Protein AF-0000000087154598 (afdb_homodimer)

Sequence (658 aa):
MRAVWYERTGAAPTVLTVGEMPTPEAGPGEVRIRLEASGVNPADIGRRSGNYRAMEFPRVIPNSDGAGIIDQLGDGVTRFAVGDRVWLFNGQRNGRAFGTAAEYIALADDLVTPLPDEVSFAAGATLGIPCMTAWCALFADGPVAGQTVLVTGGAGAVGHYAVQLAKWGGARAIATVSSQVKDVEARLAGADMVVNYRTEDVVAKVMDFTGNRGVDRVVDVDFGGNIATTLKLMAMNSTIAVYATNGNRAPVVPMRELMEKCITLRSLVLFALPPPLLAAAQADISKWLAAGTRVHNIAGQFALAETAEAHLAVEKGDKMGTVIVDCARMRAVWYERTGAAPTVLTVGEMPTPEAGPGEVRIRLEASGVNPADIGRRSGNYRAMEFPRVIPNSDGAGIIDQLGDGVTRFAVGDRVWLFNGQRNGRAFGTAAEYIALADDLVTPLPDEVSFAAGATLGIPCMTAWCALFADGPVAGQTVLVTGGAGAVGHYAVQLAKWGGARAIATVSSQVKDVEARLAGADMVVNYRTEDVVAKVMDFTGNRGVDRVVDVDFGGNIATTLKLMAMNSTIAVYATNGNRAPVVPMRELMEKCITLRSLVLFALPPPLLAAAQADISKWLAAGTRVHNIAGQFALAETAEAHLAVEKGDKMGTVIVDCAR

InterPro domains:
  IPR011032 GroES-like superfamily [SSF50129] (1-153)
  IPR013149 Alcohol dehydrogenase-like, C-terminal [PF00107] (157-270)
  IPR013154 Alcohol dehydrogenase-like, N-terminal [PF08240] (27-117)
  IPR020843 Enoylreductase domain [SM00829] (11-325)
  IPR036291 NAD(P)-binding domain superfamily [SSF51735] (119-292)
  IPR051603 Zinc-Containing ADH Family: Quinone Oxidoreductase/CCCR [PTHR44154] (1-325)

Secondary structure (DSSP, 8-state):
-EEEEBSS-S-HHHH-EEEE-PPP---TTEEEEEEEEEEE-HHHHHHHHTSSS--SSSSBB---EEEEEEEEE-TT--S--TT-EEEE--TT-TT--B-SSBSEEEEEGGGEEE--TTS-HHHHTTIIIIIHHHHHHHHTTS--TT-EEEETTTTSHHHHHHHHHHHHTT-EEEEEESSHHHHHHHHHTT-SEEEETTTS-HHHHHHHHTTT--EEEEEESBHHHHHHHHHHHEEEEEEEEES-BTT-SS-B--HHHHHHTT-EEEE--GGGS-HHHHHHHHHHHHHHHHTS-----EEEEEEGGGHHHHHHHHHH---SSEEEEETT-/-EEEEBSS-S-HHHH-EEEE-PPP---TTEEEEEEEEEEE-HHHHHHHHTSSS--SSSSBB---EEEEEEEEE-TT--S--TT-EEEE--TT-SS--B-SSBSEEEEEGGGEEE--TTS-HHHHTTIIIIIHHHHHHHHTTS--TT-EEEETTTTSHHHHHHHHHHHHTT-EEEEEESSHHHHHHHHHTT-SEEEETTTS-HHHHHHHHTTT--EEEEEESBHHHHHHHHHHHEEEEEEEEES-BTT-SS-B--HHHHHHTT-EEEE--GGGS-HHHHHHHHHHHHHHHHTS-----EEEEEEGGGHHHHHHHHHH---SSEEEEETT-

pLDDT: mean 96.71, std 3.59, range [75.69, 98.94]

Foldseek 3Di:
DWFWKFQAAAALVPGIDTDDDDADDAAAQKWKFQFFKFWDAPVQLCVRNCVPHDDPDRMAGTGFKTWGFTQGDHPPDDPDDGGFTKIFGRQCDDPHRYHDLARMGMDHCLRIAGDDPVADRHLSRLCYQQLLLLCCQADVPHAQAAFEEEEEQLQASNNLNNLLVCVVSHYAYEYEHQDPVSQVSSVVSPHPYYHNVNPDDPLVVLCVVVVNQAGQEYAYAACQVCVVVNLSRHHALHEYEYAHHPVDPDHDHPVVSCVVRVYYYHYDGSSPDDSVSSSVSSVVVVVSVVVDDGDADEQEEEESNCVSVQSVVVVVVPTRHIHMYGNVD/DWFWKFQAAAALVPGIDTDDDDADDAAAQKWKFQFFKFWDAVVQLCVRNCVPHDDPDRMAGTGFKTWGFTQGDHPPDDPDDGGFTKIFGRQCDDPHRYHDLARMGMDHCLRIAGDDPVADRHLSRLCYQQLLLLLCQADVPHAQAAFEEEEEQLQASNNLNNLLVCVVSHYAYEYEHQDPVSQVSSVVSPHPYYHNVNPDLPLVVLCVVVVNQAGQEYAYAACQVCVVVNLSRHHANHEYEYAHHPVDPDHDHPVVSCVVRVYYYHYDGSSPDDSVSSSVSSVVVVVSVVVDDGDADEQEEEESNCVSVQSVVVVVVPTRHIHMYGNVD

Structure (mmCIF, N/CA/C/O backbone):
data_AF-0000000087154598-model_v1
#
loop_
_entity.id
_entity.type
_entity.pdbx_description
1 polymer 'Alcohol dehydrogenase'
#
loop_
_atom_site.group_PDB
_atom_site.id
_atom_site.type_symbol
_atom_site.label_atom_id
_atom_site.label_alt_id
_atom_site.label_comp_id
_atom_site.label_asym_id
_atom_site.label_entity_id
_atom_site.label_seq_id
_atom_site.pdbx_PDB_ins_code
_atom_site.Cartn_x
_atom_site.Cartn_y
_atom_site.Cartn_z
_atom_site.occupancy
_atom_site.B_iso_or_equiv
_atom_site.auth_seq_id
_atom_site.auth_comp_id
_atom_site.auth_asym_id
_atom_site.auth_atom_id
_atom_site.pdbx_PDB_model_num
ATOM 1 N N . MET A 1 1 ? 16 -38.75 -17.609 1 97.25 1 MET A N 1
ATOM 2 C CA . MET A 1 1 ? 14.562 -38.531 -17.422 1 97.25 1 MET A CA 1
ATOM 3 C C . MET A 1 1 ? 13.945 -37.906 -18.672 1 97.25 1 MET A C 1
ATOM 5 O O . MET A 1 1 ? 14.633 -37.25 -19.438 1 97.25 1 MET A O 1
ATOM 9 N N . ARG A 1 2 ? 12.68 -38.219 -18.891 1 98.25 2 ARG A N 1
ATOM 10 C CA . ARG A 1 2 ? 11.938 -37.469 -19.906 1 98.25 2 ARG A CA 1
ATOM 11 C C . ARG A 1 2 ? 11.68 -36.031 -19.484 1 98.25 2 ARG A C 1
ATOM 13 O O . ARG A 1 2 ? 11.391 -35.781 -18.312 1 98.25 2 ARG A O 1
ATOM 20 N N . ALA A 1 3 ? 11.828 -35.125 -20.406 1 98.69 3 ALA A N 1
ATOM 21 C CA . ALA A 1 3 ? 11.586 -33.719 -20.125 1 98.69 3 ALA A CA 1
ATOM 22 C C . ALA A 1 3 ? 11.273 -32.938 -21.406 1 98.69 3 ALA A C 1
ATOM 24 O O . ALA A 1 3 ? 11.438 -33.469 -22.516 1 98.69 3 ALA A O 1
ATOM 25 N N . VAL A 1 4 ? 10.742 -31.844 -21.266 1 98.88 4 VAL A N 1
ATOM 26 C CA . VAL A 1 4 ? 10.523 -30.875 -22.328 1 98.88 4 VAL A CA 1
ATOM 27 C C . VAL A 1 4 ? 11.336 -29.609 -22.047 1 98.88 4 VAL A C 1
ATOM 29 O O . VAL A 1 4 ? 11.336 -29.094 -20.922 1 98.88 4 VAL A O 1
ATOM 32 N N . TRP A 1 5 ? 12.102 -29.109 -23.016 1 98.69 5 TRP A N 1
ATOM 33 C CA . TRP A 1 5 ? 12.922 -27.922 -22.781 1 98.69 5 TRP A CA 1
ATOM 34 C C . TRP A 1 5 ? 12.953 -27.047 -24.031 1 98.69 5 TRP A C 1
ATOM 36 O O . TRP A 1 5 ? 12.43 -27.422 -25.078 1 98.69 5 TRP A O 1
ATOM 46 N N . TYR A 1 6 ? 13.359 -25.859 -23.922 1 98.31 6 TYR A N 1
ATOM 47 C CA . TYR A 1 6 ? 13.672 -24.969 -25.047 1 98.31 6 TYR A CA 1
ATOM 48 C C . TYR A 1 6 ? 15.047 -24.344 -24.875 1 98.31 6 TYR A C 1
ATOM 50 O O . TYR A 1 6 ? 15.531 -24.172 -23.75 1 98.31 6 TYR A O 1
ATOM 58 N N . GLU A 1 7 ? 15.711 -23.984 -25.938 1 98.12 7 GLU A N 1
ATOM 59 C CA . GLU A 1 7 ? 17.047 -23.391 -25.969 1 98.12 7 GLU A CA 1
ATOM 60 C C . GLU A 1 7 ? 17.016 -22.031 -26.656 1 98.12 7 GLU A C 1
ATOM 62 O O . GLU A 1 7 ? 18.047 -21.359 -26.75 1 98.12 7 GLU A O 1
ATOM 67 N N . ARG A 1 8 ? 15.922 -21.656 -27.156 1 97.31 8 ARG A N 1
ATOM 68 C CA . ARG A 1 8 ? 15.609 -20.328 -27.672 1 97.31 8 ARG A CA 1
ATOM 69 C C . ARG A 1 8 ? 14.141 -19.969 -27.438 1 97.31 8 ARG A C 1
ATOM 71 O O . ARG A 1 8 ? 13.305 -20.859 -27.25 1 97.31 8 ARG A O 1
ATOM 78 N N . THR A 1 9 ? 13.883 -18.734 -27.391 1 97.5 9 THR A N 1
ATOM 79 C CA . THR A 1 9 ? 12.5 -18.312 -27.172 1 97.5 9 THR A CA 1
ATOM 80 C C . THR A 1 9 ? 11.711 -18.344 -28.484 1 97.5 9 THR A C 1
ATOM 82 O O . THR A 1 9 ? 12.305 -18.328 -29.562 1 97.5 9 THR A O 1
ATOM 85 N N . GLY A 1 10 ? 10.422 -18.422 -28.391 1 96.75 10 GLY A N 1
ATOM 86 C CA . GLY A 1 10 ? 9.562 -18.453 -29.562 1 96.75 10 GLY A CA 1
ATOM 87 C C . GLY A 1 10 ? 8.25 -19.188 -29.312 1 96.75 10 GLY A C 1
ATOM 88 O O . GLY A 1 10 ? 7.844 -19.375 -28.172 1 96.75 10 GLY A O 1
ATOM 89 N N . ALA A 1 11 ? 7.586 -19.516 -30.438 1 96.88 11 ALA A N 1
ATOM 90 C CA . ALA A 1 11 ? 6.312 -20.219 -30.359 1 96.88 11 ALA A CA 1
ATOM 91 C C . ALA A 1 11 ? 6.496 -21.625 -29.797 1 96.88 11 ALA A C 1
ATOM 93 O O . ALA A 1 11 ? 7.48 -22.312 -30.094 1 96.88 11 ALA A O 1
ATOM 94 N N . ALA A 1 12 ? 5.551 -22.109 -29.016 1 97.88 12 ALA A N 1
ATOM 95 C CA . ALA A 1 12 ? 5.66 -23.344 -28.234 1 97.88 12 ALA A CA 1
ATOM 96 C C . ALA A 1 12 ? 5.988 -24.531 -29.141 1 97.88 12 ALA A C 1
ATOM 98 O O . ALA A 1 12 ? 6.957 -25.25 -28.891 1 97.88 12 ALA A O 1
ATOM 99 N N . PRO A 1 13 ? 5.266 -24.703 -30.25 1 97.12 13 PRO A N 1
ATOM 100 C CA . PRO A 1 13 ? 5.535 -25.891 -31.078 1 97.12 13 PRO A CA 1
ATOM 101 C C . PRO A 1 13 ? 6.918 -25.844 -31.734 1 97.12 13 PRO A C 1
ATOM 103 O O . PRO A 1 13 ? 7.441 -26.875 -32.125 1 97.12 13 PRO A O 1
ATOM 106 N N . THR A 1 14 ? 7.457 -24.688 -31.828 1 97.56 14 THR A N 1
ATOM 107 C CA . THR A 1 14 ? 8.719 -24.516 -32.562 1 97.56 14 THR A CA 1
ATOM 108 C C . THR A 1 14 ? 9.906 -24.672 -31.594 1 97.56 14 THR A C 1
ATOM 110 O O . THR A 1 14 ? 10.953 -25.188 -31.984 1 97.56 14 THR A O 1
ATOM 113 N N . VAL A 1 15 ? 9.719 -24.312 -30.359 1 98.19 15 VAL A N 1
ATOM 114 C CA . VAL A 1 15 ? 10.922 -24.172 -29.547 1 98.19 15 VAL A CA 1
ATOM 115 C C . VAL A 1 15 ? 10.953 -25.25 -28.484 1 98.19 15 VAL A C 1
ATOM 117 O O . VAL A 1 15 ? 12 -25.531 -27.891 1 98.19 15 VAL A O 1
ATOM 120 N N . LEU A 1 16 ? 9.805 -25.844 -28.125 1 98.69 16 LEU A N 1
ATOM 121 C CA . LEU A 1 16 ? 9.781 -26.875 -27.094 1 98.69 16 LEU A CA 1
ATOM 122 C C . LEU A 1 16 ? 10.18 -28.219 -27.672 1 98.69 16 LEU A C 1
ATOM 124 O O . LEU A 1 16 ? 9.555 -28.703 -28.625 1 98.69 16 LEU A O 1
ATOM 128 N N . THR A 1 17 ? 11.141 -28.797 -27.078 1 98.44 17 THR A N 1
ATOM 129 C CA . THR A 1 17 ? 11.672 -30.094 -27.5 1 98.44 17 THR A CA 1
ATOM 130 C C . THR A 1 17 ? 11.391 -31.156 -26.453 1 98.44 17 THR A C 1
ATOM 132 O O . THR A 1 17 ? 11.594 -30.922 -25.266 1 98.44 17 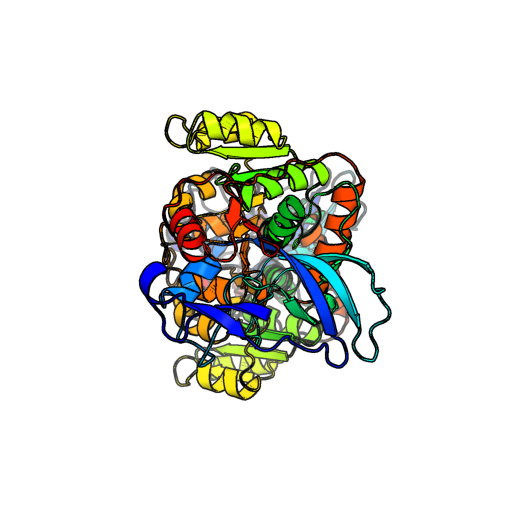THR A O 1
ATOM 135 N N . VAL A 1 18 ? 10.938 -32.312 -26.891 1 98.19 18 VAL A N 1
ATOM 136 C CA . VAL A 1 18 ? 10.727 -33.469 -26.016 1 98.19 18 VAL A CA 1
ATOM 137 C C . VAL A 1 18 ? 11.906 -34.438 -26.125 1 98.19 18 VAL A C 1
ATOM 139 O O . VAL A 1 18 ? 12.367 -34.719 -27.234 1 98.19 18 VAL A O 1
ATOM 142 N N . GLY A 1 19 ? 12.344 -34.844 -25 1 98.06 19 GLY A N 1
ATOM 143 C CA . GLY A 1 19 ? 13.43 -35.812 -25.047 1 98.06 19 GLY A CA 1
ATOM 144 C C . GLY A 1 19 ? 13.906 -36.25 -23.672 1 98.06 19 GLY A C 1
ATOM 145 O O . GLY A 1 19 ? 13.125 -36.281 -22.719 1 98.06 19 GLY A O 1
ATOM 146 N N . GLU A 1 20 ? 15.18 -36.719 -23.719 1 98.12 20 GLU A N 1
ATOM 147 C CA . GLU A 1 20 ? 15.773 -37.25 -22.484 1 98.12 20 GLU A CA 1
ATOM 148 C C . GLU A 1 20 ? 16.844 -36.281 -21.953 1 98.12 20 GLU A C 1
ATOM 150 O O . GLU A 1 20 ? 17.625 -35.719 -22.734 1 98.12 20 GLU A O 1
ATOM 155 N N . MET A 1 21 ? 16.781 -36.062 -20.656 1 97.19 21 MET A N 1
ATOM 156 C CA . MET A 1 21 ? 17.781 -35.281 -19.938 1 97.19 21 MET A CA 1
ATOM 157 C C . MET A 1 21 ? 18.281 -36.031 -18.703 1 97.19 21 MET A C 1
ATOM 159 O O . MET A 1 21 ? 17.609 -36.938 -18.219 1 97.19 21 MET A O 1
ATOM 163 N N . PRO A 1 22 ? 19.469 -35.625 -18.297 1 97.62 22 PRO A N 1
ATOM 164 C CA . PRO A 1 22 ? 19.906 -36.219 -17.047 1 97.62 22 PRO A CA 1
ATOM 165 C C . PRO A 1 22 ? 18.938 -35.969 -15.891 1 97.62 22 PRO A C 1
ATOM 167 O O . PRO A 1 22 ? 18.375 -34.875 -15.781 1 97.62 22 PRO A O 1
ATOM 170 N N . THR A 1 23 ? 18.781 -37 -15.086 1 98.31 23 THR A N 1
ATOM 171 C CA . THR A 1 23 ? 17.969 -36.844 -13.883 1 98.31 23 THR A CA 1
ATOM 172 C C . THR A 1 23 ? 18.703 -35.969 -12.852 1 98.31 23 THR A C 1
ATOM 174 O O . THR A 1 23 ? 19.859 -36.25 -12.539 1 98.31 23 THR A O 1
ATOM 177 N N . PRO A 1 24 ? 18.062 -34.969 -12.336 1 98.12 24 PRO A N 1
ATOM 178 C CA . PRO A 1 24 ? 18.75 -34.125 -11.352 1 98.12 24 PRO A CA 1
ATOM 179 C C . PRO A 1 24 ? 18.953 -34.844 -10.016 1 98.12 24 PRO A C 1
ATOM 181 O O . PRO A 1 24 ? 18.219 -35.781 -9.703 1 98.12 24 PRO A O 1
ATOM 184 N N . GLU A 1 25 ? 19.984 -34.406 -9.328 1 98.12 25 GLU A N 1
ATOM 185 C CA . GLU A 1 25 ? 20.25 -34.844 -7.969 1 98.12 25 GLU A CA 1
ATOM 186 C C . GLU A 1 25 ? 19.984 -33.75 -6.957 1 98.12 25 GLU A C 1
ATOM 188 O O . GLU A 1 25 ? 20.297 -32.594 -7.211 1 98.12 25 GLU A O 1
ATOM 193 N N . ALA A 1 26 ? 19.422 -34.156 -5.816 1 98.31 26 ALA A N 1
ATOM 194 C CA . ALA A 1 26 ? 19.188 -33.156 -4.766 1 98.31 26 ALA A CA 1
ATOM 195 C C . ALA A 1 26 ? 20.484 -32.781 -4.055 1 98.31 26 ALA A C 1
ATOM 197 O O . ALA A 1 26 ? 21.156 -33.656 -3.475 1 98.31 26 ALA A O 1
ATOM 198 N N . GLY A 1 27 ? 20.844 -31.531 -4.188 1 97.69 27 GLY A N 1
ATOM 199 C CA . GLY A 1 27 ? 21.984 -31.047 -3.416 1 97.69 27 GLY A CA 1
ATOM 200 C C . GLY A 1 27 ? 21.625 -30.703 -1.981 1 97.69 27 GLY A C 1
ATOM 201 O O . GLY A 1 27 ? 20.5 -30.969 -1.536 1 97.69 27 GLY A O 1
ATOM 202 N N . PRO A 1 28 ? 22.656 -30.188 -1.241 1 98.12 28 PRO A N 1
ATOM 203 C CA . PRO A 1 28 ? 22.375 -2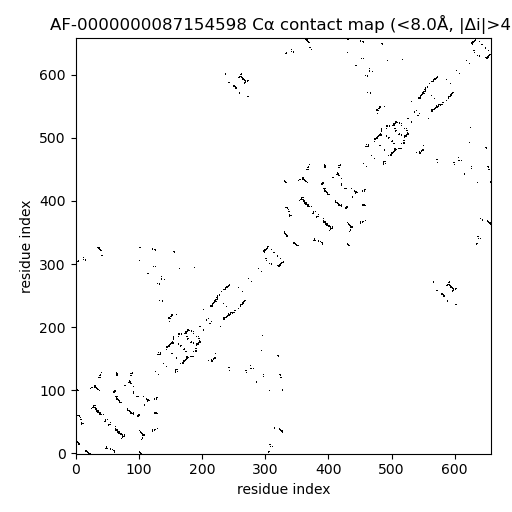9.781 0.136 1 98.12 28 PRO A CA 1
ATOM 204 C C . PRO A 1 28 ? 21.203 -28.797 0.232 1 98.12 28 PRO A C 1
ATOM 206 O O . PRO A 1 28 ? 21.141 -27.812 -0.507 1 98.12 28 PRO A O 1
ATOM 209 N N . GLY A 1 29 ? 20.219 -29.109 1.14 1 98.12 29 GLY A N 1
ATOM 210 C CA . GLY A 1 29 ? 19.062 -28.25 1.353 1 98.12 29 GLY A CA 1
ATOM 211 C C . GLY A 1 29 ? 17.969 -28.453 0.308 1 98.12 29 GLY A C 1
ATOM 212 O O . GLY A 1 29 ? 16.938 -27.781 0.344 1 98.12 29 GLY A O 1
ATOM 213 N N . GLU A 1 30 ? 18.203 -29.422 -0.587 1 98.38 30 GLU A N 1
ATOM 214 C CA . GLU A 1 30 ? 17.25 -29.641 -1.674 1 98.38 30 GLU A CA 1
ATOM 215 C C . GLU A 1 30 ? 16.547 -30.984 -1.534 1 98.38 30 GLU A C 1
ATOM 217 O O . GLU A 1 30 ? 17 -31.844 -0.775 1 98.38 30 GLU A O 1
ATOM 222 N N . VAL A 1 31 ? 15.453 -31.125 -2.217 1 98.81 31 VAL A N 1
ATOM 223 C CA . VAL A 1 31 ? 14.781 -32.406 -2.41 1 98.81 31 VAL A CA 1
ATOM 224 C C . VAL A 1 31 ? 14.602 -32.688 -3.902 1 98.81 31 VAL A C 1
ATOM 226 O O . VAL A 1 31 ? 14.547 -31.75 -4.707 1 98.81 31 VAL A O 1
ATOM 229 N N . ARG A 1 32 ? 14.531 -33.875 -4.207 1 98.81 32 ARG A N 1
ATOM 230 C CA . ARG A 1 32 ? 14.094 -34.25 -5.543 1 98.81 32 ARG A CA 1
ATOM 231 C C . ARG A 1 32 ? 12.68 -34.844 -5.512 1 98.81 32 ARG A C 1
ATOM 233 O O . ARG A 1 32 ? 12.344 -35.625 -4.621 1 98.81 32 ARG A O 1
ATOM 240 N N . ILE A 1 33 ? 11.945 -34.406 -6.348 1 98.94 33 ILE A N 1
ATOM 241 C CA . ILE A 1 33 ? 10.547 -34.844 -6.434 1 98.94 33 ILE A CA 1
ATOM 242 C C . ILE A 1 33 ? 10.312 -35.594 -7.746 1 98.94 33 ILE A C 1
ATOM 244 O O . ILE A 1 33 ? 10.68 -35.094 -8.82 1 98.94 33 ILE A O 1
ATOM 248 N N . ARG A 1 34 ? 9.867 -36.812 -7.672 1 98.88 34 ARG A N 1
ATOM 249 C CA . ARG A 1 34 ? 9.273 -37.438 -8.836 1 98.88 34 ARG A CA 1
ATOM 250 C C . ARG A 1 34 ? 7.914 -36.844 -9.172 1 98.88 34 ARG A C 1
ATOM 252 O O . ARG A 1 34 ? 6.934 -37.094 -8.469 1 98.88 34 ARG A O 1
ATOM 259 N N . LEU A 1 35 ? 7.883 -36.094 -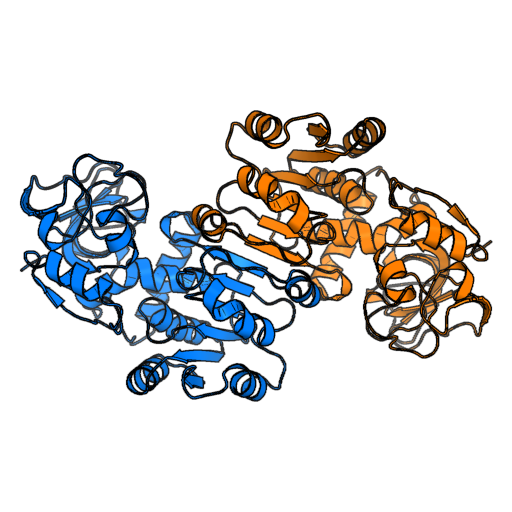10.219 1 98.88 35 LEU A N 1
ATOM 260 C CA . LEU A 1 35 ? 6.711 -35.281 -10.547 1 98.88 35 LEU A CA 1
ATOM 261 C C . LEU A 1 35 ? 5.594 -36.156 -11.117 1 98.88 35 LEU A C 1
ATOM 263 O O . LEU A 1 35 ? 5.848 -37.031 -11.93 1 98.88 35 LEU A O 1
ATOM 267 N N . GLU A 1 36 ? 4.426 -35.938 -10.609 1 98.81 36 GLU A N 1
ATOM 268 C CA . GLU A 1 36 ? 3.217 -36.531 -11.172 1 98.81 36 GLU A CA 1
ATOM 269 C C . GLU A 1 36 ? 2.471 -35.531 -12.062 1 98.81 36 GLU A C 1
ATOM 271 O O . GLU A 1 36 ? 1.907 -35.906 -13.086 1 98.81 36 GLU A O 1
ATOM 276 N N . ALA A 1 37 ? 2.463 -34.312 -11.672 1 98.88 37 ALA A N 1
ATOM 277 C CA . ALA A 1 37 ? 1.724 -33.25 -12.383 1 98.88 37 ALA A CA 1
ATOM 278 C C . ALA A 1 37 ? 2.49 -31.938 -12.375 1 98.88 37 ALA A C 1
ATOM 280 O O . ALA A 1 37 ? 3.152 -31.609 -11.391 1 98.88 37 ALA A O 1
ATOM 281 N N . SER A 1 38 ? 2.418 -31.234 -13.445 1 98.88 38 SER A N 1
ATOM 282 C CA . SER A 1 38 ? 2.959 -29.891 -13.633 1 98.88 38 SER A CA 1
ATOM 283 C C . SER A 1 38 ? 1.87 -28.906 -14.039 1 98.88 38 SER A C 1
ATOM 285 O O . SER A 1 38 ? 1.039 -29.203 -14.898 1 98.88 38 SER A O 1
ATOM 287 N N . GLY A 1 39 ? 1.821 -27.766 -13.328 1 98.56 39 GLY A N 1
ATOM 288 C CA . GLY A 1 39 ? 0.897 -26.719 -13.719 1 98.56 39 GLY A CA 1
ATOM 289 C C . GLY A 1 39 ? 1.519 -25.703 -14.656 1 98.56 39 GLY A C 1
ATOM 290 O O . GLY A 1 39 ? 2.674 -25.312 -14.477 1 98.56 39 GLY A O 1
ATOM 291 N N . VAL A 1 40 ? 0.758 -25.297 -15.703 1 98.25 40 VAL A N 1
ATOM 292 C CA . VAL A 1 40 ? 1.231 -24.312 -16.672 1 98.25 40 VAL A CA 1
ATOM 293 C C . VAL A 1 40 ? 0.56 -22.953 -16.406 1 98.25 40 VAL A C 1
ATOM 295 O O . VAL A 1 40 ? -0.669 -22.875 -16.359 1 98.25 40 VAL A O 1
ATOM 298 N N . ASN A 1 41 ? 1.367 -21.953 -16.234 1 95.94 41 ASN A N 1
ATOM 299 C CA . ASN A 1 41 ? 0.873 -20.609 -15.93 1 95.94 41 ASN A CA 1
ATOM 300 C C . ASN A 1 41 ? 1.207 -19.625 -17.047 1 95.94 41 ASN A C 1
ATOM 302 O O . ASN A 1 41 ? 2.133 -19.844 -17.828 1 95.94 41 ASN A O 1
ATOM 306 N N . PRO A 1 42 ? 0.471 -18.484 -17.078 1 93.19 42 PRO A N 1
ATOM 307 C CA . PRO A 1 42 ? 0.784 -17.453 -18.062 1 93.19 42 PRO A CA 1
ATOM 308 C C . PRO A 1 42 ? 2.234 -16.969 -17.984 1 93.19 42 PRO A C 1
ATOM 310 O O . PRO A 1 42 ? 2.842 -16.656 -19 1 93.19 42 PRO A O 1
ATOM 313 N N . ALA A 1 43 ? 2.781 -16.953 -16.828 1 92.12 43 ALA A N 1
ATOM 314 C CA . ALA A 1 43 ? 4.168 -16.531 -16.641 1 92.12 43 ALA A CA 1
ATOM 315 C C . ALA A 1 43 ? 5.121 -17.484 -17.375 1 92.12 43 ALA A C 1
ATOM 317 O O . ALA A 1 43 ? 6.164 -17.062 -17.875 1 92.12 43 ALA A O 1
ATOM 318 N N . ASP A 1 44 ? 4.82 -18.734 -17.453 1 95.44 44 ASP A N 1
ATOM 319 C CA . ASP A 1 44 ? 5.625 -19.719 -18.188 1 95.44 44 ASP A CA 1
ATOM 320 C C . ASP A 1 44 ? 5.629 -19.406 -19.688 1 95.44 44 ASP A C 1
ATOM 322 O O . ASP A 1 44 ? 6.672 -19.5 -20.344 1 95.44 44 ASP A O 1
ATOM 326 N N . ILE A 1 45 ? 4.461 -19.031 -20.141 1 94.44 45 ILE A N 1
ATOM 327 C CA . ILE A 1 45 ? 4.297 -18.672 -21.547 1 94.44 45 ILE A CA 1
ATOM 328 C C . ILE A 1 45 ? 5.133 -17.438 -21.859 1 94.44 45 ILE A C 1
ATOM 330 O O . ILE A 1 45 ? 5.848 -17.406 -22.875 1 94.44 45 ILE A O 1
ATOM 334 N N . GLY A 1 46 ? 4.977 -16.469 -20.984 1 92.56 46 GLY A N 1
ATOM 335 C CA . GLY A 1 46 ? 5.719 -15.234 -21.203 1 92.56 46 GLY A CA 1
ATOM 336 C C . GLY A 1 46 ? 7.219 -15.453 -21.266 1 92.56 46 GLY A C 1
ATOM 337 O O . GLY A 1 46 ? 7.895 -14.883 -22.125 1 92.56 46 GLY A O 1
ATOM 338 N N . ARG A 1 47 ? 7.766 -16.219 -20.438 1 93.62 47 ARG A N 1
ATOM 339 C CA . ARG A 1 47 ? 9.203 -16.5 -20.406 1 93.62 47 ARG A CA 1
ATOM 340 C C . ARG A 1 47 ? 9.633 -17.25 -21.656 1 93.62 47 ARG A C 1
ATOM 342 O O . ARG A 1 47 ? 10.609 -16.891 -22.312 1 93.62 47 ARG A O 1
ATOM 349 N N . ARG A 1 48 ? 8.922 -18.219 -21.969 1 96.06 48 ARG A N 1
ATOM 350 C CA . ARG A 1 48 ? 9.258 -19.047 -23.109 1 96.06 48 ARG A CA 1
ATOM 351 C C . ARG A 1 48 ? 9.156 -18.266 -24.406 1 96.06 48 ARG A C 1
ATOM 353 O O . ARG A 1 48 ? 9.984 -18.438 -25.312 1 96.06 48 ARG A O 1
ATOM 360 N N . SER A 1 49 ? 8.203 -17.406 -24.531 1 94.94 49 SER A N 1
ATOM 361 C CA . SER A 1 49 ? 7.953 -16.672 -25.766 1 94.94 49 SER A CA 1
ATOM 362 C C . SER A 1 49 ? 8.992 -15.578 -25.984 1 94.94 49 SER A C 1
ATOM 364 O O . SER A 1 49 ? 9.148 -15.07 -27.094 1 94.94 49 SER A O 1
ATOM 366 N N . GLY A 1 50 ? 9.648 -15.148 -24.938 1 90.25 50 GLY A N 1
ATOM 367 C CA . GLY A 1 50 ? 10.625 -14.078 -25 1 90.25 50 GLY A CA 1
ATOM 368 C C . GLY A 1 50 ? 10.031 -12.711 -24.734 1 90.25 50 GLY A C 1
ATOM 369 O O . GLY A 1 50 ? 10.711 -11.688 -24.859 1 90.25 50 GLY A O 1
ATOM 370 N N . ASN A 1 51 ? 8.82 -12.602 -24.375 1 79.25 51 ASN A N 1
ATOM 371 C CA . ASN A 1 51 ? 8.125 -11.344 -24.125 1 79.25 51 ASN A CA 1
ATOM 372 C C . ASN A 1 51 ? 8.383 -10.844 -22.703 1 79.25 51 ASN A C 1
ATOM 374 O O . ASN A 1 51 ? 7.949 -9.75 -22.328 1 79.25 51 ASN A O 1
ATOM 378 N N . TYR A 1 52 ? 9.094 -11.562 -21.953 1 76.56 52 TYR A N 1
ATOM 379 C CA . TYR A 1 52 ? 9.367 -11.188 -20.578 1 76.56 52 TYR A CA 1
ATOM 380 C C . TYR A 1 52 ? 10.766 -10.602 -20.438 1 76.56 52 TYR A C 1
ATOM 382 O O . TYR A 1 52 ? 10.922 -9.406 -20.156 1 76.56 52 TYR A O 1
ATOM 390 N N . ARG A 1 53 ? 11.742 -11.359 -20.547 1 78.69 53 ARG A N 1
ATOM 391 C CA . ARG A 1 53 ? 13.164 -11.008 -20.5 1 78.69 53 ARG A CA 1
ATOM 392 C C . ARG A 1 53 ? 14 -12 -21.297 1 78.69 53 ARG A C 1
ATOM 394 O O . ARG A 1 53 ? 13.492 -13.031 -21.75 1 78.69 53 ARG A O 1
ATOM 401 N N . ALA A 1 54 ? 15.211 -11.586 -21.469 1 84.69 54 ALA A N 1
ATOM 402 C CA . ALA A 1 54 ? 16.156 -12.484 -22.141 1 84.69 54 ALA A CA 1
ATOM 403 C C . ALA A 1 54 ? 16.359 -13.758 -21.328 1 84.69 54 ALA A C 1
ATOM 405 O O . ALA A 1 54 ? 16.203 -13.758 -20.109 1 84.69 54 ALA A O 1
ATOM 406 N N . MET A 1 55 ? 16.562 -14.836 -22.094 1 91.69 55 MET A N 1
ATOM 407 C CA . MET A 1 55 ? 16.844 -16.109 -21.438 1 91.69 55 MET A CA 1
ATOM 408 C C . MET A 1 55 ? 18.047 -15.984 -20.5 1 91.69 55 MET A C 1
ATOM 410 O O . MET A 1 55 ? 19.094 -15.469 -20.906 1 91.69 55 MET A O 1
ATOM 414 N N . GLU A 1 56 ? 17.875 -16.484 -19.375 1 89.69 56 GLU A N 1
ATOM 415 C CA . GLU A 1 56 ? 18.953 -16.469 -18.375 1 89.69 56 GLU A CA 1
ATOM 416 C C . GLU A 1 56 ? 19.859 -17.672 -18.531 1 89.69 56 GLU A C 1
ATOM 418 O O . GLU A 1 56 ? 21 -17.656 -18.062 1 89.69 56 GLU A O 1
ATOM 423 N N . PHE A 1 57 ? 19.359 -18.734 -19.078 1 96.12 57 PHE A N 1
ATOM 424 C CA . PHE A 1 57 ? 20.062 -20.016 -19.234 1 96.12 57 PHE A CA 1
ATOM 425 C C . PHE A 1 57 ? 20 -20.5 -20.672 1 96.12 57 PHE A C 1
ATOM 427 O O . PHE A 1 57 ? 19.016 -20.234 -21.375 1 96.12 57 PHE A O 1
ATOM 434 N N . PRO A 1 58 ? 21.031 -21.188 -21.094 1 96.5 58 PRO A N 1
ATOM 435 C CA . PRO A 1 58 ? 21.047 -21.656 -22.469 1 96.5 58 PRO A CA 1
ATOM 436 C C . PRO A 1 58 ? 19.969 -22.719 -22.75 1 96.5 58 PRO A C 1
ATOM 438 O O . PRO A 1 58 ? 19.625 -22.953 -23.906 1 96.5 58 PRO A O 1
ATOM 441 N N . ARG A 1 59 ? 19.531 -23.406 -21.734 1 97.81 59 ARG A N 1
ATOM 442 C CA . ARG A 1 59 ? 18.484 -24.422 -21.797 1 97.81 59 ARG A CA 1
ATOM 443 C C . ARG A 1 59 ? 17.562 -24.328 -20.594 1 97.81 59 ARG A C 1
ATOM 445 O O . ARG A 1 59 ? 18.016 -24.203 -19.453 1 97.81 59 ARG A O 1
ATOM 452 N N . VAL A 1 60 ? 16.266 -24.328 -20.906 1 98.06 60 VAL A N 1
ATOM 453 C CA . VAL A 1 60 ? 15.289 -24.156 -19.828 1 98.06 60 VAL A CA 1
ATOM 454 C C . VAL A 1 60 ? 14.211 -25.234 -19.922 1 98.06 60 VAL A C 1
ATOM 456 O O . VAL A 1 60 ? 13.664 -25.5 -20.984 1 98.06 60 VAL A O 1
ATOM 459 N N . ILE A 1 61 ? 14.031 -26 -18.844 1 98.69 61 ILE A N 1
ATOM 460 C CA . ILE A 1 61 ? 12.789 -26.75 -18.672 1 98.69 61 ILE A CA 1
ATOM 461 C C . ILE A 1 61 ? 11.711 -25.828 -18.109 1 98.69 61 ILE A C 1
ATOM 463 O O . ILE A 1 61 ? 11.844 -25.328 -16.984 1 98.69 61 ILE A O 1
ATOM 467 N N . PRO A 1 62 ? 10.617 -25.594 -18.859 1 98.12 62 PRO A N 1
ATOM 468 C CA . PRO A 1 62 ? 9.633 -24.594 -18.422 1 98.12 62 PRO A CA 1
ATOM 469 C C . PRO A 1 62 ? 8.734 -25.109 -17.297 1 98.12 62 PRO A C 1
ATOM 471 O O . PRO A 1 62 ? 8.891 -26.25 -16.844 1 98.12 62 PRO A O 1
ATOM 474 N N . ASN A 1 63 ? 7.766 -24.266 -16.891 1 98.62 63 ASN A N 1
ATOM 475 C CA . ASN A 1 63 ? 6.75 -24.453 -15.859 1 98.62 63 ASN A CA 1
ATOM 476 C C . ASN A 1 63 ? 7.355 -24.375 -14.461 1 98.62 63 ASN A C 1
ATOM 478 O O . ASN A 1 63 ? 8.547 -24.625 -14.281 1 98.62 63 ASN A O 1
ATOM 482 N N . SER A 1 64 ? 6.512 -23.969 -13.516 1 98.25 64 SER A N 1
ATOM 483 C CA . SER A 1 64 ? 7.055 -23.625 -12.211 1 98.25 64 SER A CA 1
ATOM 484 C C . SER A 1 64 ? 6.25 -24.281 -11.086 1 98.25 64 SER A C 1
ATOM 486 O O . SER A 1 64 ? 6.688 -24.312 -9.938 1 98.25 64 SER A O 1
ATOM 488 N N . ASP A 1 65 ? 5.098 -24.781 -11.406 1 98.69 65 ASP A N 1
ATOM 489 C CA . ASP A 1 65 ? 4.242 -25.453 -10.43 1 98.69 65 ASP A CA 1
ATOM 490 C C . ASP A 1 65 ? 4.281 -26.969 -10.625 1 98.69 65 ASP A C 1
ATOM 492 O O . ASP A 1 65 ? 4.422 -27.453 -11.742 1 98.69 65 ASP A O 1
ATOM 496 N N . GLY A 1 66 ? 4.102 -27.641 -9.508 1 98.75 66 GLY A N 1
ATOM 497 C CA . GLY A 1 66 ? 4.047 -29.094 -9.648 1 98.75 66 GLY A CA 1
ATOM 498 C C . GLY A 1 66 ? 3.635 -29.797 -8.375 1 98.75 66 GLY A C 1
ATOM 499 O O . GLY A 1 66 ? 3.48 -29.172 -7.328 1 98.75 66 GLY A O 1
ATOM 500 N N . ALA A 1 67 ? 3.402 -31.078 -8.5 1 98.94 67 ALA A N 1
ATOM 501 C CA . ALA A 1 67 ? 3.115 -32 -7.395 1 98.94 67 ALA A CA 1
ATOM 502 C C . ALA A 1 67 ? 3.629 -33.406 -7.691 1 98.94 67 ALA A C 1
ATOM 504 O O . ALA A 1 67 ? 3.67 -33.812 -8.852 1 98.94 67 ALA A O 1
ATOM 505 N N . GLY A 1 68 ? 4.012 -34.031 -6.672 1 98.88 68 GLY A N 1
ATOM 506 C CA . GLY A 1 68 ? 4.555 -35.375 -6.82 1 98.88 68 GLY A CA 1
ATOM 507 C C . GLY A 1 68 ? 5 -35.969 -5.508 1 98.88 68 GLY A C 1
ATOM 508 O O . GLY A 1 68 ? 4.383 -35.75 -4.465 1 98.88 68 GLY A O 1
ATOM 509 N N . ILE A 1 69 ? 6.031 -36.812 -5.672 1 98.88 69 ILE A N 1
ATOM 510 C CA . ILE A 1 69 ? 6.504 -37.594 -4.527 1 98.88 69 ILE A CA 1
ATOM 511 C C . ILE A 1 69 ? 7.996 -37.375 -4.324 1 98.88 69 ILE A C 1
ATOM 513 O O . ILE A 1 69 ? 8.781 -37.438 -5.273 1 98.88 69 ILE A O 1
ATOM 517 N N . ILE A 1 70 ? 8.367 -37.094 -3.084 1 98.94 70 ILE A N 1
ATOM 518 C CA . ILE A 1 70 ? 9.781 -36.938 -2.783 1 98.94 70 ILE A CA 1
ATOM 519 C C . ILE A 1 70 ? 10.477 -38.312 -2.91 1 98.94 70 ILE A C 1
ATOM 521 O O . ILE A 1 70 ? 10.016 -39.281 -2.332 1 98.94 70 ILE A O 1
ATOM 525 N N . ASP A 1 71 ? 11.578 -38.344 -3.678 1 98.56 71 ASP A N 1
ATOM 526 C CA . ASP A 1 71 ? 12.258 -39.625 -3.803 1 98.56 71 ASP A CA 1
ATOM 527 C C . ASP A 1 71 ? 13.734 -39.5 -3.434 1 98.56 71 ASP A C 1
ATOM 529 O O . ASP A 1 71 ? 14.445 -40.5 -3.385 1 98.56 71 ASP A O 1
ATOM 533 N N . GLN A 1 72 ? 14.188 -38.281 -3.219 1 98.75 72 GLN A N 1
ATOM 534 C CA . GLN A 1 72 ? 15.547 -38.062 -2.744 1 98.75 72 GLN A CA 1
ATOM 535 C C . GLN A 1 72 ? 15.625 -36.844 -1.844 1 98.75 72 GLN A C 1
ATOM 537 O O . GLN A 1 72 ? 14.992 -35.812 -2.125 1 98.75 72 GLN A O 1
ATOM 542 N N . LEU A 1 73 ? 16.438 -36.969 -0.748 1 98.62 73 LEU A N 1
ATOM 543 C CA . LEU A 1 73 ? 16.703 -35.844 0.161 1 98.62 73 LEU A CA 1
ATOM 544 C C . LEU A 1 73 ? 18.172 -35.438 0.119 1 98.62 73 LEU A C 1
ATOM 546 O O . LEU A 1 73 ? 19.047 -36.312 0.187 1 98.62 73 LEU A O 1
ATOM 550 N N . GLY A 1 74 ? 18.375 -34.188 -0.094 1 98.38 74 GLY A N 1
ATOM 551 C CA . GLY A 1 74 ? 19.734 -33.688 0.055 1 98.38 74 GLY A CA 1
ATOM 552 C C . GLY A 1 74 ? 20.172 -33.562 1.504 1 98.38 74 GLY A C 1
ATOM 553 O O . GLY A 1 74 ? 19.344 -33.625 2.412 1 98.38 74 GLY A O 1
ATOM 554 N N . ASP A 1 75 ? 21.484 -33.312 1.63 1 97.75 75 ASP A N 1
ATOM 555 C CA . ASP A 1 75 ? 22.047 -33.156 2.967 1 97.75 75 ASP A CA 1
ATOM 556 C C . ASP A 1 75 ? 21.359 -32 3.719 1 97.75 75 ASP A C 1
ATOM 558 O O . ASP A 1 75 ? 21.125 -30.938 3.15 1 97.75 75 ASP A O 1
ATOM 562 N N . GLY A 1 76 ? 20.953 -32.312 4.961 1 97.56 76 GLY A N 1
ATOM 563 C CA . GLY A 1 76 ? 20.453 -31.266 5.84 1 97.56 76 GLY A CA 1
ATOM 564 C C . GLY A 1 76 ? 18.953 -31.109 5.793 1 97.56 76 GLY A C 1
ATOM 565 O O . GLY A 1 76 ? 18.375 -30.359 6.59 1 97.56 76 GLY A O 1
ATOM 566 N N . VAL A 1 77 ? 18.328 -31.766 4.848 1 98 77 VAL A N 1
ATOM 567 C CA . VAL A 1 77 ? 16.875 -31.688 4.785 1 98 77 VAL A CA 1
ATOM 568 C C . VAL A 1 77 ? 16.25 -32.562 5.887 1 98 77 VAL A C 1
ATOM 570 O O . VAL A 1 77 ? 16.531 -33.75 5.965 1 98 77 VAL A O 1
ATOM 573 N N . THR A 1 78 ? 15.422 -31.922 6.777 1 97.31 78 THR A N 1
ATOM 574 C CA . THR A 1 78 ? 14.836 -32.656 7.895 1 97.31 78 THR A CA 1
ATOM 575 C C . THR A 1 78 ? 13.312 -32.562 7.871 1 97.31 78 THR A C 1
ATOM 577 O O . THR A 1 78 ? 12.633 -33.344 8.555 1 97.31 78 THR A O 1
ATOM 580 N N . ARG A 1 79 ? 12.75 -31.75 7.055 1 96.38 79 ARG A N 1
ATOM 581 C CA . ARG A 1 79 ? 11.32 -31.453 7.055 1 96.38 79 ARG A CA 1
ATOM 582 C C . ARG A 1 79 ? 10.531 -32.531 6.344 1 96.38 79 ARG A C 1
ATOM 584 O O . ARG A 1 79 ? 9.305 -32.625 6.48 1 96.38 79 ARG A O 1
ATOM 591 N N . PHE A 1 80 ? 11.234 -33.375 5.547 1 98.38 80 PHE A N 1
ATOM 592 C CA . PHE A 1 80 ? 10.547 -34.312 4.664 1 98.38 80 PHE A CA 1
ATOM 593 C C . PHE A 1 80 ? 11.156 -35.688 4.777 1 98.38 80 PHE A C 1
ATOM 595 O O . PHE A 1 80 ? 12.258 -35.844 5.309 1 98.38 80 PHE A O 1
ATOM 602 N N . ALA A 1 81 ? 10.391 -36.688 4.266 1 98.5 81 ALA A N 1
ATOM 603 C CA . ALA A 1 81 ? 10.852 -38.062 4.074 1 98.5 81 ALA A CA 1
ATOM 604 C C . ALA A 1 81 ? 10.602 -38.531 2.641 1 98.5 81 ALA A C 1
ATOM 606 O O . ALA A 1 81 ? 9.719 -38 1.956 1 98.5 81 ALA A O 1
ATOM 607 N N . VAL A 1 82 ? 11.414 -39.438 2.258 1 98.56 82 VAL A N 1
ATOM 608 C CA . VAL A 1 82 ? 11.164 -40.094 0.973 1 98.56 82 VAL A CA 1
ATOM 609 C C . VAL A 1 82 ? 9.781 -40.719 0.982 1 98.56 82 VAL A C 1
ATOM 611 O O . VAL A 1 82 ? 9.398 -41.406 1.953 1 98.56 82 VAL A O 1
ATOM 614 N N . GLY A 1 83 ? 9.016 -40.469 -0.051 1 98.69 83 GLY A N 1
ATOM 615 C CA . GLY A 1 83 ? 7.664 -41 -0.124 1 98.69 83 GLY A CA 1
ATOM 616 C C . GLY A 1 83 ? 6.598 -39.938 0.156 1 98.69 83 GLY A C 1
ATOM 617 O O . GLY A 1 83 ? 5.418 -40.156 -0.138 1 98.69 83 GLY A O 1
ATOM 618 N N . ASP A 1 84 ? 6.992 -38.844 0.706 1 98.75 84 ASP A N 1
ATOM 619 C CA . ASP A 1 84 ? 6.035 -37.781 1.019 1 98.75 84 ASP A CA 1
ATOM 620 C C . ASP A 1 84 ? 5.398 -37.219 -0.252 1 98.75 84 ASP A C 1
ATOM 622 O O . ASP A 1 84 ? 6.086 -37 -1.251 1 98.75 84 ASP A O 1
ATOM 626 N N . ARG A 1 85 ? 4.027 -37 -0.27 1 98.81 85 ARG A N 1
ATOM 627 C CA . ARG A 1 85 ? 3.312 -36.25 -1.3 1 98.81 85 ARG A CA 1
ATOM 628 C C . ARG A 1 85 ? 3.471 -34.75 -1.101 1 98.81 85 ARG A C 1
ATOM 630 O O . ARG A 1 85 ? 3.258 -34.25 0.001 1 98.81 85 ARG A O 1
ATOM 637 N N . VAL A 1 86 ? 3.822 -34.062 -2.182 1 98.94 86 VAL A N 1
ATOM 638 C CA . VAL A 1 86 ? 4.113 -32.625 -1.998 1 98.94 86 VAL A CA 1
ATOM 639 C C . VAL A 1 86 ? 3.645 -31.844 -3.219 1 98.94 86 VAL A C 1
ATOM 641 O O . VAL A 1 86 ? 3.385 -32.438 -4.277 1 98.94 86 VAL A O 1
ATOM 644 N N . TRP A 1 87 ? 3.396 -30.578 -3.078 1 98.94 87 TRP A N 1
ATOM 645 C CA . TRP A 1 87 ? 3.293 -29.609 -4.164 1 98.94 87 TRP A CA 1
ATOM 646 C C . TRP A 1 87 ? 4.363 -28.531 -4.035 1 98.94 87 TRP A C 1
ATOM 648 O O . TRP A 1 87 ? 4.969 -28.375 -2.973 1 98.94 87 TRP A O 1
ATOM 658 N N . LEU A 1 88 ? 4.707 -27.906 -5.141 1 98.81 88 LEU A N 1
ATOM 659 C CA . LEU A 1 88 ? 5.801 -26.938 -5.172 1 98.81 88 LEU A CA 1
ATOM 660 C C . LEU A 1 88 ? 5.441 -25.75 -6.051 1 98.81 88 LEU A C 1
ATOM 662 O O . LEU A 1 88 ? 4.504 -25.812 -6.848 1 98.81 88 LEU A O 1
ATOM 666 N N . PHE A 1 89 ? 6.062 -24.656 -5.84 1 98.62 89 PHE A N 1
ATOM 667 C CA . PHE A 1 89 ? 5.965 -23.453 -6.672 1 98.62 89 PHE A CA 1
ATOM 668 C C . PHE A 1 89 ? 7.348 -22.906 -6.984 1 98.62 89 PHE A C 1
ATOM 670 O O . PHE A 1 89 ? 8.344 -23.312 -6.379 1 98.62 89 PHE A O 1
ATOM 677 N N . ASN A 1 90 ? 7.395 -22.047 -8 1 97.75 90 ASN A N 1
ATOM 678 C CA . ASN A 1 90 ? 8.625 -21.375 -8.406 1 97.75 90 ASN A CA 1
ATOM 679 C C . ASN A 1 90 ? 9.719 -22.375 -8.758 1 97.75 90 ASN A C 1
ATOM 681 O O . ASN A 1 90 ? 10.883 -22.172 -8.391 1 97.75 90 ASN A O 1
ATOM 685 N N . GLY A 1 91 ? 9.359 -23.406 -9.492 1 97.69 91 GLY A N 1
ATOM 686 C CA . GLY A 1 91 ? 10.32 -24.406 -9.922 1 97.69 91 GLY A CA 1
ATOM 687 C C . GLY A 1 91 ? 11.367 -23.859 -10.875 1 97.69 91 GLY A C 1
ATOM 688 O O . GLY A 1 91 ? 12.555 -24.172 -10.75 1 97.69 91 GLY A O 1
ATOM 689 N N . GLN A 1 92 ? 10.969 -23.156 -11.898 1 94.75 92 GLN A N 1
ATOM 690 C CA . GLN A 1 92 ? 11.867 -22.516 -12.852 1 94.75 92 GLN A CA 1
ATOM 691 C C . GLN A 1 92 ? 11.977 -21.016 -12.594 1 94.75 92 GLN A C 1
ATOM 693 O O . GLN A 1 92 ? 11.453 -20.203 -13.359 1 94.75 92 GLN A O 1
ATOM 698 N N . ARG A 1 93 ? 12.555 -20.641 -11.438 1 87.38 93 ARG A N 1
ATOM 699 C CA . ARG A 1 93 ? 12.711 -19.25 -11.016 1 87.38 93 ARG A CA 1
ATOM 700 C C . ARG A 1 93 ? 13.953 -19.078 -10.156 1 87.38 93 ARG A C 1
ATOM 702 O O . ARG A 1 93 ? 14.484 -20.047 -9.617 1 87.38 93 ARG A O 1
ATOM 709 N N . ASN A 1 94 ? 14.359 -17.734 -10.094 1 86.25 94 ASN A N 1
ATOM 710 C CA . ASN A 1 94 ? 15.391 -17.328 -9.148 1 86.25 94 ASN A CA 1
ATOM 711 C C . ASN A 1 94 ? 16.625 -18.203 -9.25 1 86.25 94 ASN A C 1
ATOM 713 O O . ASN A 1 94 ? 17.094 -18.75 -8.25 1 86.25 94 ASN A O 1
ATOM 717 N N . GLY A 1 95 ? 17.172 -18.344 -10.438 1 87.88 95 GLY A N 1
ATOM 718 C CA . GLY A 1 95 ? 18.453 -19.016 -10.648 1 87.88 95 GLY A CA 1
ATOM 719 C C . GLY A 1 95 ? 18.297 -20.484 -11 1 87.88 95 GLY A C 1
ATOM 720 O O . GLY A 1 95 ? 19.281 -21.219 -11.086 1 87.88 95 GLY A O 1
ATOM 721 N N . ARG A 1 96 ? 17.078 -20.922 -11.156 1 92.94 96 ARG A N 1
ATOM 722 C CA . ARG A 1 96 ? 16.812 -22.312 -11.516 1 92.94 96 ARG A CA 1
ATOM 723 C C . ARG A 1 96 ? 16.391 -22.422 -12.977 1 92.94 96 ARG A C 1
ATOM 725 O O . ARG A 1 96 ? 15.344 -21.891 -13.367 1 92.94 96 ARG A O 1
ATOM 732 N N . ALA A 1 97 ? 17.078 -23.234 -13.742 1 95.94 97 ALA A N 1
ATOM 733 C CA . ALA A 1 97 ? 16.859 -23.344 -15.18 1 95.94 97 ALA A CA 1
ATOM 734 C C . ALA A 1 97 ? 15.82 -24.438 -15.484 1 95.94 97 ALA A C 1
ATOM 736 O O . ALA A 1 97 ? 15.125 -24.375 -16.5 1 95.94 97 ALA A O 1
ATOM 737 N N . PHE A 1 98 ? 15.742 -25.406 -14.617 1 97.75 98 PHE A N 1
ATOM 738 C CA . PHE A 1 98 ? 14.938 -26.578 -14.938 1 97.75 98 PHE A CA 1
ATOM 739 C C . PHE A 1 98 ? 13.688 -26.641 -14.07 1 97.75 98 PHE A C 1
ATOM 741 O O . PHE A 1 98 ? 13.781 -26.812 -12.852 1 97.75 98 PHE A O 1
ATOM 748 N N . GLY A 1 99 ? 12.555 -26.531 -14.797 1 98.5 99 GLY A N 1
ATOM 749 C CA . GLY A 1 99 ? 11.266 -26.484 -14.125 1 98.5 99 GLY A CA 1
ATOM 750 C C . GLY A 1 99 ? 10.57 -27.844 -14.086 1 98.5 99 GLY A C 1
ATOM 751 O O . GLY A 1 99 ? 11.219 -28.875 -13.906 1 98.5 99 GLY A O 1
ATOM 752 N N . THR A 1 100 ? 9.234 -27.797 -14.211 1 98.81 100 THR A N 1
ATOM 753 C CA . THR A 1 100 ? 8.469 -28.984 -13.828 1 98.81 100 THR A CA 1
ATOM 754 C C . THR A 1 100 ? 7.941 -29.703 -15.062 1 98.81 100 THR A C 1
ATOM 756 O O . THR A 1 100 ? 7.238 -30.719 -14.938 1 98.81 100 THR A O 1
ATOM 759 N N . ALA A 1 101 ? 8.195 -29.234 -16.219 1 98.81 101 ALA A N 1
ATOM 760 C CA . ALA A 1 101 ? 7.859 -30.016 -17.422 1 98.81 101 ALA A CA 1
ATOM 761 C C . ALA A 1 101 ? 8.836 -31.172 -17.609 1 98.81 101 ALA A C 1
ATOM 763 O O . ALA A 1 101 ? 9.5 -31.266 -18.641 1 98.81 101 ALA A O 1
ATOM 764 N N . ALA A 1 102 ? 8.836 -32.031 -16.656 1 98.81 102 ALA A N 1
ATOM 765 C CA . ALA A 1 102 ? 9.789 -33.125 -16.594 1 98.81 102 ALA A CA 1
ATOM 766 C C . ALA A 1 102 ? 9.305 -34.219 -15.625 1 98.81 102 ALA A C 1
ATOM 768 O O . ALA A 1 102 ? 8.305 -34.031 -14.922 1 98.81 102 ALA A O 1
ATOM 769 N N . GLU A 1 103 ? 10.023 -35.312 -15.656 1 98.81 103 GLU A N 1
ATOM 770 C CA . GLU A 1 103 ? 9.68 -36.406 -14.742 1 98.81 103 GLU A CA 1
ATOM 771 C C . GLU A 1 103 ? 10.18 -36.125 -13.336 1 98.81 103 GLU A C 1
ATOM 773 O O . GLU A 1 103 ? 9.609 -36.625 -12.359 1 98.81 103 GLU A O 1
ATOM 778 N N . TYR A 1 104 ? 11.297 -35.312 -13.25 1 98.75 104 TYR A N 1
ATOM 779 C CA . TYR A 1 104 ? 11.891 -35.031 -11.945 1 98.75 104 TYR A CA 1
ATOM 780 C C . TYR A 1 104 ? 12.297 -33.562 -11.859 1 98.75 104 TYR A C 1
ATOM 782 O O . TYR A 1 104 ? 12.617 -32.938 -12.867 1 98.75 104 TYR A O 1
ATOM 790 N N . ILE A 1 105 ? 12.352 -33.062 -10.617 1 98.81 105 ILE A N 1
ATOM 791 C CA . ILE A 1 105 ? 12.906 -31.766 -10.328 1 98.81 105 ILE A CA 1
ATOM 792 C C . ILE A 1 105 ? 13.633 -31.781 -8.984 1 98.81 105 ILE A C 1
ATOM 794 O O . ILE A 1 105 ? 13.219 -32.5 -8.062 1 98.81 105 ILE A O 1
ATOM 798 N N . ALA A 1 106 ? 14.719 -31.125 -8.938 1 98.56 106 ALA A N 1
ATOM 799 C CA . ALA A 1 106 ? 15.398 -30.859 -7.676 1 98.56 106 ALA A CA 1
ATOM 800 C C . ALA A 1 106 ? 15.352 -29.375 -7.336 1 98.56 106 ALA A C 1
ATOM 802 O O . ALA A 1 106 ? 15.617 -28.516 -8.188 1 98.56 106 ALA A O 1
ATOM 803 N N . LEU A 1 107 ? 14.922 -29.047 -6.109 1 98 107 LEU A N 1
ATOM 804 C CA . LEU A 1 107 ? 14.867 -27.656 -5.691 1 98 107 LEU A CA 1
ATOM 805 C C . LEU A 1 107 ? 14.898 -27.531 -4.172 1 98 107 LEU A C 1
ATOM 807 O O . LEU A 1 107 ? 14.805 -28.547 -3.467 1 98 107 LEU A O 1
ATOM 811 N N . ALA A 1 108 ? 15.031 -26.312 -3.695 1 97.94 108 ALA A N 1
ATOM 812 C CA . ALA A 1 108 ? 15.117 -26.031 -2.262 1 97.94 108 ALA A CA 1
ATOM 813 C C . ALA A 1 108 ? 13.867 -26.516 -1.535 1 97.94 108 ALA A C 1
ATOM 815 O O . ALA A 1 108 ? 12.75 -26.344 -2.031 1 97.94 108 ALA A O 1
ATOM 816 N N . ASP A 1 109 ? 14.016 -27.062 -0.348 1 98 109 ASP A N 1
ATOM 817 C CA . ASP A 1 109 ? 12.898 -27.688 0.366 1 98 109 ASP A CA 1
ATOM 818 C C . ASP A 1 109 ? 11.914 -26.625 0.857 1 98 109 ASP A C 1
ATOM 820 O O . ASP A 1 109 ? 10.758 -26.953 1.166 1 98 109 ASP A O 1
ATOM 824 N N . ASP A 1 110 ? 12.289 -25.297 0.938 1 97.94 110 ASP A N 1
ATOM 825 C CA . ASP A 1 110 ? 11.391 -24.25 1.396 1 97.94 110 ASP A CA 1
ATOM 826 C C . ASP A 1 110 ? 10.367 -23.891 0.319 1 97.94 110 ASP A C 1
ATOM 828 O O . ASP A 1 110 ? 9.383 -23.188 0.591 1 97.94 110 ASP A O 1
ATOM 832 N N . LEU A 1 111 ? 10.555 -24.422 -0.881 1 98.44 111 LEU A N 1
ATOM 833 C CA . LEU A 1 111 ? 9.609 -24.188 -1.969 1 98.44 111 LEU A CA 1
ATOM 834 C C . LEU A 1 111 ? 8.609 -25.328 -2.078 1 98.44 111 LEU A C 1
ATOM 836 O O . LEU A 1 111 ? 7.793 -25.359 -3.002 1 98.44 111 LEU A O 1
ATOM 840 N N . VAL A 1 112 ? 8.688 -26.234 -1.186 1 98.75 112 VAL A N 1
ATOM 841 C CA . VAL A 1 112 ? 7.922 -27.484 -1.229 1 98.75 112 VAL A CA 1
ATOM 842 C C . VAL A 1 112 ? 7 -27.562 -0.014 1 98.75 112 VAL A C 1
ATOM 844 O O . VAL A 1 112 ? 7.391 -27.188 1.096 1 98.75 112 VAL A O 1
ATOM 847 N N . THR A 1 113 ? 5.777 -28 -0.198 1 98.88 113 THR A N 1
ATOM 848 C CA . THR A 1 113 ? 4.777 -28.125 0.855 1 98.88 113 THR A CA 1
ATOM 849 C C . THR A 1 113 ? 4.109 -29.5 0.808 1 98.88 113 THR A C 1
ATOM 851 O O . THR A 1 113 ? 3.814 -30.016 -0.272 1 98.88 113 THR A O 1
ATOM 854 N N . PRO A 1 114 ? 3.83 -30.062 1.964 1 98.75 114 PRO A N 1
ATOM 855 C CA . PRO A 1 114 ? 3.107 -31.344 1.97 1 98.75 114 PRO A CA 1
ATOM 856 C C . PRO A 1 114 ? 1.745 -31.25 1.284 1 98.75 114 PRO A C 1
ATOM 858 O O . PRO A 1 114 ? 1.05 -30.234 1.418 1 98.75 114 PRO A O 1
ATOM 861 N N . LEU A 1 115 ? 1.394 -32.219 0.573 1 98.5 115 LEU A N 1
ATOM 862 C CA . LEU A 1 115 ? 0.098 -32.375 -0.082 1 98.5 115 LEU A CA 1
ATOM 863 C C . LEU A 1 115 ? -0.76 -33.406 0.63 1 98.5 115 LEU A C 1
ATOM 865 O O . LEU A 1 115 ? -0.396 -34.594 0.689 1 98.5 115 LEU A O 1
ATOM 869 N N . PRO A 1 116 ? -1.915 -33 1.167 1 97.44 116 PRO A N 1
ATOM 870 C CA . PRO A 1 116 ? -2.781 -33.969 1.828 1 97.44 116 PRO A CA 1
ATOM 871 C C . PRO A 1 116 ? -3.164 -35.125 0.913 1 97.44 116 PRO A C 1
ATOM 873 O O . PRO A 1 116 ? -3.309 -34.969 -0.298 1 97.44 116 PRO A O 1
ATOM 876 N N . ASP A 1 117 ? -3.473 -36.25 1.508 1 96.19 117 ASP A N 1
ATOM 877 C CA . ASP A 1 117 ? -3.738 -37.469 0.773 1 96.19 117 ASP A CA 1
ATOM 878 C C . ASP A 1 117 ? -4.996 -37.344 -0.086 1 96.19 117 ASP A C 1
ATOM 880 O O . ASP A 1 117 ? -5.09 -37.938 -1.156 1 96.19 117 ASP A O 1
ATOM 884 N N . GLU A 1 118 ? -5.867 -36.531 0.376 1 95.25 118 GLU A N 1
ATOM 885 C CA . GLU A 1 118 ? -7.168 -36.438 -0.286 1 95.25 118 GLU A CA 1
ATOM 886 C C . GLU A 1 118 ? -7.105 -35.5 -1.5 1 95.25 118 GLU A C 1
ATOM 888 O O . GLU A 1 118 ? -8.047 -35.469 -2.291 1 95.25 118 GLU A O 1
ATOM 893 N N . VAL A 1 119 ? -6.008 -34.812 -1.649 1 97.38 119 VAL A N 1
ATOM 894 C CA . VAL A 1 119 ? -5.852 -33.875 -2.771 1 97.38 119 VAL A CA 1
ATOM 895 C C . VAL A 1 119 ? -5.059 -34.562 -3.889 1 97.38 119 VAL A C 1
ATOM 897 O O . VAL A 1 119 ? -3.955 -35.062 -3.662 1 97.38 119 VAL A O 1
ATOM 900 N N . SER A 1 120 ? -5.621 -34.625 -5.102 1 97.81 120 SER A N 1
ATOM 901 C CA . SER A 1 120 ? -4.938 -35.25 -6.23 1 97.81 120 SER A CA 1
ATOM 902 C C . SER A 1 120 ? -3.678 -34.469 -6.609 1 97.81 120 SER A C 1
ATOM 904 O O . SER A 1 120 ? -3.533 -33.281 -6.254 1 97.81 120 SER A O 1
ATOM 906 N N . PHE A 1 121 ? -2.762 -35.094 -7.293 1 98.56 121 PHE A N 1
ATOM 907 C CA . PHE A 1 121 ? -1.55 -34.438 -7.75 1 98.56 121 PHE A CA 1
ATOM 908 C C . PHE A 1 121 ? -1.885 -33.344 -8.75 1 98.56 121 PHE A C 1
ATOM 910 O O . PHE A 1 121 ? -1.254 -32.281 -8.75 1 98.56 121 PHE A O 1
ATOM 917 N N . ALA A 1 122 ? -2.896 -33.625 -9.633 1 98.31 122 ALA A N 1
ATOM 918 C CA . ALA A 1 122 ? -3.332 -32.594 -10.57 1 98.31 122 ALA A CA 1
ATOM 919 C C . ALA A 1 122 ? -3.814 -31.344 -9.82 1 98.31 122 ALA A C 1
ATOM 921 O O . ALA A 1 122 ? -3.43 -30.219 -10.156 1 98.31 122 ALA A O 1
ATOM 922 N N . ALA A 1 123 ? -4.625 -31.531 -8.805 1 97.94 123 ALA A N 1
ATOM 923 C CA . ALA A 1 123 ? -5.078 -30.422 -7.961 1 97.94 123 ALA A CA 1
ATOM 924 C C . ALA A 1 123 ? -3.904 -29.75 -7.262 1 97.94 123 ALA A C 1
ATOM 926 O O . ALA A 1 123 ? -3.838 -28.516 -7.191 1 97.94 123 ALA A O 1
ATOM 927 N N . GLY A 1 124 ? -2.967 -30.531 -6.777 1 98.56 124 GLY A N 1
ATOM 928 C CA . GLY A 1 124 ? -1.772 -30 -6.141 1 98.56 124 GLY A CA 1
ATOM 929 C C . GLY A 1 124 ? -0.977 -29.078 -7.047 1 98.56 124 GLY A C 1
ATOM 930 O O . GLY A 1 124 ? -0.438 -28.062 -6.594 1 98.56 124 GLY A O 1
ATOM 931 N N . ALA A 1 125 ? -0.938 -29.406 -8.297 1 98.69 125 ALA A N 1
ATOM 932 C CA . ALA A 1 125 ? -0.15 -28.656 -9.266 1 98.69 125 ALA A CA 1
ATOM 933 C C . ALA A 1 125 ? -0.824 -27.328 -9.602 1 98.69 125 ALA A C 1
ATOM 935 O O . ALA A 1 125 ? -0.232 -26.469 -10.273 1 98.69 125 ALA A O 1
ATOM 936 N N . THR A 1 126 ? -2.068 -27.141 -9.156 1 98.25 126 THR A N 1
ATOM 937 C CA . THR A 1 126 ? -2.752 -25.875 -9.367 1 98.25 126 THR A CA 1
ATOM 938 C C . THR A 1 126 ? -2.469 -24.906 -8.219 1 98.25 126 THR A C 1
ATOM 940 O O . THR A 1 126 ? -2.744 -23.703 -8.328 1 98.25 126 THR A O 1
ATOM 943 N N . LEU A 1 127 ? -1.86 -25.328 -7.121 1 98.69 127 LEU A N 1
ATOM 944 C CA . LEU A 1 127 ? -1.779 -24.562 -5.879 1 98.69 127 LEU A CA 1
ATOM 945 C C . LEU A 1 127 ? -0.628 -23.562 -5.93 1 98.69 127 LEU A C 1
ATOM 947 O O . LEU A 1 127 ? -0.71 -22.5 -5.336 1 98.69 127 LEU A O 1
ATOM 951 N N . GLY A 1 128 ? 0.467 -23.906 -6.609 1 98.31 128 GLY A N 1
ATOM 952 C CA . GLY A 1 128 ? 1.682 -23.109 -6.559 1 98.31 128 GLY A CA 1
ATOM 953 C C . GLY A 1 128 ? 1.442 -21.641 -6.84 1 98.31 128 GLY A C 1
ATOM 954 O O . GLY A 1 128 ? 1.127 -20.875 -5.93 1 98.31 128 GLY A O 1
ATOM 955 N N . ILE A 1 129 ? 1.544 -21.25 -8.031 1 98.06 129 ILE A N 1
ATOM 956 C CA . ILE A 1 129 ? 1.5 -19.844 -8.383 1 98.06 129 ILE A CA 1
ATOM 957 C C . ILE A 1 129 ? 0.09 -19.297 -8.164 1 98.06 129 ILE A C 1
ATOM 959 O O . ILE A 1 129 ? -0.094 -18.297 -7.469 1 98.06 129 ILE A O 1
ATOM 963 N N . PRO A 1 130 ? -0.981 -19.969 -8.555 1 98.19 130 PRO A N 1
ATOM 964 C CA . PRO A 1 130 ? -2.318 -19.375 -8.422 1 98.19 130 PRO A CA 1
ATOM 965 C C . PRO A 1 130 ? -2.742 -19.203 -6.969 1 98.19 130 PRO A C 1
ATOM 967 O O . PRO A 1 130 ? -3.096 -18.094 -6.551 1 98.19 130 PRO A O 1
ATOM 970 N N . CYS A 1 131 ? -2.643 -20.234 -6.184 1 98.75 131 CYS A N 1
ATOM 971 C CA . CYS A 1 131 ? -3.143 -20.188 -4.816 1 98.75 131 CYS A CA 1
ATOM 972 C C . CYS A 1 131 ? -2.244 -19.328 -3.93 1 98.75 131 CYS A C 1
ATOM 974 O O . CYS A 1 131 ? -2.732 -18.562 -3.105 1 98.75 131 CYS A O 1
ATOM 976 N N . MET A 1 132 ? -0.955 -19.484 -4.121 1 98.81 132 MET A N 1
ATOM 977 C CA . MET A 1 132 ? -0.007 -18.656 -3.375 1 98.81 132 MET A CA 1
ATOM 978 C C . MET A 1 132 ? -0.219 -17.172 -3.67 1 98.81 132 MET A C 1
ATOM 980 O O . MET A 1 132 ? -0.206 -16.344 -2.756 1 98.81 132 MET A O 1
ATOM 984 N N . THR A 1 133 ? -0.412 -16.844 -4.918 1 98.69 133 THR A N 1
ATOM 985 C CA . THR A 1 133 ? -0.658 -15.461 -5.312 1 98.69 133 THR A CA 1
ATOM 986 C C . THR A 1 133 ? -1.948 -14.938 -4.688 1 98.69 133 THR A C 1
ATOM 988 O O . THR A 1 133 ? -1.98 -13.828 -4.152 1 98.69 133 THR A O 1
ATOM 991 N N . ALA A 1 134 ? -2.984 -15.727 -4.738 1 98.81 134 ALA A N 1
ATOM 992 C CA . ALA A 1 134 ? -4.262 -15.359 -4.141 1 98.81 134 ALA A CA 1
ATOM 993 C C . ALA A 1 134 ? -4.105 -15.07 -2.648 1 98.81 134 ALA A C 1
ATOM 995 O O . ALA A 1 134 ? -4.582 -14.039 -2.156 1 98.81 134 ALA A O 1
ATOM 996 N N . TRP A 1 135 ? -3.396 -15.977 -1.988 1 98.94 135 TRP A N 1
ATOM 997 C CA . TRP A 1 135 ? -3.205 -15.82 -0.55 1 98.94 135 TRP A CA 1
ATOM 998 C C . TRP A 1 135 ? -2.457 -14.523 -0.24 1 98.94 135 TRP A C 1
ATOM 1000 O O . TRP A 1 135 ? -2.875 -13.75 0.627 1 98.94 135 TRP A O 1
ATOM 1010 N N . CYS A 1 136 ? -1.405 -14.297 -0.953 1 98.81 136 CYS A N 1
ATOM 1011 C CA . CYS A 1 136 ? -0.593 -13.117 -0.694 1 98.81 136 CYS A CA 1
ATOM 1012 C C . CYS A 1 136 ? -1.375 -11.836 -0.99 1 98.81 136 CYS A C 1
ATOM 1014 O O . CYS A 1 136 ? -1.257 -10.852 -0.265 1 98.81 136 CYS A O 1
ATOM 1016 N N . ALA A 1 137 ? -2.176 -11.836 -2.025 1 98.81 137 ALA A N 1
ATOM 1017 C CA . ALA A 1 137 ? -2.994 -10.68 -2.379 1 98.81 137 ALA A CA 1
ATOM 1018 C C . ALA A 1 137 ? -4.016 -10.375 -1.287 1 98.81 137 ALA A C 1
ATOM 1020 O O . ALA A 1 137 ? -4.352 -9.219 -1.046 1 98.81 137 ALA A O 1
ATOM 1021 N N . LEU A 1 138 ? -4.488 -11.391 -0.61 1 98.81 138 LEU A N 1
ATOM 1022 C CA . LEU A 1 138 ? -5.547 -11.242 0.385 1 98.81 138 LEU A CA 1
ATOM 1023 C C . LEU A 1 138 ? -4.961 -10.883 1.746 1 98.81 138 LEU A C 1
ATOM 1025 O O . LEU A 1 138 ? -5.5 -10.023 2.449 1 98.81 138 LEU A O 1
ATOM 1029 N N . PHE A 1 139 ? -3.807 -11.508 2.117 1 98.44 139 PHE A N 1
ATOM 1030 C CA . PHE A 1 139 ? -3.473 -11.555 3.535 1 98.44 139 PHE A CA 1
ATOM 1031 C C . PHE A 1 139 ? -2.152 -10.844 3.805 1 98.44 139 PHE A C 1
ATOM 1033 O O . PHE A 1 139 ? -1.764 -10.656 4.961 1 98.44 139 PHE A O 1
ATOM 1040 N N . ALA A 1 140 ? -1.422 -10.406 2.775 1 96.56 140 ALA A N 1
ATOM 1041 C CA . ALA A 1 140 ? -0.133 -9.75 2.98 1 96.56 140 ALA A CA 1
ATOM 1042 C C . ALA A 1 140 ? -0.276 -8.531 3.883 1 96.56 140 ALA A C 1
ATOM 1044 O O . ALA A 1 140 ? 0.656 -8.172 4.605 1 96.56 140 ALA A O 1
ATOM 1045 N N . ASP A 1 141 ? -1.484 -7.855 3.85 1 94.62 141 ASP A N 1
ATOM 1046 C CA . ASP A 1 141 ? -1.685 -6.629 4.613 1 94.62 141 ASP A CA 1
ATOM 1047 C C . ASP A 1 141 ? -2.553 -6.883 5.844 1 94.62 141 ASP A C 1
ATOM 1049 O O . ASP A 1 141 ? -3.191 -5.965 6.359 1 94.62 141 ASP A O 1
ATOM 1053 N N . GLY A 1 142 ? -2.643 -8.195 6.227 1 95.06 142 GLY A N 1
ATOM 1054 C CA . GLY A 1 142 ? -3.402 -8.508 7.426 1 95.06 142 GLY A CA 1
ATOM 1055 C C . GLY A 1 142 ? -4.656 -9.32 7.145 1 95.06 142 GLY A C 1
ATOM 1056 O O . GLY A 1 142 ? -4.941 -9.648 5.992 1 95.06 142 GLY A O 1
ATOM 1057 N N . PRO A 1 143 ? -5.43 -9.594 8.219 1 97.5 143 PRO A N 1
ATOM 1058 C CA . PRO A 1 143 ? -6.625 -10.43 8.086 1 97.5 143 PRO A CA 1
ATOM 1059 C C . PRO A 1 143 ? -7.746 -9.734 7.312 1 97.5 143 PRO A C 1
ATOM 1061 O O . PRO A 1 143 ? -7.785 -8.5 7.25 1 97.5 143 PRO A O 1
ATOM 1064 N N . VAL A 1 144 ? -8.695 -10.492 6.773 1 98.44 144 VAL A N 1
ATOM 1065 C CA . VAL A 1 144 ? -9.758 -9.938 5.945 1 98.44 144 VAL A CA 1
ATOM 1066 C C . VAL A 1 144 ? -11.117 -10.195 6.598 1 98.44 144 VAL A C 1
ATOM 1068 O O . VAL A 1 144 ? -12.156 -9.938 5.996 1 98.44 144 VAL A O 1
ATOM 1071 N N . ALA A 1 145 ? -11.039 -10.742 7.836 1 98.56 145 ALA A N 1
ATOM 1072 C CA . ALA A 1 145 ? -12.281 -11.062 8.531 1 98.56 145 ALA A CA 1
ATOM 1073 C C . ALA A 1 145 ? -13.188 -9.828 8.625 1 98.56 145 ALA A C 1
ATOM 1075 O O . ALA A 1 145 ? -12.742 -8.758 9.039 1 98.56 145 ALA A O 1
ATOM 1076 N N . GLY A 1 146 ? -14.438 -9.992 8.18 1 98.31 146 GLY A N 1
ATOM 1077 C CA . GLY A 1 146 ? -15.414 -8.922 8.266 1 98.31 146 GLY A CA 1
ATOM 1078 C C . GLY A 1 146 ? -15.312 -7.926 7.129 1 98.31 146 GLY A C 1
ATOM 1079 O O . GLY A 1 146 ? -16.156 -7.027 7.008 1 98.31 146 GLY A O 1
ATOM 1080 N N . GLN A 1 147 ? -14.383 -8.07 6.238 1 98.62 147 GLN A N 1
ATOM 1081 C CA . GLN A 1 147 ? -14.195 -7.168 5.113 1 98.62 147 GLN A CA 1
ATOM 1082 C C . GLN A 1 147 ? -14.984 -7.633 3.895 1 98.62 147 GLN A C 1
ATOM 1084 O O . GLN A 1 147 ? -15.453 -8.773 3.848 1 98.62 147 GLN A O 1
ATOM 1089 N N . THR A 1 148 ? -15.234 -6.738 3 1 98.88 148 THR A N 1
ATOM 1090 C CA . THR A 1 148 ? -15.742 -7.074 1.672 1 98.88 148 THR A CA 1
ATOM 1091 C C . THR A 1 148 ? -14.609 -7.055 0.646 1 98.88 148 THR A C 1
ATOM 1093 O O . THR A 1 148 ? -13.922 -6.039 0.49 1 98.88 148 THR A O 1
ATOM 1096 N N . VAL A 1 149 ? -14.43 -8.211 0.019 1 98.88 149 VAL A N 1
ATOM 1097 C CA . VAL A 1 149 ? -13.352 -8.406 -0.945 1 98.88 149 VAL A CA 1
ATOM 1098 C C . VAL A 1 149 ? -13.938 -8.539 -2.35 1 98.88 149 VAL A C 1
ATOM 1100 O O . VAL A 1 149 ? -14.883 -9.297 -2.562 1 98.88 149 VAL A O 1
ATOM 1103 N N . LEU A 1 150 ? -13.438 -7.746 -3.291 1 98.88 150 LEU A N 1
ATOM 1104 C CA . LEU A 1 150 ? -13.75 -7.922 -4.707 1 98.88 150 LEU A CA 1
ATOM 1105 C C . LEU A 1 150 ? -12.617 -8.656 -5.422 1 98.88 150 LEU A C 1
ATOM 1107 O O . LEU A 1 150 ? -11.461 -8.227 -5.363 1 98.88 150 LEU A O 1
ATOM 1111 N N . VAL A 1 151 ? -12.945 -9.719 -5.996 1 98.81 151 VAL A N 1
ATOM 1112 C CA . VAL A 1 151 ? -12.023 -10.477 -6.824 1 98.81 151 VAL A CA 1
ATOM 1113 C C . VAL A 1 151 ? -12.375 -10.297 -8.297 1 98.81 151 VAL A C 1
ATOM 1115 O O . VAL A 1 151 ? -13.398 -10.805 -8.766 1 98.81 151 VAL A O 1
ATOM 1118 N N . THR A 1 152 ? -11.523 -9.555 -9.016 1 98.12 152 THR A N 1
ATOM 1119 C CA . THR A 1 152 ? -11.766 -9.445 -10.445 1 98.12 152 THR A CA 1
ATOM 1120 C C . THR A 1 152 ? -11.297 -10.703 -11.172 1 98.12 152 THR A C 1
ATOM 1122 O O . THR A 1 152 ? -10.25 -11.266 -10.836 1 98.12 152 THR A O 1
ATOM 1125 N N . GLY A 1 153 ? -12.125 -11.141 -12.125 1 95.38 153 GLY A N 1
ATOM 1126 C CA . GLY A 1 153 ? -11.812 -12.406 -12.766 1 95.38 153 GLY A CA 1
ATOM 1127 C C . GLY A 1 153 ? -11.898 -13.586 -11.82 1 95.38 153 GLY A C 1
ATOM 1128 O O . GLY A 1 153 ? -10.969 -14.391 -11.734 1 95.38 153 GLY A O 1
ATOM 1129 N N . GLY A 1 154 ? -12.992 -13.727 -11.195 1 95.5 154 GLY A N 1
ATOM 1130 C CA . GLY A 1 154 ? -13.141 -14.648 -10.078 1 95.5 154 GLY A CA 1
ATOM 1131 C C . GLY A 1 154 ? -13.102 -16.109 -10.492 1 95.5 154 GLY A C 1
ATOM 1132 O O . GLY A 1 154 ? -12.945 -17 -9.656 1 95.5 154 GLY A O 1
ATOM 1133 N N . ALA A 1 155 ? -13.203 -16.375 -11.773 1 92.81 155 ALA A N 1
ATOM 1134 C CA . ALA A 1 155 ? -13.203 -17.766 -12.25 1 92.81 155 ALA A CA 1
ATOM 1135 C C . ALA A 1 155 ? -11.852 -18.125 -12.852 1 92.81 155 ALA A C 1
ATOM 1137 O O . ALA A 1 155 ? -11.672 -19.25 -13.336 1 92.81 155 ALA A O 1
ATOM 1138 N N . GLY A 1 156 ? -10.938 -17.219 -12.812 1 93.19 156 GLY A N 1
ATOM 1139 C CA . GLY A 1 156 ? -9.602 -17.5 -13.305 1 93.19 156 GLY A CA 1
ATOM 1140 C C . GLY A 1 156 ? -8.781 -18.344 -12.359 1 93.19 156 GLY A C 1
ATOM 1141 O O . GLY A 1 156 ? -9.281 -18.797 -11.32 1 93.19 156 GLY A O 1
ATOM 1142 N N . ALA A 1 157 ? -7.523 -18.609 -12.758 1 94.94 157 ALA A N 1
ATOM 1143 C CA . ALA A 1 157 ? -6.656 -19.484 -11.969 1 94.94 157 ALA A CA 1
ATOM 1144 C C . ALA A 1 157 ? -6.414 -18.906 -10.578 1 94.94 157 ALA A C 1
ATOM 1146 O O . ALA A 1 157 ? -6.594 -19.594 -9.578 1 94.94 157 ALA A O 1
ATOM 1147 N N . VAL A 1 158 ? -6.074 -17.656 -10.531 1 97.19 158 VAL A N 1
ATOM 1148 C CA . VAL A 1 158 ? -5.816 -17.016 -9.25 1 97.19 158 VAL A CA 1
ATOM 1149 C C . VAL A 1 158 ? -7.137 -16.609 -8.602 1 97.19 158 VAL A C 1
ATOM 1151 O O . VAL A 1 158 ? -7.332 -16.812 -7.398 1 97.19 158 VAL A O 1
ATOM 1154 N N . GLY A 1 159 ? -8.078 -16.094 -9.406 1 97.25 159 GLY A N 1
ATOM 1155 C CA . GLY A 1 159 ? -9.336 -15.578 -8.898 1 97.25 159 GLY A CA 1
ATOM 1156 C C . GLY A 1 159 ? -10.164 -16.625 -8.172 1 97.25 159 GLY A C 1
ATOM 1157 O O . GLY A 1 159 ? -10.766 -16.344 -7.137 1 97.25 159 GLY A O 1
ATOM 1158 N N . HIS A 1 160 ? -10.172 -17.797 -8.703 1 96.5 160 HIS A N 1
ATOM 1159 C CA . HIS A 1 160 ? -10.961 -18.859 -8.094 1 96.5 160 HIS A CA 1
ATOM 1160 C C . HIS A 1 160 ? -10.477 -19.172 -6.68 1 96.5 160 HIS A C 1
ATOM 1162 O O . HIS A 1 160 ? -11.281 -19.375 -5.773 1 96.5 160 HIS A O 1
ATOM 1168 N N . TYR A 1 161 ? -9.172 -19.188 -6.477 1 98.44 161 TYR A N 1
ATOM 1169 C CA . TYR A 1 161 ? -8.617 -19.422 -5.148 1 98.44 161 TYR A CA 1
ATOM 1170 C C . TYR A 1 161 ? -8.812 -18.203 -4.254 1 98.44 161 TYR A C 1
ATOM 1172 O O . TYR A 1 161 ? -9.039 -18.344 -3.047 1 98.44 161 TYR A O 1
ATOM 1180 N N . ALA A 1 162 ? -8.742 -17.016 -4.809 1 98.75 162 ALA A N 1
ATOM 1181 C CA . ALA A 1 162 ? -8.945 -15.805 -4.023 1 98.75 162 ALA A CA 1
ATOM 1182 C C . ALA A 1 162 ? -10.344 -15.773 -3.404 1 98.75 162 ALA A C 1
ATOM 1184 O O . ALA A 1 162 ? -10.508 -15.391 -2.244 1 98.75 162 ALA A O 1
ATOM 1185 N N . VAL A 1 163 ? -11.352 -16.203 -4.188 1 98.69 163 VAL A N 1
ATOM 1186 C CA . VAL A 1 163 ? -12.711 -16.266 -3.672 1 98.69 163 VAL A CA 1
ATOM 1187 C C . VAL A 1 163 ? -12.789 -17.234 -2.5 1 98.69 163 VAL A C 1
ATOM 1189 O O . VAL A 1 163 ? -13.281 -16.891 -1.425 1 98.69 163 VAL A O 1
ATOM 1192 N N . GLN A 1 164 ? -12.273 -18.391 -2.664 1 98.75 164 GLN A N 1
ATOM 1193 C CA . GLN A 1 164 ? -12.344 -19.422 -1.634 1 98.75 164 GLN A CA 1
ATOM 1194 C C . GLN A 1 164 ? -11.586 -19 -0.38 1 98.75 164 GLN A C 1
ATOM 1196 O O . GLN A 1 164 ? -12.07 -19.188 0.738 1 98.75 164 GLN A O 1
ATOM 1201 N N . LEU A 1 165 ? -10.391 -18.469 -0.562 1 98.81 165 LEU A N 1
ATOM 1202 C CA . LEU A 1 165 ? -9.555 -18.062 0.561 1 98.81 165 LEU A CA 1
ATOM 1203 C C . LEU A 1 165 ? -10.164 -16.875 1.283 1 98.81 165 LEU A C 1
ATOM 1205 O O . LEU A 1 165 ? -10.047 -16.75 2.506 1 98.81 165 LEU A O 1
ATOM 1209 N N . ALA A 1 166 ? -10.758 -15.922 0.521 1 98.81 166 ALA A N 1
ATOM 1210 C CA . ALA A 1 166 ? -11.469 -14.812 1.156 1 98.81 166 ALA A CA 1
ATOM 1211 C C . ALA A 1 166 ? -12.57 -15.328 2.084 1 98.81 166 ALA A C 1
ATOM 1213 O O . ALA A 1 166 ? -12.695 -14.867 3.221 1 98.81 166 ALA A O 1
ATOM 1214 N N . LYS A 1 167 ? -13.328 -16.312 1.592 1 98.44 167 LYS A N 1
ATOM 1215 C CA . LYS A 1 167 ? -14.383 -16.922 2.398 1 98.44 167 LYS A CA 1
ATOM 1216 C C . LYS A 1 167 ? -13.812 -17.609 3.629 1 98.44 167 LYS A C 1
ATOM 1218 O O . LYS A 1 167 ? -14.328 -17.453 4.738 1 98.44 167 LYS A O 1
ATOM 1223 N N . TRP A 1 168 ? -12.766 -18.312 3.439 1 98.12 168 TRP A N 1
ATOM 1224 C CA . TRP A 1 168 ? -12.086 -18.969 4.547 1 98.12 168 TRP A CA 1
ATOM 1225 C C . TRP A 1 168 ? -11.625 -17.953 5.59 1 98.12 168 TRP A C 1
ATOM 1227 O O . TRP A 1 168 ? -11.695 -18.219 6.793 1 98.12 168 TRP A O 1
ATOM 1237 N N . GLY A 1 169 ? -11.18 -16.812 5.156 1 98 169 GLY A N 1
ATOM 1238 C CA . GLY A 1 169 ? -10.68 -15.766 6.031 1 98 169 GLY A CA 1
ATOM 1239 C C . GLY A 1 169 ? -11.781 -14.977 6.711 1 98 169 GLY A C 1
ATOM 1240 O O . GLY A 1 169 ? -11.508 -14.086 7.52 1 98 169 GLY A O 1
ATOM 1241 N N . GLY A 1 170 ? -13.039 -15.266 6.324 1 98.44 170 GLY A N 1
ATOM 1242 C CA . GLY A 1 170 ? -14.156 -14.625 7 1 98.44 170 GLY A CA 1
ATOM 1243 C C . GLY A 1 170 ? -14.641 -13.367 6.301 1 98.44 170 GLY A C 1
ATOM 1244 O O . GLY A 1 170 ? -15.32 -12.539 6.902 1 98.44 170 GLY A O 1
ATOM 1245 N N . ALA A 1 171 ? -14.273 -13.164 5.07 1 98.75 171 ALA A N 1
ATOM 1246 C CA . ALA A 1 171 ? -14.695 -11.992 4.309 1 98.75 171 ALA A CA 1
ATOM 1247 C C . ALA A 1 171 ? -15.977 -12.273 3.535 1 98.75 171 ALA A C 1
ATOM 1249 O O . ALA A 1 171 ? -16.359 -13.43 3.34 1 98.75 171 ALA A O 1
ATOM 1250 N N . ARG A 1 172 ? -16.734 -11.211 3.158 1 98.62 172 ARG A N 1
ATOM 1251 C CA . ARG A 1 172 ? -17.688 -11.266 2.053 1 98.62 172 ARG A CA 1
ATOM 1252 C C . ARG A 1 172 ? -16.969 -11.141 0.709 1 98.62 172 ARG A C 1
ATOM 1254 O O . ARG A 1 172 ? -16.188 -10.227 0.503 1 98.62 172 ARG A O 1
ATOM 1261 N N . ALA A 1 173 ? -17.25 -12.102 -0.174 1 98.81 173 ALA A N 1
ATOM 1262 C CA . ALA A 1 173 ? -16.5 -12.156 -1.429 1 98.81 173 ALA A CA 1
ATOM 1263 C C . ALA A 1 173 ? -17.391 -11.82 -2.615 1 98.81 173 ALA A C 1
ATOM 1265 O O . ALA A 1 173 ? -18.453 -12.438 -2.793 1 98.81 173 ALA A O 1
ATOM 1266 N N . ILE A 1 174 ? -17.016 -10.828 -3.406 1 98.88 174 ILE A N 1
ATOM 1267 C CA . ILE A 1 174 ? -17.625 -10.477 -4.684 1 98.88 174 ILE A CA 1
ATOM 1268 C C . ILE A 1 174 ? -16.703 -10.859 -5.828 1 98.88 174 ILE A C 1
ATOM 1270 O O . ILE A 1 174 ? -15.484 -10.633 -5.75 1 98.88 174 ILE A O 1
ATOM 1274 N N . ALA A 1 175 ? -17.219 -11.492 -6.871 1 98.62 175 ALA A N 1
ATOM 1275 C CA . ALA A 1 175 ? -16.422 -11.859 -8.031 1 98.62 175 ALA A CA 1
ATOM 1276 C C . ALA A 1 175 ? -16.984 -11.25 -9.312 1 98.62 175 ALA A C 1
ATOM 1278 O O . ALA A 1 175 ? -18.203 -11.227 -9.5 1 98.62 175 ALA A O 1
ATOM 1279 N N . THR A 1 176 ? -16.125 -10.719 -10.125 1 98.19 176 THR A N 1
ATOM 1280 C CA . THR A 1 176 ? -16.547 -10.398 -11.477 1 98.19 176 THR A CA 1
ATOM 1281 C C . THR A 1 176 ? -16.172 -11.516 -12.445 1 98.19 176 THR A C 1
ATOM 1283 O O . THR A 1 176 ? -15.156 -12.188 -12.258 1 98.19 176 THR A O 1
ATOM 1286 N N . VAL A 1 177 ? -16.984 -11.719 -13.398 1 96.62 177 VAL A N 1
ATOM 1287 C CA . VAL A 1 177 ? -16.766 -12.742 -14.422 1 96.62 177 VAL A CA 1
ATOM 1288 C C . VAL A 1 177 ? -17.188 -12.203 -15.789 1 96.62 177 VAL A C 1
ATOM 1290 O O . VAL A 1 177 ? -17.75 -11.109 -15.883 1 96.62 177 VAL A O 1
ATOM 1293 N N . SER A 1 178 ? -16.906 -12.992 -16.797 1 95.06 178 SER A N 1
ATOM 1294 C CA . SER A 1 178 ? -17.172 -12.5 -18.141 1 95.06 178 SER A CA 1
ATOM 1295 C C . SER A 1 178 ? -18.203 -13.375 -18.859 1 95.06 178 SER A C 1
ATOM 1297 O O . SER A 1 178 ? -18.484 -13.172 -20.031 1 95.06 178 SER A O 1
ATOM 1299 N N . SER A 1 179 ? -18.734 -14.469 -18.203 1 94.56 179 SER A N 1
ATOM 1300 C CA . SER A 1 179 ? -19.688 -15.367 -18.828 1 94.56 179 SER A CA 1
ATOM 1301 C C . SER A 1 179 ? -20.547 -16.078 -17.781 1 94.56 179 SER A C 1
ATOM 1303 O O . SER A 1 179 ? -20.234 -16.062 -16.594 1 94.56 179 SER A O 1
ATOM 1305 N N . GLN A 1 180 ? -21.578 -16.688 -18.328 1 94 180 GLN A N 1
ATOM 1306 C CA . GLN A 1 180 ? -22.484 -17.406 -17.438 1 94 180 GLN A CA 1
ATOM 1307 C C . GLN A 1 180 ? -21.812 -18.641 -16.844 1 94 180 GLN A C 1
ATOM 1309 O O . GLN A 1 180 ? -22.016 -18.969 -15.672 1 94 180 GLN A O 1
ATOM 1314 N N . VAL A 1 181 ? -21.094 -19.281 -17.656 1 93.44 181 VAL A N 1
ATOM 1315 C CA . VAL A 1 181 ? -20.391 -20.469 -17.172 1 93.44 181 VAL A CA 1
ATOM 1316 C C . VAL A 1 181 ? -19.438 -20.094 -16.047 1 93.44 181 VAL A C 1
ATOM 1318 O O . VAL A 1 181 ? -19.344 -20.797 -15.039 1 93.44 181 VAL A O 1
ATOM 1321 N N . LYS A 1 182 ? -18.812 -19 -16.172 1 93.88 182 LYS A N 1
ATOM 1322 C CA . LYS A 1 182 ? -17.875 -18.516 -15.164 1 93.88 182 LYS A CA 1
ATOM 1323 C C . LYS A 1 182 ? -18.594 -18.031 -13.914 1 93.88 182 LYS A C 1
ATOM 1325 O O . LYS A 1 182 ? -18.047 -18.094 -12.805 1 93.88 182 LYS A O 1
ATOM 1330 N N . ASP A 1 183 ? -19.781 -17.547 -14.133 1 96.25 183 ASP A N 1
ATOM 1331 C CA . ASP A 1 183 ? -20.609 -17.172 -12.992 1 96.25 183 ASP A CA 1
ATOM 1332 C C . ASP A 1 183 ? -20.844 -18.359 -12.062 1 96.25 183 ASP A C 1
ATOM 1334 O O . ASP A 1 183 ? -20.641 -18.266 -10.859 1 96.25 183 ASP A O 1
ATOM 1338 N N . VAL A 1 184 ? -21.188 -19.484 -12.672 1 95.56 184 VAL A N 1
ATOM 1339 C CA . VAL A 1 184 ? -21.453 -20.703 -11.922 1 95.56 184 VAL A CA 1
ATOM 1340 C C . VAL A 1 184 ? -20.203 -21.125 -11.164 1 95.56 184 VAL A C 1
ATOM 1342 O O . VAL A 1 184 ? -20.266 -21.484 -9.984 1 95.56 184 VAL A O 1
ATOM 1345 N N . GLU A 1 185 ? -19.078 -21.016 -11.797 1 93.75 185 GLU A N 1
ATOM 1346 C CA . GLU A 1 185 ? -17.812 -21.422 -11.188 1 93.75 185 GLU A CA 1
ATOM 1347 C C . GLU A 1 185 ? -17.469 -20.531 -9.992 1 93.75 185 GLU A C 1
ATOM 1349 O O . GLU A 1 185 ? -17 -21.031 -8.969 1 93.75 185 GLU A O 1
ATOM 1354 N N . ALA A 1 186 ? -17.672 -19.266 -10.141 1 96 186 ALA A N 1
ATOM 1355 C CA . ALA A 1 186 ? -17.359 -18.328 -9.062 1 96 186 ALA A CA 1
ATOM 1356 C C . ALA A 1 186 ? -18.281 -18.562 -7.859 1 96 186 ALA A C 1
ATOM 1358 O O . ALA A 1 186 ? -17.844 -18.453 -6.711 1 96 186 ALA A O 1
ATOM 1359 N N . ARG A 1 187 ? -19.5 -18.891 -8.117 1 97.06 187 ARG A N 1
ATOM 1360 C CA . ARG A 1 187 ? -20.438 -19.188 -7.039 1 97.06 187 ARG A CA 1
ATOM 1361 C C . ARG A 1 187 ? -20.062 -20.484 -6.328 1 97.06 187 ARG A C 1
ATOM 1363 O O . ARG A 1 187 ? -20.141 -20.578 -5.102 1 97.06 187 ARG A O 1
ATOM 1370 N N . LEU A 1 188 ? -19.641 -21.438 -7.117 1 94.75 188 LEU A N 1
ATOM 1371 C CA . LEU A 1 188 ? -19.172 -22.703 -6.543 1 94.75 188 LEU A CA 1
ATOM 1372 C C . LEU A 1 188 ? -17.969 -22.469 -5.629 1 94.75 188 LEU A C 1
ATOM 1374 O O . LEU A 1 188 ? -17.812 -23.172 -4.629 1 94.75 188 LEU A O 1
ATOM 1378 N N . ALA A 1 189 ? -17.203 -21.5 -5.98 1 95.62 189 ALA A N 1
ATOM 1379 C CA . ALA A 1 189 ? -16.047 -21.172 -5.164 1 95.62 189 ALA A CA 1
ATOM 1380 C C . ALA A 1 189 ? -16.453 -20.469 -3.873 1 95.62 189 ALA A C 1
ATOM 1382 O O . ALA A 1 189 ? -15.648 -20.328 -2.953 1 95.62 189 ALA A O 1
ATOM 1383 N N . GLY A 1 190 ? -17.688 -19.953 -3.787 1 97.06 190 GLY A N 1
ATOM 1384 C CA . GLY A 1 190 ? -18.203 -19.422 -2.539 1 97.06 190 GLY A CA 1
ATOM 1385 C C . GLY A 1 190 ? -18.5 -17.922 -2.605 1 97.06 190 GLY A C 1
ATOM 1386 O O . GLY A 1 190 ? -18.781 -17.297 -1.584 1 97.06 190 GLY A O 1
ATOM 1387 N N . ALA A 1 191 ? -18.453 -17.359 -3.754 1 98.44 191 ALA A N 1
ATOM 1388 C CA . ALA A 1 191 ? -18.719 -15.922 -3.869 1 98.44 191 ALA A CA 1
ATOM 1389 C C . ALA A 1 191 ? -20.109 -15.57 -3.355 1 98.44 191 ALA A C 1
ATOM 1391 O O . ALA A 1 191 ? -21.094 -16.266 -3.656 1 98.44 191 ALA A O 1
ATOM 1392 N N . ASP A 1 192 ? -20.203 -14.547 -2.58 1 98.62 192 ASP A N 1
ATOM 1393 C CA . ASP A 1 192 ? -21.484 -14.07 -2.074 1 98.62 192 ASP A CA 1
ATOM 1394 C C . ASP A 1 192 ? -22.266 -13.328 -3.156 1 98.62 192 ASP A C 1
ATOM 1396 O O . ASP A 1 192 ? -23.5 -13.289 -3.131 1 98.62 192 ASP A O 1
ATOM 1400 N N . MET A 1 193 ? -21.516 -12.773 -4.059 1 98.38 193 MET A N 1
ATOM 1401 C CA . MET A 1 193 ? -22.062 -12.07 -5.215 1 98.38 193 MET A CA 1
ATOM 1402 C C . MET A 1 193 ? -21.172 -12.234 -6.434 1 98.38 193 MET A C 1
ATOM 1404 O O . MET A 1 193 ? -19.938 -12.219 -6.312 1 98.38 193 MET A O 1
ATOM 1408 N N . VAL A 1 194 ? -21.797 -12.469 -7.531 1 98.62 194 VAL A N 1
ATOM 1409 C CA . VAL A 1 194 ? -21.078 -12.539 -8.797 1 98.62 194 VAL A CA 1
ATOM 1410 C C . VAL A 1 194 ? -21.688 -11.547 -9.789 1 98.62 194 VAL A C 1
ATOM 1412 O O . VAL A 1 194 ? -22.906 -11.414 -9.891 1 98.62 194 VAL A O 1
ATOM 1415 N N . VAL A 1 195 ? -20.828 -10.766 -10.438 1 98.56 195 VAL A N 1
ATOM 1416 C CA . VAL A 1 195 ? -21.266 -9.781 -11.406 1 98.56 195 VAL A CA 1
ATOM 1417 C C . VAL A 1 195 ? -20.609 -10.047 -12.758 1 98.56 195 VAL A C 1
ATOM 1419 O O . VAL A 1 195 ? -19.375 -10.133 -12.852 1 98.56 195 VAL A O 1
ATOM 1422 N N . ASN A 1 196 ? -21.391 -10.258 -13.789 1 98 196 ASN A N 1
ATOM 1423 C CA . ASN A 1 196 ? -20.875 -10.32 -15.156 1 98 196 ASN A CA 1
ATOM 1424 C C . ASN A 1 196 ? -20.578 -8.93 -15.703 1 98 196 ASN A C 1
ATOM 1426 O O . ASN A 1 196 ? -21.5 -8.195 -16.078 1 98 196 ASN A O 1
ATOM 1430 N N . TYR A 1 197 ? -19.297 -8.578 -15.844 1 96.12 197 TYR A N 1
ATOM 1431 C CA . TYR A 1 197 ? -18.906 -7.207 -16.141 1 96.12 197 TYR A CA 1
ATOM 1432 C C . TYR A 1 197 ? -19.172 -6.871 -17.609 1 96.12 197 TYR A C 1
ATOM 1434 O O . TYR A 1 197 ? -19.062 -5.715 -18.016 1 96.12 197 TYR A O 1
ATOM 1442 N N . ARG A 1 198 ? -19.578 -7.844 -18.438 1 95.69 198 ARG A N 1
ATOM 1443 C CA . ARG A 1 198 ? -19.891 -7.617 -19.828 1 95.69 198 ARG A CA 1
ATOM 1444 C C . ARG A 1 198 ? -21.359 -7.207 -20 1 95.69 198 ARG A C 1
ATOM 1446 O O . ARG A 1 198 ? -21.719 -6.555 -20.984 1 95.69 198 ARG A O 1
ATOM 1453 N N . THR A 1 199 ? -22.203 -7.574 -19.062 1 96.88 199 THR A N 1
ATOM 1454 C CA . THR A 1 199 ? -23.625 -7.395 -19.266 1 96.88 199 THR A CA 1
ATOM 1455 C C . THR A 1 199 ? -24.25 -6.582 -18.141 1 96.88 199 THR A C 1
ATOM 1457 O O . THR A 1 199 ? -25.391 -6.137 -18.25 1 96.88 199 THR A O 1
ATOM 1460 N N . GLU A 1 200 ? -23.484 -6.449 -17.078 1 97.19 200 GLU A N 1
ATOM 1461 C CA . GLU A 1 200 ? -24.031 -5.777 -15.898 1 97.19 200 GLU A CA 1
ATOM 1462 C C . GLU A 1 200 ? -23.172 -4.578 -15.508 1 97.19 200 GLU A C 1
ATOM 1464 O O . GLU A 1 200 ? -22.016 -4.484 -15.898 1 97.19 200 GLU A O 1
ATOM 1469 N N . ASP A 1 201 ? -23.797 -3.635 -14.766 1 97.62 201 ASP A N 1
ATOM 1470 C CA . ASP A 1 201 ? -23.078 -2.496 -14.195 1 97.62 201 ASP A CA 1
ATOM 1471 C C . ASP A 1 201 ? -22.406 -2.877 -12.883 1 97.62 201 ASP A C 1
ATOM 1473 O O . ASP A 1 201 ? -23.031 -2.852 -11.82 1 97.62 201 ASP A O 1
ATOM 1477 N N . VAL A 1 202 ? -21.141 -3.141 -12.93 1 98.19 202 VAL A N 1
ATOM 1478 C CA . VAL A 1 202 ? -20.375 -3.643 -11.797 1 98.19 202 VAL A CA 1
ATOM 1479 C C . VAL A 1 202 ? -20.469 -2.65 -10.641 1 98.19 202 VAL A C 1
ATOM 1481 O O . VAL A 1 202 ? -20.703 -3.041 -9.492 1 98.19 202 VAL A O 1
ATOM 1484 N N . VAL A 1 203 ? -20.281 -1.349 -10.898 1 98.31 203 VAL A N 1
ATOM 1485 C CA . VAL A 1 203 ? -20.25 -0.315 -9.867 1 98.31 203 VAL A CA 1
ATOM 1486 C C . VAL A 1 203 ? -21.594 -0.272 -9.148 1 98.31 203 VAL A C 1
ATOM 1488 O O . VAL A 1 203 ? -21.656 -0.343 -7.922 1 98.31 203 VAL A O 1
ATOM 1491 N N . ALA A 1 204 ? -22.672 -0.207 -9.914 1 98.31 204 ALA A N 1
ATOM 1492 C CA . ALA A 1 204 ? -24 -0.121 -9.328 1 98.31 204 ALA A CA 1
ATOM 1493 C C . ALA A 1 204 ? -24.297 -1.336 -8.453 1 98.31 204 ALA A C 1
ATOM 1495 O O . ALA A 1 204 ? -24.781 -1.195 -7.328 1 98.31 204 ALA A O 1
ATOM 1496 N N . LYS A 1 205 ? -23.969 -2.523 -8.922 1 98.25 205 LYS A N 1
ATOM 1497 C CA . LYS A 1 205 ? -24.281 -3.762 -8.211 1 98.25 205 LYS A CA 1
ATOM 1498 C C . LYS A 1 205 ? -23.453 -3.883 -6.934 1 98.25 205 LYS A C 1
ATOM 1500 O O . LYS A 1 205 ? -24 -4.227 -5.875 1 98.25 205 LYS A O 1
ATOM 1505 N N . VAL A 1 206 ? -22.219 -3.592 -7.023 1 98.44 206 VAL A N 1
ATOM 1506 C CA . VAL A 1 206 ? -21.328 -3.734 -5.871 1 98.44 206 VAL A CA 1
ATOM 1507 C C . VAL A 1 206 ? -21.688 -2.68 -4.824 1 98.44 206 VAL A C 1
ATOM 1509 O O . VAL A 1 206 ? -21.703 -2.973 -3.625 1 98.44 206 VAL A O 1
ATOM 1512 N N . MET A 1 207 ? -21.922 -1.411 -5.242 1 98.5 207 MET A N 1
ATOM 1513 C CA . MET A 1 207 ? -22.281 -0.35 -4.301 1 98.5 207 MET A CA 1
ATOM 1514 C C . MET A 1 207 ? -23.594 -0.666 -3.592 1 98.5 207 MET A C 1
ATOM 1516 O O . MET A 1 207 ? -23.719 -0.429 -2.389 1 98.5 207 MET A O 1
ATOM 1520 N N . ASP A 1 208 ? -24.531 -1.238 -4.336 1 98.25 208 ASP A N 1
ATOM 1521 C CA . ASP A 1 208 ? -25.781 -1.671 -3.721 1 98.25 208 ASP A CA 1
ATOM 1522 C C . ASP A 1 208 ? -25.531 -2.773 -2.693 1 98.25 208 ASP A C 1
ATOM 1524 O O . ASP A 1 208 ? -26.031 -2.695 -1.563 1 98.25 208 ASP A O 1
ATOM 1528 N N . PHE A 1 209 ? -24.766 -3.736 -2.996 1 98.12 209 PHE A N 1
ATOM 1529 C CA . PHE A 1 209 ? -24.469 -4.883 -2.146 1 98.12 209 PHE A CA 1
ATOM 1530 C C . PHE A 1 209 ? -23.766 -4.445 -0.871 1 98.12 209 PHE A C 1
ATOM 1532 O O . PHE A 1 209 ? -23.938 -5.055 0.186 1 98.12 209 PHE A O 1
ATOM 1539 N N . THR A 1 210 ? -22.953 -3.314 -0.953 1 98.31 210 THR A N 1
ATOM 1540 C CA . THR A 1 210 ? -22.125 -2.891 0.174 1 98.31 210 THR A CA 1
ATOM 1541 C C . THR A 1 210 ? -22.781 -1.718 0.906 1 98.31 210 THR A C 1
ATOM 1543 O O . THR A 1 210 ? -22.125 -1.055 1.72 1 98.31 210 THR A O 1
ATOM 1546 N N . GLY A 1 211 ? -24.016 -1.323 0.577 1 97.81 211 GLY A N 1
ATOM 1547 C CA . GLY A 1 211 ? -24.672 -0.177 1.188 1 97.81 211 GLY A CA 1
ATOM 1548 C C . GLY A 1 211 ? -23.969 1.138 0.885 1 97.81 211 GLY A C 1
ATOM 1549 O O . GLY A 1 211 ? -23.844 1.992 1.764 1 97.81 211 GLY A O 1
ATOM 1550 N N . ASN A 1 212 ? -23.344 1.163 -0.286 1 97.62 212 ASN A N 1
ATOM 1551 C CA . ASN A 1 212 ? -22.672 2.348 -0.819 1 97.62 212 ASN A CA 1
ATOM 1552 C C . ASN A 1 212 ? -21.375 2.646 -0.071 1 97.62 212 ASN A C 1
ATOM 1554 O O . ASN A 1 212 ? -20.844 3.752 -0.17 1 97.62 212 ASN A O 1
ATOM 1558 N N . ARG A 1 213 ? -20.891 1.706 0.682 1 97.56 213 ARG A N 1
ATOM 1559 C CA . ARG A 1 213 ? -19.641 1.888 1.408 1 97.56 213 ARG A CA 1
ATOM 1560 C C . ARG A 1 213 ? -18.438 1.629 0.503 1 97.56 213 ARG A C 1
ATOM 1562 O O . ARG A 1 213 ? -17.391 2.244 0.67 1 97.56 213 ARG A O 1
ATOM 1569 N N . GLY A 1 214 ? -18.578 0.6 -0.4 1 98.5 214 GLY A N 1
ATOM 1570 C CA . GLY A 1 214 ? -17.469 0.132 -1.218 1 98.5 214 GLY A CA 1
ATOM 1571 C C . GLY A 1 214 ? -16.781 -1.085 -0.64 1 98.5 214 GLY A C 1
ATOM 1572 O O . GLY A 1 214 ? -17.219 -1.645 0.363 1 98.5 214 GLY A O 1
ATOM 1573 N N . VAL A 1 215 ? -15.727 -1.507 -1.332 1 98.88 215 VAL A N 1
ATOM 1574 C CA . VAL A 1 215 ? -15.039 -2.73 -0.935 1 98.88 215 VAL A CA 1
ATOM 1575 C C . VAL A 1 215 ? -13.734 -2.381 -0.217 1 98.88 215 VAL A C 1
ATOM 1577 O O . VAL A 1 215 ? -13.133 -1.338 -0.485 1 98.88 215 VAL A O 1
ATOM 1580 N N . ASP A 1 216 ? -13.258 -3.262 0.701 1 98.69 216 ASP A N 1
ATOM 1581 C CA . ASP A 1 216 ? -12.078 -3.033 1.527 1 98.69 216 ASP A CA 1
ATOM 1582 C C . ASP A 1 216 ? -10.812 -3.494 0.812 1 98.69 216 ASP A C 1
ATOM 1584 O O . ASP A 1 216 ? -9.719 -2.986 1.083 1 98.69 216 ASP A O 1
ATOM 1588 N N . ARG A 1 217 ? -10.992 -4.473 -0.035 1 98.62 217 ARG A N 1
ATOM 1589 C CA . ARG A 1 217 ? -9.867 -5.09 -0.727 1 98.62 217 ARG A CA 1
ATOM 1590 C C . ARG A 1 217 ? -10.266 -5.555 -2.123 1 98.62 217 ARG A C 1
ATOM 1592 O O . ARG A 1 217 ? -11.367 -6.086 -2.314 1 98.62 217 ARG A O 1
ATOM 1599 N N . VAL A 1 218 ? -9.398 -5.309 -3.041 1 98.75 218 VAL A N 1
ATOM 1600 C CA . VAL A 1 218 ? -9.555 -5.84 -4.391 1 98.75 218 VAL A CA 1
ATOM 1601 C C . VAL A 1 218 ? -8.367 -6.727 -4.742 1 98.75 218 VAL A C 1
ATOM 1603 O O . VAL A 1 218 ? -7.215 -6.355 -4.508 1 98.75 218 VAL A O 1
ATOM 1606 N N . VAL A 1 219 ? -8.602 -7.945 -5.109 1 98.81 219 VAL A N 1
ATOM 1607 C CA . VAL A 1 219 ? -7.637 -8.797 -5.793 1 98.81 219 VAL A CA 1
ATOM 1608 C C . VAL A 1 219 ? -7.805 -8.664 -7.305 1 98.81 219 VAL A C 1
ATOM 1610 O O . VAL A 1 219 ? -8.766 -9.18 -7.879 1 98.81 219 VAL A O 1
ATOM 1613 N N . ASP A 1 220 ? -6.82 -8.008 -7.895 1 98.5 220 ASP A N 1
ATOM 1614 C CA . ASP A 1 220 ? -7.09 -7.492 -9.234 1 98.5 220 ASP A CA 1
ATOM 1615 C C . ASP A 1 220 ? -6.195 -8.164 -10.273 1 98.5 220 ASP A C 1
ATOM 1617 O O . ASP A 1 220 ? -4.969 -8.094 -10.18 1 98.5 220 ASP A O 1
ATOM 1621 N N . VAL A 1 221 ? -6.793 -8.719 -11.344 1 96.94 221 VAL A N 1
ATOM 1622 C CA . VAL A 1 221 ? -6.082 -9.461 -12.383 1 96.94 221 VAL A CA 1
ATOM 1623 C C . VAL A 1 221 ? -5.699 -8.516 -13.523 1 96.94 221 VAL A C 1
ATOM 1625 O O . VAL A 1 221 ? -4.867 -8.859 -14.367 1 96.94 221 VAL A O 1
ATOM 1628 N N . ASP A 1 222 ? -6.246 -7.297 -13.562 1 96.75 222 ASP A N 1
ATOM 1629 C CA . ASP A 1 222 ? -5.984 -6.332 -14.625 1 96.75 222 ASP A CA 1
ATOM 1630 C C . ASP A 1 222 ? -6.207 -4.902 -14.141 1 96.75 222 ASP A C 1
ATOM 1632 O O . ASP A 1 222 ? -7.164 -4.246 -14.547 1 96.75 222 ASP A O 1
ATOM 1636 N N . PHE A 1 223 ? -5.293 -4.391 -13.383 1 97.75 223 PHE A N 1
ATOM 1637 C CA . PHE A 1 223 ? -5.434 -3.086 -12.75 1 97.75 223 PHE A CA 1
ATOM 1638 C C . PHE A 1 223 ? -5.684 -2.002 -13.789 1 97.75 223 PHE A C 1
ATOM 1640 O O . PHE A 1 223 ? -6.656 -1.247 -13.688 1 97.75 223 PHE A O 1
ATOM 1647 N N . GLY A 1 224 ? -4.77 -1.887 -14.797 1 97.5 224 GLY A N 1
ATOM 1648 C CA . GLY A 1 224 ? -4.91 -0.842 -15.797 1 97.5 224 GLY A CA 1
ATOM 1649 C C . GLY A 1 224 ? -6.219 -0.925 -16.562 1 97.5 224 GLY A C 1
ATOM 1650 O O . GLY A 1 224 ? -6.852 0.098 -16.828 1 97.5 224 GLY A O 1
ATOM 1651 N N . GLY A 1 225 ? -6.637 -2.107 -16.906 1 96.69 225 GLY A N 1
ATOM 1652 C CA . GLY A 1 225 ? -7.895 -2.287 -17.609 1 96.69 225 GLY A CA 1
ATOM 1653 C C . GLY A 1 225 ? -9.109 -2.008 -16.75 1 96.69 225 GLY A C 1
ATOM 1654 O O . GLY A 1 225 ? -10.164 -1.617 -17.25 1 96.69 225 GLY A O 1
ATOM 1655 N N . ASN A 1 226 ? -8.961 -2.191 -15.398 1 97.38 226 ASN A N 1
ATOM 1656 C CA . ASN A 1 226 ? -10.094 -2.104 -14.484 1 97.38 226 ASN A CA 1
ATOM 1657 C C . ASN A 1 226 ? -10.102 -0.776 -13.734 1 97.38 226 ASN A C 1
ATOM 1659 O O . ASN A 1 226 ? -11.031 -0.496 -12.969 1 97.38 226 ASN A O 1
ATOM 1663 N N . ILE A 1 227 ? -9.148 0.075 -13.898 1 96.25 227 ILE A N 1
ATOM 1664 C CA . ILE A 1 227 ? -8.852 1.163 -12.977 1 96.25 227 ILE A CA 1
ATOM 1665 C C . ILE A 1 227 ? -10.055 2.104 -12.891 1 96.25 227 ILE A C 1
ATOM 1667 O O . ILE A 1 227 ? -10.398 2.576 -11.805 1 96.25 227 ILE A O 1
ATOM 1671 N N . ALA A 1 228 ? -10.727 2.426 -13.969 1 94.06 228 ALA A N 1
ATOM 1672 C CA . ALA A 1 228 ? -11.859 3.344 -13.969 1 94.06 228 ALA A CA 1
ATOM 1673 C C . ALA A 1 228 ? -13 2.805 -13.102 1 94.06 228 ALA A C 1
ATOM 1675 O O . ALA A 1 228 ? -13.617 3.555 -12.344 1 94.06 228 ALA A O 1
ATOM 1676 N N . THR A 1 229 ? -13.242 1.507 -13.227 1 95.31 229 THR A N 1
ATOM 1677 C CA . THR A 1 229 ? -14.289 0.857 -12.453 1 95.31 229 THR A CA 1
ATOM 1678 C C . THR A 1 229 ? -13.844 0.636 -11.008 1 95.31 229 THR A C 1
ATOM 1680 O O . THR A 1 229 ? -14.578 0.944 -10.07 1 95.31 229 THR A O 1
ATOM 1683 N N . THR A 1 230 ? -12.664 0.174 -10.828 1 95.25 230 THR A N 1
ATOM 1684 C CA . THR A 1 230 ? -12.148 -0.228 -9.523 1 95.25 230 THR A CA 1
ATOM 1685 C C . THR A 1 230 ? -12.117 0.961 -8.562 1 95.25 230 THR A C 1
ATOM 1687 O O . THR A 1 230 ? -12.539 0.852 -7.414 1 95.25 230 THR A O 1
ATOM 1690 N N . LEU A 1 231 ? -11.719 2.127 -9.023 1 96.06 231 LEU A N 1
ATOM 1691 C CA . LEU A 1 231 ? -11.57 3.277 -8.141 1 96.06 231 LEU A CA 1
ATOM 1692 C C . LEU A 1 231 ? -12.922 3.75 -7.625 1 96.06 231 LEU A C 1
ATOM 1694 O O . LEU A 1 231 ? -13.023 4.301 -6.527 1 96.06 231 LEU A O 1
ATOM 1698 N N . LYS A 1 232 ? -13.977 3.516 -8.359 1 97.06 232 LYS A N 1
ATOM 1699 C CA . LYS A 1 232 ? -15.328 3.914 -7.969 1 97.06 232 LYS A CA 1
ATOM 1700 C C . LYS A 1 232 ? -15.875 2.994 -6.879 1 97.06 232 LYS A C 1
ATOM 1702 O O . LYS A 1 232 ? -16.875 3.32 -6.227 1 97.06 232 LYS A O 1
ATOM 1707 N N . LEU A 1 233 ? -15.18 1.856 -6.652 1 97.69 233 LEU A N 1
ATOM 1708 C CA . LEU A 1 233 ? -15.719 0.806 -5.797 1 97.69 233 LEU A CA 1
ATOM 1709 C C . LEU A 1 233 ? -14.984 0.763 -4.461 1 97.69 233 LEU A C 1
ATOM 1711 O O . LEU A 1 233 ? -15.391 0.041 -3.547 1 97.69 233 LEU A O 1
ATOM 1715 N N . MET A 1 234 ? -13.961 1.52 -4.316 1 98.44 234 MET A N 1
ATOM 1716 C CA . MET A 1 234 ? -13.094 1.36 -3.152 1 98.44 234 MET A CA 1
ATOM 1717 C C . MET A 1 234 ? -13.672 2.078 -1.939 1 98.44 234 MET A C 1
ATOM 1719 O O . MET A 1 234 ? -14.156 3.205 -2.051 1 98.44 234 MET A O 1
ATOM 1723 N N . ALA A 1 235 ? -13.664 1.448 -0.792 1 98.5 235 ALA A N 1
ATOM 1724 C CA . ALA A 1 235 ? -13.961 2.08 0.49 1 98.5 235 ALA A CA 1
ATOM 1725 C C . ALA A 1 235 ? -12.789 2.932 0.966 1 98.5 235 ALA A C 1
ATOM 1727 O O . ALA A 1 235 ? -11.719 2.924 0.354 1 98.5 235 ALA A O 1
ATOM 1728 N N . MET A 1 236 ? -13.055 3.721 2.045 1 97.75 236 MET A N 1
ATOM 1729 C CA . MET A 1 236 ? -11.977 4.441 2.709 1 97.75 236 MET A CA 1
ATOM 1730 C C . MET A 1 236 ? -10.938 3.471 3.26 1 97.75 236 MET A C 1
ATOM 1732 O O . MET A 1 236 ? -11.281 2.418 3.797 1 97.75 236 MET A O 1
ATOM 1736 N N . ASN A 1 237 ? -9.617 3.877 3.098 1 97.94 237 ASN A N 1
ATOM 1737 C CA . ASN A 1 237 ? -8.508 3.111 3.654 1 97.94 237 ASN A CA 1
ATOM 1738 C C . ASN A 1 237 ? -8.516 1.67 3.15 1 97.94 237 ASN A C 1
ATOM 1740 O O . ASN A 1 237 ? -8.359 0.733 3.936 1 97.94 237 ASN A O 1
ATOM 1744 N N . SER A 1 238 ? -8.773 1.488 1.877 1 98.38 238 SER A N 1
ATOM 1745 C CA . SER A 1 238 ? -8.867 0.188 1.222 1 98.38 238 SER A CA 1
ATOM 1746 C C . SER A 1 238 ? -7.578 -0.142 0.47 1 98.38 238 SER A C 1
ATOM 1748 O O . SER A 1 238 ? -6.668 0.688 0.391 1 98.38 238 SER A O 1
ATOM 1750 N N . THR A 1 239 ? -7.453 -1.429 -0.029 1 98.5 239 THR A N 1
ATOM 1751 C CA . THR A 1 239 ? -6.246 -1.901 -0.701 1 98.5 239 THR A CA 1
ATOM 1752 C C . THR A 1 239 ? -6.598 -2.586 -2.02 1 98.5 239 THR A C 1
ATOM 1754 O O . THR A 1 239 ? -7.539 -3.377 -2.084 1 98.5 239 THR A O 1
ATOM 1757 N N . ILE A 1 240 ? -5.93 -2.18 -3.031 1 98.69 240 ILE A N 1
ATOM 1758 C CA . ILE A 1 240 ? -5.941 -2.9 -4.301 1 98.69 240 ILE A CA 1
ATOM 1759 C C . ILE A 1 240 ? -4.664 -3.721 -4.441 1 98.69 240 ILE A C 1
ATOM 1761 O O . ILE A 1 240 ? -3.57 -3.16 -4.559 1 98.69 240 ILE A O 1
ATOM 1765 N N . ALA A 1 241 ? -4.754 -5.023 -4.367 1 98.69 241 ALA A N 1
ATOM 1766 C CA . ALA A 1 241 ? -3.631 -5.914 -4.652 1 98.69 241 ALA A CA 1
ATOM 1767 C C . ALA A 1 241 ? -3.629 -6.348 -6.117 1 98.69 241 ALA A C 1
ATOM 1769 O O . ALA A 1 241 ? -4.555 -7.023 -6.57 1 98.69 241 ALA A O 1
ATOM 1770 N N . VAL A 1 242 ? -2.578 -5.984 -6.832 1 98.56 242 VAL A N 1
ATOM 1771 C CA . VAL A 1 242 ? -2.502 -6.219 -8.273 1 98.56 242 VAL A CA 1
ATOM 1772 C C . VAL A 1 242 ? -1.443 -7.277 -8.57 1 98.56 242 VAL A C 1
ATOM 1774 O O . VAL A 1 242 ? -0.296 -7.156 -8.133 1 98.56 242 VAL A O 1
ATOM 1777 N N . TYR A 1 243 ? -1.871 -8.281 -9.32 1 97.56 243 TYR A N 1
ATOM 1778 C CA . TYR A 1 243 ? -0.9 -9.32 -9.656 1 97.56 243 TYR A CA 1
ATOM 1779 C C . TYR A 1 243 ? -0.754 -9.461 -11.164 1 97.56 243 TYR A C 1
ATOM 1781 O O . TYR A 1 243 ? 0.071 -10.242 -11.641 1 97.56 243 TYR A O 1
ATOM 1789 N N . ALA A 1 244 ? -1.535 -8.703 -11.938 1 95.81 244 ALA A N 1
ATOM 1790 C CA . ALA A 1 244 ? -1.412 -8.625 -13.391 1 95.81 244 ALA A CA 1
ATOM 1791 C C . ALA A 1 244 ? -2.066 -7.359 -13.93 1 95.81 244 ALA A C 1
ATOM 1793 O O . ALA A 1 244 ? -2.875 -6.73 -13.242 1 95.81 244 ALA A O 1
ATOM 1794 N N . THR A 1 245 ? -1.69 -6.895 -15.125 1 95.88 245 THR A N 1
ATOM 1795 C CA . THR A 1 245 ? -2.242 -5.707 -15.773 1 95.88 245 THR A CA 1
ATOM 1796 C C . THR A 1 245 ? -2.02 -5.762 -17.281 1 95.88 245 THR A C 1
ATOM 1798 O O . THR A 1 245 ? -1.486 -4.82 -17.875 1 95.88 245 THR A O 1
ATOM 1801 N N . ASN A 1 246 ? -2.545 -6.676 -17.891 1 89.75 246 ASN A N 1
ATOM 1802 C CA . ASN A 1 246 ? -2.289 -6.867 -19.312 1 89.75 246 ASN A CA 1
ATOM 1803 C C . ASN A 1 246 ? -3.135 -5.93 -20.156 1 89.75 246 ASN A C 1
ATOM 1805 O O . ASN A 1 246 ? -2.736 -5.559 -21.266 1 89.75 246 ASN A O 1
ATOM 1809 N N . GLY A 1 247 ? -4.262 -5.523 -19.688 1 90.5 247 GLY A N 1
ATOM 1810 C CA . GLY A 1 247 ? -5.137 -4.648 -20.453 1 90.5 247 GLY A CA 1
ATOM 1811 C C . GLY A 1 247 ? -4.566 -3.258 -20.656 1 90.5 247 GLY A C 1
ATOM 1812 O O . GLY A 1 247 ? -4.91 -2.576 -21.625 1 90.5 247 GLY A O 1
ATOM 1813 N N . ASN A 1 248 ? -3.844 -2.834 -19.719 1 95.94 248 ASN A N 1
ATOM 1814 C CA . ASN A 1 248 ? -3.123 -1.565 -19.734 1 95.94 248 ASN A CA 1
ATOM 1815 C C . ASN A 1 248 ? -1.914 -1.598 -18.797 1 95.94 248 ASN A C 1
ATOM 1817 O O . ASN A 1 248 ? -2.064 -1.546 -17.578 1 95.94 248 ASN A O 1
ATOM 1821 N N . ARG A 1 249 ? -0.786 -1.631 -19.359 1 95.81 249 ARG A N 1
ATOM 1822 C CA . ARG A 1 249 ? 0.441 -1.812 -18.594 1 95.81 249 ARG A CA 1
ATOM 1823 C C . ARG A 1 249 ? 0.962 -0.477 -18.062 1 95.81 249 ARG A C 1
ATOM 1825 O O . ARG A 1 249 ? 1.843 -0.442 -17.203 1 95.81 249 ARG A O 1
ATOM 1832 N N . ALA A 1 250 ? 0.463 0.577 -18.594 1 97 250 ALA A N 1
ATOM 1833 C CA . ALA A 1 250 ? 0.882 1.919 -18.203 1 97 250 ALA A CA 1
ATOM 1834 C C . ALA A 1 250 ? -0.322 2.836 -18.016 1 97 250 ALA A C 1
ATOM 1836 O O . ALA A 1 250 ? -0.468 3.836 -18.719 1 97 250 ALA A O 1
ATOM 1837 N N . PRO A 1 251 ? -1.093 2.576 -17.047 1 97.69 251 PRO A N 1
ATOM 1838 C CA . PRO A 1 251 ? -2.311 3.367 -16.844 1 97.69 251 PRO A CA 1
ATOM 1839 C C . PRO A 1 251 ? -2.023 4.762 -16.297 1 97.69 251 PRO A C 1
ATOM 1841 O O . PRO A 1 251 ? -1.019 4.965 -15.609 1 97.69 251 PRO A O 1
ATOM 1844 N N . VAL A 1 252 ? -2.891 5.672 -16.703 1 97.81 252 VAL A N 1
ATOM 1845 C CA . VAL A 1 252 ? -2.953 6.957 -16.016 1 97.81 252 VAL A CA 1
ATOM 1846 C C . VAL A 1 252 ? -3.664 6.797 -14.672 1 97.81 252 VAL A C 1
ATOM 1848 O O . VAL A 1 252 ? -4.777 6.266 -14.617 1 97.81 252 VAL A O 1
ATOM 1851 N N . VAL A 1 253 ? -3.045 7.207 -13.578 1 97.62 253 VAL A N 1
ATOM 1852 C CA . VAL A 1 253 ? -3.592 7.008 -12.242 1 97.62 253 VAL A CA 1
ATOM 1853 C C . VAL A 1 253 ? -4.016 8.352 -11.648 1 97.62 253 VAL A C 1
ATOM 1855 O O . VAL A 1 253 ? -3.176 9.219 -11.391 1 97.62 253 VAL A O 1
ATOM 1858 N N . PRO A 1 254 ? -5.328 8.594 -11.477 1 97.44 254 PRO A N 1
ATOM 1859 C CA . PRO A 1 254 ? -5.773 9.828 -10.82 1 97.44 254 PRO A CA 1
ATOM 1860 C C . PRO A 1 254 ? -5.453 9.852 -9.328 1 97.44 254 PRO A C 1
ATOM 1862 O O . PRO A 1 254 ? -6.27 9.43 -8.508 1 97.44 254 PRO A O 1
ATOM 1865 N N . MET A 1 255 ? -4.402 10.508 -8.969 1 97 255 MET A N 1
ATOM 1866 C CA . MET A 1 255 ? -3.836 10.406 -7.633 1 97 255 MET A CA 1
ATOM 1867 C C . MET A 1 255 ? -4.77 11.031 -6.598 1 97 255 MET A C 1
ATOM 1869 O O . MET A 1 255 ? -4.828 10.57 -5.453 1 97 255 MET A O 1
ATOM 1873 N N . ARG A 1 256 ? -5.484 12.008 -6.934 1 93.88 256 ARG A N 1
ATOM 1874 C CA . ARG A 1 256 ? -6.41 12.633 -5.992 1 93.88 256 ARG A CA 1
ATOM 1875 C C . ARG A 1 256 ? -7.453 11.633 -5.504 1 93.88 256 ARG A C 1
ATOM 1877 O O . ARG A 1 256 ? -7.781 11.602 -4.316 1 93.88 256 ARG A O 1
ATOM 1884 N N . GLU A 1 257 ? -7.969 10.797 -6.406 1 95 257 GLU A N 1
ATOM 1885 C CA . GLU A 1 257 ? -8.961 9.789 -6.047 1 95 257 GLU A CA 1
ATOM 1886 C C . GLU A 1 257 ? -8.383 8.758 -5.082 1 95 257 GLU A C 1
ATOM 1888 O O . GLU A 1 257 ? -9.07 8.312 -4.156 1 95 257 GLU A O 1
ATOM 1893 N N . LEU A 1 258 ? -7.145 8.375 -5.324 1 97.81 258 LEU A N 1
ATOM 1894 C CA . LEU A 1 258 ? -6.488 7.445 -4.41 1 97.81 258 LEU A CA 1
ATOM 1895 C C . LEU A 1 258 ? -6.285 8.086 -3.039 1 97.81 258 LEU A C 1
ATOM 1897 O O . LEU A 1 258 ? -6.613 7.48 -2.014 1 97.81 258 LEU A O 1
ATOM 1901 N N . MET A 1 259 ? -5.832 9.305 -3.004 1 97.06 259 MET A N 1
ATOM 1902 C CA . MET A 1 259 ? -5.453 9.977 -1.766 1 97.06 259 MET A CA 1
ATOM 1903 C C . MET A 1 259 ? -6.684 10.289 -0.918 1 97.06 259 MET A C 1
ATOM 1905 O O . MET A 1 259 ? -6.668 10.094 0.298 1 97.06 259 MET A O 1
ATOM 1909 N N . GLU A 1 260 ? -7.742 10.742 -1.539 1 94.56 260 GLU A N 1
ATOM 1910 C CA . GLU A 1 260 ? -8.938 11.164 -0.805 1 94.56 260 GLU A CA 1
ATOM 1911 C C . GLU A 1 260 ? -9.516 10.008 0.005 1 94.56 260 GLU A C 1
ATOM 1913 O O . GLU A 1 260 ? -10.141 10.227 1.045 1 94.56 260 GLU A O 1
ATOM 1918 N N . LYS A 1 261 ? -9.266 8.766 -0.457 1 97.44 261 LYS A N 1
ATOM 1919 C CA . LYS A 1 261 ? -9.789 7.594 0.236 1 97.44 261 LYS A CA 1
ATOM 1920 C C . LYS A 1 261 ? -8.664 6.809 0.913 1 97.44 261 LYS A C 1
ATOM 1922 O O . LYS A 1 261 ? -8.906 5.738 1.474 1 97.44 261 LYS A O 1
ATOM 1927 N N . CYS A 1 262 ? -7.469 7.348 0.819 1 98.38 262 CYS A N 1
ATOM 1928 C CA . CYS A 1 262 ? -6.297 6.668 1.362 1 98.38 262 CYS A CA 1
ATOM 1929 C C . CYS A 1 262 ? -6.207 5.238 0.847 1 98.38 262 CYS A C 1
ATOM 1931 O O . CYS A 1 262 ? -6.062 4.297 1.631 1 98.38 262 CYS A O 1
ATOM 1933 N N . ILE A 1 263 ? -6.285 5.086 -0.464 1 98.38 263 ILE A N 1
ATOM 1934 C CA . ILE A 1 263 ? -6.199 3.781 -1.112 1 98.38 263 ILE A CA 1
ATOM 1935 C C . ILE A 1 263 ? -4.738 3.359 -1.237 1 98.38 263 ILE A C 1
ATOM 1937 O O . ILE A 1 263 ? -3.879 4.172 -1.581 1 98.38 263 ILE A O 1
ATOM 1941 N N . THR A 1 264 ? -4.461 2.119 -0.914 1 98.44 264 THR A N 1
ATOM 1942 C CA . THR A 1 264 ? -3.148 1.513 -1.118 1 98.44 264 THR A CA 1
ATOM 1943 C C . THR A 1 264 ? -3.156 0.616 -2.354 1 98.44 264 THR A C 1
ATOM 1945 O O . THR A 1 264 ? -4.066 -0.195 -2.533 1 98.44 264 THR A O 1
ATOM 1948 N N . LEU A 1 265 ? -2.234 0.878 -3.205 1 98.44 265 LEU A N 1
ATOM 1949 C CA . LEU A 1 265 ? -1.972 -0.007 -4.336 1 98.44 265 LEU A CA 1
ATOM 1950 C C . LEU A 1 265 ? -0.779 -0.912 -4.051 1 98.44 265 LEU A C 1
ATOM 1952 O O . LEU A 1 265 ? 0.355 -0.438 -3.947 1 98.44 265 LEU A O 1
ATOM 1956 N N . ARG A 1 266 ? -1.022 -2.184 -3.91 1 98.25 266 ARG A N 1
ATOM 1957 C CA . ARG A 1 266 ? 0.033 -3.172 -3.715 1 98.25 266 ARG A CA 1
ATOM 1958 C C . ARG A 1 266 ? 0.25 -3.998 -4.98 1 98.25 266 ARG A C 1
ATOM 1960 O O . ARG A 1 266 ? -0.661 -4.688 -5.438 1 98.25 266 ARG A O 1
ATOM 1967 N N . SER A 1 267 ? 1.391 -3.865 -5.5 1 98.19 267 SER A N 1
ATOM 1968 C CA . SER A 1 267 ? 1.747 -4.699 -6.645 1 98.19 267 SER A CA 1
ATOM 1969 C C . SER A 1 267 ? 2.562 -5.91 -6.211 1 98.19 267 SER A C 1
ATOM 1971 O O . SER A 1 267 ? 3.416 -5.809 -5.328 1 98.19 267 SER A O 1
ATOM 1973 N N . LEU A 1 268 ? 2.25 -7.059 -6.793 1 97.19 268 LEU A N 1
ATOM 1974 C CA . LEU A 1 268 ? 3.029 -8.203 -6.336 1 97.19 268 LEU A CA 1
ATOM 1975 C C . LEU A 1 268 ? 3.248 -9.203 -7.473 1 97.19 268 LEU A C 1
ATOM 1977 O O . LEU A 1 268 ? 2.412 -9.312 -8.375 1 97.19 268 LEU A O 1
ATOM 1981 N N . VAL A 1 269 ? 4.375 -9.789 -7.504 1 96.5 269 VAL A N 1
ATOM 1982 C CA . VAL A 1 269 ? 4.715 -11.031 -8.203 1 96.5 269 VAL A CA 1
ATOM 1983 C C . VAL A 1 269 ? 5.273 -12.047 -7.207 1 96.5 269 VAL A C 1
ATOM 1985 O O . VAL A 1 269 ? 6.102 -11.703 -6.359 1 96.5 269 VAL A O 1
ATOM 1988 N N . LEU A 1 270 ? 4.82 -13.195 -7.348 1 97.25 270 LEU A N 1
ATOM 1989 C CA . LEU A 1 270 ? 5.059 -14.219 -6.332 1 97.25 270 LEU A CA 1
ATOM 1990 C C . LEU A 1 270 ? 6.555 -14.43 -6.117 1 97.25 270 LEU A C 1
ATOM 1992 O O . LEU A 1 270 ? 7.016 -14.508 -4.977 1 97.25 270 LEU A O 1
ATOM 1996 N N . PHE A 1 271 ? 7.359 -14.438 -7.148 1 94.25 271 PHE A N 1
ATOM 1997 C CA . PHE A 1 271 ? 8.758 -14.828 -7.07 1 94.25 271 PHE A CA 1
ATOM 1998 C C . PHE A 1 271 ? 9.586 -13.742 -6.395 1 94.25 271 PHE A C 1
ATOM 2000 O O . PHE A 1 271 ? 10.742 -13.969 -6.031 1 94.25 271 PHE A O 1
ATOM 2007 N N . ALA A 1 272 ? 9.031 -12.562 -6.195 1 96.5 272 ALA A N 1
ATOM 2008 C CA . ALA A 1 272 ? 9.773 -11.438 -5.641 1 96.5 272 ALA A CA 1
ATOM 2009 C C . ALA A 1 272 ? 9.336 -11.133 -4.215 1 96.5 272 ALA A C 1
ATOM 2011 O O . ALA A 1 272 ? 9.867 -10.227 -3.568 1 96.5 272 ALA A O 1
ATOM 2012 N N . LEU A 1 273 ? 8.398 -11.906 -3.668 1 97.69 273 LEU A N 1
ATOM 2013 C CA . LEU A 1 273 ? 7.906 -11.672 -2.314 1 97.69 273 LEU A CA 1
ATOM 2014 C C . LEU A 1 273 ? 8.867 -12.258 -1.28 1 97.69 273 LEU A C 1
ATOM 2016 O O . LEU A 1 273 ? 9.609 -13.195 -1.576 1 97.69 273 LEU A O 1
ATOM 2020 N N . PRO A 1 274 ? 8.852 -11.727 -0.108 1 96.75 274 PRO A N 1
ATOM 2021 C CA . PRO A 1 274 ? 9.82 -12.164 0.899 1 96.75 274 PRO A CA 1
ATOM 2022 C C . PRO A 1 274 ? 9.539 -13.578 1.405 1 96.75 274 PRO A C 1
ATOM 2024 O O . PRO A 1 274 ? 8.375 -13.961 1.559 1 96.75 274 PRO A O 1
ATOM 2027 N N . PRO A 1 275 ? 10.586 -14.312 1.804 1 97.06 275 PRO A N 1
ATOM 2028 C CA . PRO A 1 275 ? 10.461 -15.711 2.219 1 97.06 275 PRO A CA 1
ATOM 2029 C C . PRO A 1 275 ? 9.523 -15.891 3.412 1 97.06 275 PRO A C 1
ATOM 2031 O O . PRO A 1 275 ? 8.727 -16.828 3.439 1 97.06 275 PRO A O 1
ATOM 2034 N N . PRO A 1 276 ? 9.508 -14.992 4.375 1 97.56 276 PRO A N 1
ATOM 2035 C CA . PRO A 1 276 ? 8.586 -15.211 5.492 1 97.56 276 PRO A CA 1
ATOM 2036 C C . PRO A 1 276 ? 7.121 -15.156 5.07 1 97.56 276 PRO A C 1
ATOM 2038 O O . PRO A 1 276 ? 6.293 -15.898 5.609 1 97.56 276 PRO A O 1
ATOM 2041 N N . LEU A 1 277 ? 6.84 -14.273 4.148 1 98.12 277 LEU A N 1
ATOM 2042 C CA . LEU A 1 277 ? 5.473 -14.188 3.652 1 98.12 277 LEU A CA 1
ATOM 2043 C C . LEU A 1 277 ? 5.082 -15.453 2.898 1 98.12 277 LEU A C 1
ATOM 2045 O O . LEU A 1 277 ? 3.973 -15.961 3.066 1 98.12 277 LEU A O 1
ATOM 2049 N N . LEU A 1 278 ? 5.977 -15.945 2.09 1 98.5 278 LEU A N 1
ATOM 2050 C CA . LEU A 1 278 ? 5.73 -17.172 1.341 1 98.5 278 LEU A CA 1
ATOM 2051 C C . LEU A 1 278 ? 5.547 -18.359 2.283 1 98.5 278 LEU A C 1
ATOM 2053 O O . LEU A 1 278 ? 4.672 -19.203 2.064 1 98.5 278 LEU A O 1
ATOM 2057 N N . ALA A 1 279 ? 6.32 -18.406 3.324 1 98.62 279 ALA A N 1
ATOM 2058 C CA . ALA A 1 279 ? 6.191 -19.469 4.32 1 98.62 279 ALA A CA 1
ATOM 2059 C C . ALA A 1 279 ? 4.84 -19.406 5.023 1 98.62 279 ALA A C 1
ATOM 2061 O O . ALA A 1 279 ? 4.219 -20.438 5.285 1 98.62 279 ALA A O 1
ATOM 2062 N N . ALA A 1 280 ? 4.402 -18.188 5.324 1 98.75 280 ALA A N 1
ATOM 2063 C CA . ALA A 1 280 ? 3.09 -18.016 5.941 1 98.75 280 ALA A CA 1
ATOM 2064 C C . ALA A 1 280 ? 1.979 -18.484 5.008 1 98.75 280 ALA A C 1
ATOM 2066 O O . ALA A 1 280 ? 1.014 -19.109 5.449 1 98.75 280 ALA A O 1
ATOM 2067 N N . ALA A 1 281 ? 2.137 -18.188 3.783 1 98.81 281 ALA A N 1
ATOM 2068 C CA . ALA A 1 281 ? 1.162 -18.641 2.791 1 98.81 281 ALA A CA 1
ATOM 2069 C C . ALA A 1 281 ? 1.097 -20.156 2.74 1 98.81 281 ALA A C 1
ATOM 2071 O O . ALA A 1 281 ? 0.01 -20.734 2.773 1 98.81 281 ALA A O 1
ATOM 2072 N N . GLN A 1 282 ? 2.26 -20.797 2.66 1 98.81 282 GLN A N 1
ATOM 2073 C CA . GLN A 1 282 ? 2.32 -22.25 2.637 1 98.81 282 GLN A CA 1
ATOM 2074 C C . GLN A 1 282 ? 1.628 -22.844 3.859 1 98.81 282 GLN A C 1
ATOM 2076 O O . GLN A 1 282 ? 0.844 -23.797 3.734 1 98.81 282 GLN A O 1
ATOM 2081 N N . ALA A 1 283 ? 1.877 -22.297 4.992 1 98.75 283 ALA A N 1
ATOM 2082 C CA . ALA A 1 283 ? 1.297 -22.797 6.238 1 98.75 283 ALA A CA 1
ATOM 2083 C C . ALA A 1 283 ? -0.222 -22.641 6.234 1 98.75 283 ALA A C 1
ATOM 2085 O O . ALA A 1 283 ? -0.945 -23.578 6.59 1 98.75 283 ALA A O 1
ATOM 2086 N N . ASP A 1 284 ? -0.685 -21.516 5.801 1 98.75 284 ASP A N 1
ATOM 2087 C CA . ASP A 1 284 ? -2.121 -21.266 5.816 1 98.75 284 ASP A CA 1
ATOM 2088 C C . ASP A 1 284 ? -2.84 -22.078 4.75 1 98.75 284 ASP A C 1
ATOM 2090 O O . ASP A 1 284 ? -3.975 -22.516 4.953 1 98.75 284 ASP A O 1
ATOM 2094 N N . ILE A 1 285 ? -2.232 -22.25 3.625 1 98.75 285 ILE A N 1
ATOM 2095 C CA . ILE A 1 285 ? -2.84 -23.078 2.58 1 98.75 285 ILE A CA 1
ATOM 2096 C C . ILE A 1 285 ? -2.975 -24.516 3.066 1 98.75 285 ILE A C 1
ATOM 2098 O O . ILE A 1 285 ? -3.975 -25.172 2.785 1 98.75 285 ILE A O 1
ATOM 2102 N N . SER A 1 286 ? -1.994 -24.969 3.812 1 98.5 286 SER A N 1
ATOM 2103 C CA . SER A 1 286 ? -2.094 -26.297 4.414 1 98.5 286 SER A CA 1
ATOM 2104 C C . SER A 1 286 ? -3.295 -26.391 5.352 1 98.5 286 SER A C 1
ATOM 2106 O O . SER A 1 286 ? -4.062 -27.344 5.289 1 98.5 286 SER A O 1
ATOM 2108 N N . LYS A 1 287 ? -3.457 -25.391 6.207 1 98.38 287 LYS A N 1
ATOM 2109 C CA . LYS A 1 287 ? -4.602 -25.359 7.109 1 98.38 287 LYS A CA 1
ATOM 2110 C C . LYS A 1 287 ? -5.914 -25.297 6.332 1 98.38 287 LYS A C 1
ATOM 2112 O O . LYS A 1 287 ? -6.883 -25.969 6.688 1 98.38 287 LYS A O 1
ATOM 2117 N N . TRP A 1 288 ? -5.867 -24.5 5.344 1 98.38 288 TRP A N 1
ATOM 2118 C CA . TRP A 1 288 ? -7.039 -24.297 4.5 1 98.38 288 TRP A CA 1
ATOM 2119 C C . TRP A 1 288 ? -7.453 -25.609 3.826 1 98.38 288 TRP A C 1
ATOM 2121 O O . TRP A 1 288 ? -8.633 -25.969 3.836 1 98.38 288 TRP A O 1
ATOM 2131 N N . LEU A 1 289 ? -6.543 -26.328 3.266 1 97.94 289 LEU A N 1
ATOM 2132 C CA . LEU A 1 289 ? -6.812 -27.609 2.619 1 97.94 289 LEU A CA 1
ATOM 2133 C C . LEU A 1 289 ? -7.336 -28.625 3.629 1 97.94 289 LEU A C 1
ATOM 2135 O O . LEU A 1 289 ? -8.211 -29.422 3.307 1 97.94 289 LEU A O 1
ATOM 2139 N N . ALA A 1 290 ? -6.84 -28.547 4.809 1 95.88 290 ALA A N 1
ATOM 2140 C CA . ALA A 1 290 ? -7.207 -29.516 5.848 1 95.88 290 ALA A CA 1
ATOM 2141 C C . ALA A 1 290 ? -8.609 -29.234 6.375 1 95.88 290 ALA A C 1
ATOM 2143 O O . ALA A 1 290 ? -9.25 -30.125 6.953 1 95.88 290 ALA A O 1
ATOM 2144 N N . ALA A 1 291 ? -9.102 -28.047 6.219 1 92.88 291 ALA A N 1
ATOM 2145 C CA . ALA A 1 291 ? -10.352 -27.609 6.824 1 92.88 291 ALA A CA 1
ATOM 2146 C C . ALA A 1 291 ? -11.555 -28.094 6.016 1 92.88 291 ALA A C 1
ATOM 2148 O O . ALA A 1 291 ? -12.695 -27.953 6.453 1 92.88 291 ALA A O 1
ATOM 2149 N N . GLY A 1 292 ? -11.391 -28.594 4.863 1 87.56 292 GLY A N 1
ATOM 2150 C CA . GLY A 1 292 ? -12.523 -29.125 4.125 1 87.56 292 GLY A CA 1
ATOM 2151 C C . GLY A 1 292 ? -12.258 -29.25 2.637 1 87.56 292 GLY A C 1
ATOM 2152 O O . GLY A 1 292 ? -11.125 -29.109 2.188 1 87.56 292 GLY A O 1
ATOM 2153 N N . THR A 1 293 ? -13.375 -29.484 1.973 1 85.62 293 THR A N 1
ATOM 2154 C CA . THR A 1 293 ? -13.258 -29.703 0.535 1 85.62 293 THR A CA 1
ATOM 2155 C C . THR A 1 293 ? -13.125 -28.375 -0.203 1 85.62 293 THR A C 1
ATOM 2157 O O . THR A 1 293 ? -13.812 -27.406 0.127 1 85.62 293 THR A O 1
ATOM 2160 N N . ARG A 1 294 ? -12.242 -28.391 -1.174 1 95.69 294 ARG A N 1
ATOM 2161 C CA . ARG A 1 294 ? -11.977 -27.203 -1.989 1 95.69 294 ARG A CA 1
ATOM 2162 C C . ARG A 1 294 ? -12.281 -27.484 -3.459 1 95.69 294 ARG A C 1
ATOM 2164 O O . ARG A 1 294 ? -12.375 -28.641 -3.875 1 95.69 294 ARG A O 1
ATOM 2171 N N . VAL A 1 295 ? -12.469 -26.422 -4.105 1 94.5 295 VAL A N 1
ATOM 2172 C CA . VAL A 1 295 ? -12.648 -26.516 -5.551 1 94.5 295 VAL A CA 1
ATOM 2173 C C . VAL A 1 295 ? -11.336 -26.172 -6.254 1 94.5 295 VAL A C 1
ATOM 2175 O O . VAL A 1 295 ? -10.82 -25.062 -6.105 1 94.5 295 VAL A O 1
ATOM 2178 N N . HIS A 1 296 ? -10.766 -27.125 -6.918 1 96.62 296 HIS A N 1
ATOM 2179 C CA . HIS A 1 296 ? -9.594 -26.938 -7.758 1 96.62 296 HIS A CA 1
ATOM 2180 C C . HIS A 1 296 ? -9.945 -27.031 -9.234 1 96.62 296 HIS A C 1
ATOM 2182 O O . HIS A 1 296 ? -10.367 -28.078 -9.719 1 96.62 296 HIS A O 1
ATOM 2188 N N . ASN A 1 297 ? -9.82 -25.953 -9.953 1 93.94 297 ASN A N 1
ATOM 2189 C CA . ASN A 1 297 ? -10.227 -25.922 -11.352 1 93.94 297 ASN A CA 1
ATOM 2190 C C . ASN A 1 297 ? -9.086 -26.344 -12.281 1 93.94 297 ASN A C 1
ATOM 2192 O O . ASN A 1 297 ? -8.102 -25.625 -12.43 1 93.94 297 ASN A O 1
ATOM 2196 N N . ILE A 1 298 ? -9.25 -27.484 -12.844 1 95.12 298 ILE A N 1
ATOM 2197 C CA . ILE A 1 298 ? -8.328 -28 -13.844 1 95.12 298 ILE A CA 1
ATOM 2198 C C . ILE A 1 298 ? -8.883 -27.734 -15.242 1 95.12 298 ILE A C 1
ATOM 2200 O O . ILE A 1 298 ? -9.891 -28.344 -15.633 1 95.12 298 ILE A O 1
ATOM 2204 N N . ALA A 1 299 ? -8.281 -26.891 -15.984 1 93.12 299 ALA A N 1
ATOM 2205 C CA . ALA A 1 299 ? -8.805 -26.422 -17.266 1 93.12 299 ALA A CA 1
ATOM 2206 C C . ALA A 1 299 ? -8.531 -27.438 -18.375 1 93.12 299 ALA A C 1
ATOM 2208 O O . ALA A 1 299 ? -9.203 -27.422 -19.406 1 93.12 299 ALA A O 1
ATOM 2209 N N . GLY A 1 300 ? -7.496 -28.25 -18.219 1 94.19 300 GLY A N 1
ATOM 2210 C CA . GLY A 1 300 ? -7.066 -29.25 -19.188 1 94.19 300 GLY A CA 1
ATOM 2211 C C . GLY A 1 300 ? -5.871 -30.062 -18.734 1 94.19 300 GLY A C 1
ATOM 2212 O O . GLY A 1 300 ? -5.113 -29.609 -17.859 1 94.19 300 GLY A O 1
ATOM 2213 N N . GLN A 1 301 ? -5.809 -31.281 -19.297 1 96.62 301 GLN A N 1
ATOM 2214 C CA . GLN A 1 301 ? -4.695 -32.156 -18.969 1 96.62 301 GLN A CA 1
ATOM 2215 C C . GLN A 1 301 ? -4.012 -32.688 -20.219 1 96.62 301 GLN A C 1
ATOM 2217 O O . GLN A 1 301 ? -4.684 -33.062 -21.188 1 96.62 301 GLN A O 1
ATOM 2222 N N . PHE A 1 302 ? -2.773 -32.594 -20.203 1 98.25 302 PHE A N 1
ATOM 2223 C CA . PHE A 1 302 ? -1.94 -33.031 -21.328 1 98.25 302 PHE A CA 1
ATOM 2224 C C . PHE A 1 302 ? -0.829 -33.969 -20.859 1 98.25 302 PHE A C 1
ATOM 2226 O O . PHE A 1 302 ? -0.409 -33.906 -19.703 1 98.25 302 PHE A O 1
ATOM 2233 N N . ALA A 1 303 ? -0.343 -34.781 -21.828 1 98.5 303 ALA A N 1
ATOM 2234 C CA . ALA A 1 303 ? 0.835 -35.594 -21.516 1 98.5 303 ALA A CA 1
ATOM 2235 C C . ALA A 1 303 ? 2.104 -34.75 -21.547 1 98.5 303 ALA A C 1
ATOM 2237 O O . ALA A 1 303 ? 2.123 -33.656 -22.141 1 98.5 303 ALA A O 1
ATOM 2238 N N . LEU A 1 304 ? 3.109 -35.219 -20.891 1 98.69 304 LEU A N 1
ATOM 2239 C CA . LEU A 1 304 ? 4.383 -34.5 -20.844 1 98.69 304 LEU A CA 1
ATOM 2240 C C . LEU A 1 304 ? 4.859 -34.156 -22.25 1 98.69 304 LEU A C 1
ATOM 2242 O O . LEU A 1 304 ? 5.281 -33.031 -22.5 1 98.69 304 LEU A O 1
ATOM 2246 N N . ALA A 1 305 ? 4.715 -35.062 -23.156 1 98.25 305 ALA A N 1
ATOM 2247 C CA . ALA A 1 305 ? 5.168 -34.875 -24.531 1 98.25 305 ALA A CA 1
ATOM 2248 C C . ALA A 1 305 ? 4.332 -33.812 -25.234 1 98.25 305 ALA A C 1
ATOM 2250 O O . ALA A 1 305 ? 4.727 -33.312 -26.297 1 98.25 305 ALA A O 1
ATOM 2251 N N . GLU A 1 306 ? 3.178 -33.531 -24.656 1 98.44 306 GLU A N 1
ATOM 2252 C CA . GLU A 1 306 ? 2.256 -32.562 -25.25 1 98.44 306 GLU A CA 1
ATOM 2253 C C . GLU A 1 306 ? 2.344 -31.219 -24.547 1 98.44 306 GLU A C 1
ATOM 2255 O O . GLU A 1 306 ? 1.372 -30.453 -24.531 1 98.44 306 GLU A O 1
ATOM 2260 N N . THR A 1 307 ? 3.469 -30.922 -23.938 1 98.69 307 THR A N 1
ATOM 2261 C CA . THR A 1 307 ? 3.641 -29.688 -23.203 1 98.69 307 THR A CA 1
ATOM 2262 C C . THR A 1 307 ? 3.447 -28.484 -24.125 1 98.69 307 THR A C 1
ATOM 2264 O O . THR A 1 307 ? 2.916 -27.453 -23.703 1 98.69 307 THR A O 1
ATOM 2267 N N . ALA A 1 308 ? 3.838 -28.578 -25.359 1 98.56 308 ALA A N 1
ATOM 2268 C CA . ALA A 1 308 ? 3.613 -27.484 -26.312 1 98.56 308 ALA A CA 1
ATOM 2269 C C . ALA A 1 308 ? 2.125 -27.188 -26.453 1 98.56 308 ALA A C 1
ATOM 2271 O O . ALA A 1 308 ? 1.724 -26.016 -26.453 1 98.56 308 ALA A O 1
ATOM 2272 N N . GLU A 1 309 ? 1.339 -28.219 -26.562 1 97.81 309 GLU A N 1
ATOM 2273 C CA . GLU A 1 309 ? -0.109 -28.047 -26.641 1 97.81 309 GLU A CA 1
ATOM 2274 C C . GLU A 1 309 ? -0.666 -27.438 -25.359 1 97.81 309 GLU A C 1
ATOM 2276 O O . GLU A 1 309 ? -1.6 -26.625 -25.422 1 97.81 309 GLU A O 1
ATOM 2281 N N . ALA A 1 310 ? -0.136 -27.844 -24.25 1 98 310 ALA A N 1
ATOM 2282 C CA . ALA A 1 310 ? -0.542 -27.25 -22.984 1 98 310 ALA A CA 1
ATOM 2283 C C . ALA A 1 310 ? -0.268 -25.75 -22.953 1 98 310 ALA A C 1
ATOM 2285 O O . ALA A 1 310 ? -1.114 -24.969 -22.531 1 98 310 ALA A O 1
ATOM 2286 N N . HIS A 1 311 ? 0.925 -25.312 -23.375 1 98.06 311 HIS A N 1
ATOM 2287 C CA . HIS A 1 311 ? 1.272 -23.891 -23.453 1 98.06 311 HIS A CA 1
ATOM 2288 C C . HIS A 1 311 ? 0.327 -23.141 -24.375 1 98.06 311 HIS A C 1
ATOM 2290 O O . HIS A 1 311 ? -0.097 -22.031 -24.062 1 98.06 311 HIS A O 1
ATOM 2296 N N . LEU A 1 312 ? -0.036 -23.734 -25.531 1 97.19 312 LEU A N 1
ATOM 2297 C CA . LEU A 1 312 ? -0.961 -23.125 -26.469 1 97.19 312 LEU A CA 1
ATOM 2298 C C . LEU A 1 312 ? -2.338 -22.938 -25.844 1 97.19 312 LEU A C 1
ATOM 2300 O O . LEU A 1 312 ? -3.014 -21.938 -26.094 1 97.19 312 LEU A O 1
ATOM 2304 N N . ALA A 1 313 ? -2.695 -23.938 -25.062 1 95.88 313 ALA A N 1
ATOM 2305 C CA . ALA A 1 313 ? -3.986 -23.859 -24.391 1 95.88 313 ALA A CA 1
ATOM 2306 C C . ALA A 1 313 ? -4.027 -22.656 -23.438 1 95.88 313 ALA A C 1
ATOM 2308 O O . ALA A 1 313 ? -5.039 -21.969 -23.359 1 95.88 313 ALA A O 1
ATOM 2309 N N . VAL A 1 314 ? -2.975 -22.391 -22.703 1 95.25 314 VAL A N 1
ATOM 2310 C CA . VAL A 1 314 ? -2.891 -21.266 -21.797 1 95.25 314 VAL A CA 1
ATOM 2311 C C . VAL A 1 314 ? -2.861 -19.953 -22.578 1 95.25 314 VAL A C 1
ATOM 2313 O O . VAL A 1 314 ? -3.508 -18.984 -22.203 1 95.25 314 VAL A O 1
ATOM 2316 N N . GLU A 1 315 ? -2.209 -19.922 -23.672 1 92.25 315 GLU A N 1
ATOM 2317 C CA . GLU A 1 315 ? -2.074 -18.734 -24.5 1 92.25 315 GLU A CA 1
ATOM 2318 C C . GLU A 1 315 ? -3.428 -18.281 -25.062 1 92.25 315 GLU A C 1
ATOM 2320 O O . GLU A 1 315 ? -3.672 -17.094 -25.234 1 92.25 315 GLU A O 1
ATOM 2325 N N . LYS A 1 316 ? -4.211 -19.219 -25.344 1 87.94 316 LYS A N 1
ATOM 2326 C CA . LYS A 1 316 ? -5.52 -18.922 -25.922 1 87.94 316 LYS A CA 1
ATOM 2327 C C . LYS A 1 316 ? -6.355 -18.062 -24.969 1 87.94 316 LYS A C 1
ATOM 2329 O O . LYS A 1 316 ? -7.168 -17.25 -25.406 1 87.94 316 LYS A O 1
ATOM 2334 N N . GLY A 1 317 ? -6.176 -18.219 -23.641 1 80.56 317 GLY A N 1
ATOM 2335 C CA . GLY A 1 317 ? -6.727 -17.312 -22.656 1 80.56 317 GLY A CA 1
ATOM 2336 C C . GLY A 1 317 ? -8.18 -17.594 -22.328 1 80.56 317 GLY A C 1
ATOM 2337 O O . GLY A 1 317 ? -8.82 -16.828 -21.594 1 80.56 317 GLY A O 1
ATOM 2338 N N . ASP A 1 318 ? -8.805 -18.531 -22.844 1 75.75 318 ASP A N 1
ATOM 2339 C CA . ASP A 1 318 ? -10.219 -18.812 -22.594 1 75.75 318 ASP A CA 1
ATOM 2340 C C . ASP A 1 318 ? -10.391 -19.969 -21.625 1 75.75 318 ASP A C 1
ATOM 2342 O O . ASP A 1 318 ? -11.484 -20.531 -21.516 1 75.75 318 ASP A O 1
ATOM 2346 N N . LYS A 1 319 ? -9.43 -20.188 -20.844 1 76.31 319 LYS A N 1
ATOM 2347 C CA . LYS A 1 319 ? -9.477 -21.312 -19.922 1 76.31 319 LYS A CA 1
ATOM 2348 C C . LYS A 1 319 ? -10.109 -20.922 -18.594 1 76.31 319 LYS A C 1
ATOM 2350 O O . LYS A 1 319 ? -10.094 -19.75 -18.219 1 76.31 319 LYS A O 1
ATOM 2355 N N . MET A 1 320 ? -10.734 -21.938 -17.953 1 85.31 320 MET A N 1
ATOM 2356 C CA . MET A 1 320 ? -11.227 -21.844 -16.594 1 85.31 320 MET A CA 1
ATOM 2357 C C . MET A 1 320 ? -10.383 -22.688 -15.641 1 85.31 320 MET A C 1
ATOM 2359 O O . MET A 1 320 ? -10.641 -23.875 -15.477 1 85.31 320 MET A O 1
ATOM 2363 N N . GLY A 1 321 ? -9.422 -22.062 -15.039 1 91.19 321 GLY A N 1
ATOM 2364 C CA . GLY A 1 321 ? -8.539 -22.781 -14.133 1 91.19 321 GLY A CA 1
ATOM 2365 C C . GLY A 1 321 ? -7.137 -22.953 -14.672 1 91.19 321 GLY A C 1
ATOM 2366 O O . GLY A 1 321 ? -6.664 -22.125 -15.461 1 91.19 321 GLY A O 1
ATOM 2367 N N . THR A 1 322 ? -6.469 -23.984 -14.141 1 95.56 322 THR A N 1
ATOM 2368 C CA . THR A 1 322 ? -5.066 -24.203 -14.469 1 95.56 322 THR A CA 1
ATOM 2369 C C . THR A 1 322 ? -4.914 -25.391 -15.414 1 95.56 322 THR A C 1
ATOM 2371 O O . THR A 1 322 ? -5.574 -26.422 -15.242 1 95.56 322 THR A O 1
ATOM 2374 N N . VAL A 1 323 ? -4.078 -25.234 -16.453 1 97.62 323 VAL A N 1
ATOM 2375 C CA . VAL A 1 323 ? -3.734 -26.328 -17.359 1 97.62 323 VAL A CA 1
ATOM 2376 C C . VAL A 1 323 ? -2.654 -27.203 -16.719 1 97.62 323 VAL A C 1
ATOM 2378 O O . VAL A 1 323 ? -1.695 -26.703 -16.141 1 97.62 323 VAL A O 1
ATOM 2381 N N . ILE A 1 324 ? -2.863 -28.578 -16.859 1 98.44 324 ILE A N 1
ATOM 2382 C CA . ILE A 1 324 ? -1.981 -29.516 -16.172 1 98.44 324 ILE A CA 1
ATOM 2383 C C . ILE A 1 324 ? -1.275 -30.406 -17.188 1 98.44 324 ILE A C 1
ATOM 2385 O O . ILE A 1 324 ? -1.881 -30.828 -18.188 1 98.44 324 ILE A O 1
ATOM 2389 N N . VAL A 1 325 ? -0.033 -30.625 -16.953 1 98.75 325 VAL A N 1
ATOM 2390 C CA . VAL A 1 325 ? 0.759 -31.609 -17.688 1 98.75 325 VAL A CA 1
ATOM 2391 C C . VAL A 1 325 ? 1.004 -32.812 -16.812 1 98.75 325 VAL A C 1
ATOM 2393 O O . VAL A 1 325 ? 1.47 -32.688 -15.68 1 98.75 325 VAL A O 1
ATOM 2396 N N . ASP A 1 326 ? 0.632 -33.969 -17.312 1 98.44 326 ASP A N 1
ATOM 2397 C CA . ASP A 1 326 ? 0.909 -35.219 -16.625 1 98.44 326 ASP A CA 1
ATOM 2398 C C . ASP A 1 326 ? 2.357 -35.656 -16.844 1 98.44 326 ASP A C 1
ATOM 2400 O O . ASP A 1 326 ? 2.719 -36.125 -17.922 1 98.44 326 ASP A O 1
ATOM 2404 N N . CYS A 1 327 ? 3.1 -35.625 -15.82 1 97.94 327 CYS A N 1
ATOM 2405 C CA . CYS A 1 327 ? 4.531 -35.875 -15.922 1 97.94 327 CYS A CA 1
ATOM 2406 C C . CYS A 1 327 ? 4.828 -37.375 -15.953 1 97.94 327 CYS A C 1
ATOM 2408 O O . CYS A 1 327 ? 5.926 -37.781 -16.328 1 97.94 327 CYS A O 1
ATOM 2410 N N . ALA A 1 328 ? 3.893 -38.156 -15.516 1 91.88 328 ALA A N 1
ATOM 2411 C CA . ALA A 1 328 ? 4.059 -39.625 -15.484 1 91.88 328 ALA A CA 1
ATOM 2412 C C . ALA A 1 328 ? 3.629 -40.25 -16.797 1 91.88 328 ALA A C 1
ATOM 2414 O O . ALA A 1 328 ? 3.77 -41.469 -17 1 91.88 328 ALA A O 1
ATOM 2415 N N . ARG A 1 329 ? 3.113 -39.531 -17.641 1 86.69 329 ARG A N 1
ATOM 2416 C CA . ARG A 1 329 ? 2.648 -40 -18.938 1 86.69 329 ARG A CA 1
ATOM 2417 C C . ARG A 1 329 ? 3.373 -39.312 -20.078 1 86.69 329 ARG A C 1
ATOM 2419 O O . ARG A 1 329 ? 3.752 -38.156 -19.969 1 86.69 329 ARG A O 1
ATOM 2426 N N . MET B 1 1 ? -15.227 36.562 20.344 1 97.25 1 MET B N 1
ATOM 2427 C CA . MET B 1 1 ? -13.797 36.375 20.125 1 97.25 1 MET B CA 1
ATOM 2428 C C . MET B 1 1 ? -13.352 36.969 18.797 1 97.25 1 MET B C 1
ATOM 2430 O O . MET B 1 1 ? -14.156 37.094 17.875 1 97.25 1 MET B O 1
ATOM 2434 N N . ARG B 1 2 ? -12.117 37.375 18.75 1 98.25 2 ARG B N 1
ATOM 2435 C CA . ARG B 1 2 ? -11.531 37.75 17.453 1 98.25 2 ARG B CA 1
ATOM 2436 C C . ARG B 1 2 ? -11.305 36.531 16.594 1 98.25 2 ARG B C 1
ATOM 2438 O O . ARG B 1 2 ? -10.898 35.469 17.094 1 98.25 2 ARG B O 1
ATOM 2445 N N . ALA B 1 3 ? -11.617 36.656 15.312 1 98.69 3 ALA B N 1
ATOM 2446 C CA . ALA B 1 3 ? -11.422 35.562 14.375 1 98.69 3 ALA B CA 1
ATOM 2447 C C . ALA B 1 3 ? -11.289 36.062 12.945 1 98.69 3 ALA B C 1
ATOM 2449 O O . ALA B 1 3 ? -11.539 37.25 12.68 1 98.69 3 ALA B O 1
ATOM 2450 N N . VAL B 1 4 ? -10.805 35.281 12.125 1 98.88 4 VAL B N 1
ATOM 2451 C CA . VAL B 1 4 ? -10.758 35.5 10.68 1 98.88 4 VAL B CA 1
ATOM 2452 C C . VAL B 1 4 ? -11.602 34.438 9.969 1 98.88 4 VAL B C 1
ATOM 2454 O O . VAL B 1 4 ? -11.5 33.25 10.281 1 98.88 4 VAL B O 1
ATOM 2457 N N . TRP B 1 5 ? -12.492 34.844 9.078 1 98.69 5 TRP B N 1
ATOM 2458 C CA . TRP B 1 5 ? -13.344 33.875 8.391 1 98.69 5 TRP B CA 1
ATOM 2459 C C . TRP B 1 5 ? -13.562 34.281 6.934 1 98.69 5 TRP B C 1
ATOM 2461 O O . TRP B 1 5 ? -13.133 35.344 6.508 1 98.69 5 TRP B O 1
ATOM 2471 N N . TYR B 1 6 ? -14.016 33.406 6.121 1 98.31 6 TYR B N 1
ATOM 2472 C CA . TYR B 1 6 ? -14.5 33.719 4.773 1 98.31 6 TYR B CA 1
ATOM 2473 C C . TYR B 1 6 ? -15.883 33.094 4.551 1 98.31 6 TYR B C 1
ATOM 2475 O O . TYR B 1 6 ? -16.25 32.094 5.184 1 98.31 6 TYR B O 1
ATOM 2483 N N . GLU B 1 7 ? -16.672 33.688 3.682 1 98.06 7 GLU B N 1
ATOM 2484 C CA . GLU B 1 7 ? -18.031 33.25 3.355 1 98.06 7 GLU B CA 1
ATOM 2485 C C . GLU B 1 7 ? -18.156 32.906 1.872 1 98.06 7 GLU B C 1
ATOM 2487 O O . GLU B 1 7 ? -19.234 32.5 1.416 1 98.06 7 GLU B O 1
ATOM 2492 N N . ARG B 1 8 ? -17.156 33.125 1.151 1 97.25 8 ARG B N 1
ATOM 2493 C CA . ARG B 1 8 ? -16.969 32.688 -0.233 1 97.25 8 ARG B CA 1
ATOM 2494 C C . ARG B 1 8 ? -15.508 32.344 -0.515 1 97.25 8 ARG B C 1
ATOM 2496 O O . ARG B 1 8 ? -14.609 32.844 0.184 1 97.25 8 ARG B O 1
ATOM 2503 N N . THR B 1 9 ? -15.305 31.547 -1.47 1 97.5 9 THR B N 1
ATOM 2504 C CA . THR B 1 9 ? -13.938 31.188 -1.814 1 97.5 9 THR B CA 1
ATOM 2505 C C . THR B 1 9 ? -13.305 32.25 -2.703 1 97.5 9 THR B C 1
ATOM 2507 O O . THR B 1 9 ? -14.008 33.062 -3.32 1 97.5 9 THR B O 1
ATOM 2510 N N . GLY B 1 10 ? -12 32.312 -2.719 1 96.75 10 GLY B N 1
ATOM 2511 C CA . GLY B 1 10 ? -11.281 33.281 -3.523 1 96.75 10 GLY B CA 1
ATOM 2512 C C . GLY B 1 10 ? -9.914 33.625 -2.963 1 96.75 10 GLY B C 1
ATOM 2513 O O . GLY B 1 10 ? -9.367 32.906 -2.143 1 96.75 10 GLY B O 1
ATOM 2514 N N . ALA B 1 11 ? -9.352 34.75 -3.479 1 96.88 11 ALA B N 1
ATOM 2515 C CA . ALA B 1 11 ? -8.039 35.219 -3.029 1 96.88 11 ALA B CA 1
ATOM 2516 C C . ALA B 1 11 ? -8.086 35.656 -1.567 1 96.88 11 ALA B C 1
ATOM 2518 O O . ALA B 1 11 ? -9.062 36.25 -1.12 1 96.88 11 ALA B O 1
ATOM 2519 N N . ALA B 1 12 ? -7.027 35.406 -0.826 1 97.88 12 ALA B N 1
ATOM 2520 C CA . ALA B 1 12 ? -6.98 35.562 0.624 1 97.88 12 ALA B CA 1
ATOM 2521 C C . ALA B 1 12 ? -7.344 37 1.015 1 97.88 12 ALA B C 1
ATOM 2523 O O . ALA B 1 12 ? -8.234 37.219 1.839 1 97.88 12 ALA B O 1
ATOM 2524 N N . PRO B 1 13 ? -6.742 38 0.388 1 97.19 13 PRO B N 1
ATOM 2525 C CA . PRO B 1 13 ? -7.043 39.375 0.812 1 97.19 13 PRO B CA 1
ATOM 2526 C C . PRO B 1 13 ? -8.484 39.781 0.526 1 97.19 13 PRO B C 1
ATOM 2528 O O . PRO B 1 13 ? -9 40.719 1.133 1 97.19 13 PRO B O 1
ATOM 2531 N N . THR B 1 14 ? -9.102 39.094 -0.379 1 97.56 14 THR B N 1
ATOM 2532 C CA . THR B 1 14 ? -10.438 39.469 -0.812 1 97.56 14 THR B CA 1
ATOM 2533 C C . THR B 1 14 ? -11.5 38.781 0.044 1 97.56 14 THR B C 1
ATOM 2535 O O . THR B 1 14 ? -12.547 39.375 0.325 1 97.56 14 THR B O 1
ATOM 2538 N N . VAL B 1 15 ? -11.203 37.594 0.497 1 98.19 15 VAL B N 1
ATOM 2539 C CA . VAL B 1 15 ? -12.312 36.812 1.03 1 98.19 15 VAL B CA 1
ATOM 2540 C C . VAL B 1 15 ? -12.172 36.688 2.543 1 98.19 15 VAL B C 1
ATOM 2542 O O . VAL B 1 15 ? -13.133 36.344 3.238 1 98.19 15 VAL B O 1
ATOM 2545 N N . LEU B 1 16 ? -10.961 36.844 3.08 1 98.69 16 LEU B N 1
ATOM 2546 C CA . LEU B 1 16 ? -10.766 36.688 4.52 1 98.69 16 LEU B CA 1
ATOM 2547 C C . LEU B 1 16 ? -11.148 37.969 5.246 1 98.69 16 LEU B C 1
ATOM 2549 O O . LEU B 1 16 ? -10.617 39.031 4.945 1 98.69 16 LEU B O 1
ATOM 2553 N N . THR B 1 17 ? -12.008 37.844 6.164 1 98.44 17 THR B N 1
ATOM 2554 C CA . THR B 1 17 ? -12.508 38.938 6.961 1 98.44 17 THR B CA 1
ATOM 2555 C C . THR B 1 17 ? -12.055 38.844 8.414 1 98.44 17 THR B C 1
ATOM 2557 O O . THR B 1 17 ? -12.133 37.75 9 1 98.44 17 THR B O 1
ATOM 2560 N N . VAL B 1 18 ? -11.602 39.906 9 1 98.19 18 VAL B N 1
ATOM 2561 C CA . VAL B 1 18 ? -11.227 39.969 10.406 1 98.19 18 VAL B CA 1
ATOM 2562 C C . VAL B 1 18 ? -12.352 40.625 11.211 1 98.19 18 VAL B C 1
ATOM 2564 O O . VAL B 1 18 ? -12.922 41.625 10.812 1 98.19 18 VAL B O 1
ATOM 2567 N N . GLY B 1 19 ? -12.641 40 12.305 1 98.06 19 GLY B N 1
ATOM 2568 C CA . GLY B 1 19 ? -13.672 40.594 13.141 1 98.06 19 GLY B CA 1
ATOM 2569 C C . GLY B 1 19 ? -13.977 39.781 14.383 1 98.06 19 GLY B C 1
ATOM 2570 O O . GLY B 1 19 ? -13.102 39.062 14.906 1 98.06 19 GLY B O 1
ATOM 2571 N N . GLU B 1 20 ? -15.211 40.062 14.859 1 98.12 20 GLU B N 1
ATOM 2572 C CA . GLU B 1 20 ? -15.641 39.375 16.094 1 98.12 20 GLU B CA 1
ATOM 2573 C C . GLU B 1 20 ? -16.688 38.312 15.797 1 98.12 20 GLU B C 1
ATOM 2575 O O . GLU B 1 20 ? -17.578 38.531 14.961 1 98.12 20 GLU B O 1
ATOM 2580 N N . MET B 1 21 ? -16.5 37.188 16.453 1 97.25 21 MET B N 1
ATOM 2581 C CA . MET B 1 21 ? -17.453 36.094 16.406 1 97.25 21 MET B CA 1
ATOM 2582 C C . MET B 1 21 ? -17.75 35.562 17.812 1 97.25 21 MET B C 1
ATOM 2584 O O . MET B 1 21 ? -17 35.812 18.75 1 97.25 21 MET B O 1
ATOM 2588 N N . PRO B 1 22 ? -18.906 34.938 17.891 1 97.69 22 PRO B N 1
ATOM 2589 C CA . PRO B 1 22 ? -19.172 34.312 19.188 1 97.69 22 PRO B CA 1
ATOM 2590 C C . PRO B 1 22 ? -18.094 33.312 19.594 1 97.69 22 PRO B C 1
ATOM 2592 O O . PRO B 1 22 ? -17.578 32.562 18.766 1 97.69 22 PRO B O 1
ATOM 2595 N N . THR B 1 23 ? -17.797 33.344 20.875 1 98.31 23 THR B N 1
ATOM 2596 C CA . THR B 1 23 ? -16.859 32.375 21.406 1 98.31 23 THR B CA 1
ATOM 2597 C C . THR B 1 23 ? -17.516 30.984 21.484 1 98.31 23 THR B C 1
ATOM 2599 O O . THR B 1 23 ? -18.625 30.859 22 1 98.31 23 THR B O 1
ATOM 2602 N N . PRO B 1 24 ? -16.875 29.969 20.938 1 98.19 24 PRO B N 1
ATOM 2603 C CA . PRO B 1 24 ? -17.5 28.641 21 1 98.19 24 PRO B CA 1
ATOM 2604 C C . PRO B 1 24 ? -17.516 28.062 22.406 1 98.19 24 PRO B C 1
ATOM 2606 O O . PRO B 1 24 ? -16.703 28.453 23.25 1 98.19 24 PRO B O 1
ATOM 2609 N N . GLU B 1 25 ? -18.484 27.219 22.625 1 98.12 25 GLU B N 1
ATOM 2610 C CA . GLU B 1 25 ? -18.578 26.438 23.844 1 98.12 25 GLU B CA 1
ATOM 2611 C C . GLU B 1 25 ? -18.25 24.969 23.594 1 98.12 25 GLU B C 1
ATOM 2613 O O . GLU B 1 25 ? -18.656 24.406 22.578 1 98.12 25 GLU B O 1
ATOM 2618 N N . ALA B 1 26 ? -17.547 24.359 24.562 1 98.31 26 ALA B N 1
ATOM 2619 C CA . ALA B 1 26 ? -17.234 22.938 24.422 1 98.31 26 ALA B CA 1
ATOM 2620 C C . ALA B 1 26 ? -18.469 22.094 24.734 1 98.31 26 ALA B C 1
ATOM 2622 O O . ALA B 1 26 ? -19.016 22.156 25.844 1 98.31 26 ALA B O 1
ATOM 2623 N N . GLY B 1 27 ? -18.906 21.375 23.734 1 97.75 27 GLY B N 1
ATOM 2624 C CA . GLY B 1 27 ? -19.969 20.406 23.969 1 97.75 27 GLY B CA 1
ATOM 2625 C C . GLY B 1 27 ? -19.469 19.109 24.562 1 97.75 27 GLY B C 1
ATOM 2626 O O . GLY B 1 27 ? -18.297 18.984 24.906 1 97.75 27 GLY B O 1
ATOM 2627 N N . PRO B 1 28 ? -20.438 18.156 24.75 1 98.12 28 PRO B N 1
ATOM 2628 C CA . PRO B 1 28 ? -20.031 16.844 25.25 1 98.12 28 PRO B CA 1
ATOM 2629 C C . PRO B 1 28 ? -18.906 16.219 24.438 1 98.12 28 PRO B C 1
ATOM 2631 O O . PRO B 1 28 ? -18.984 16.172 23.203 1 98.12 28 PRO B O 1
ATOM 2634 N N . GLY B 1 29 ? -17.812 15.766 25.125 1 98.12 29 GLY B N 1
ATOM 2635 C CA . GLY B 1 29 ? -16.688 15.117 24.469 1 98.12 29 GLY B CA 1
ATOM 2636 C C . GLY B 1 29 ? -15.727 16.109 23.844 1 98.12 29 GLY B C 1
ATOM 2637 O O . GLY B 1 29 ? -14.734 15.703 23.234 1 98.12 29 GLY B O 1
ATOM 2638 N N . GLU B 1 30 ? -16 17.406 24.047 1 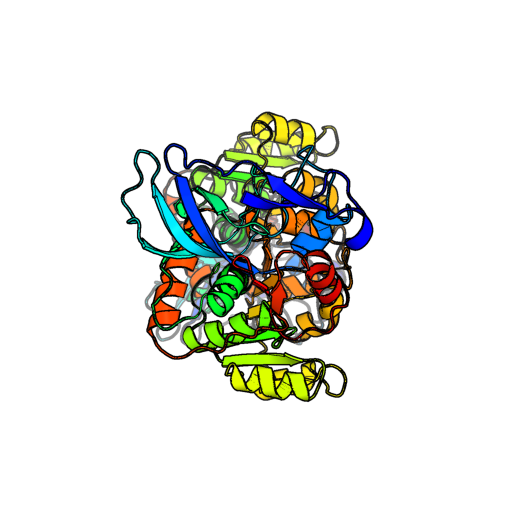98.44 30 GLU B N 1
ATOM 2639 C CA . GLU B 1 30 ? -15.172 18.438 23.422 1 98.44 30 GLU B CA 1
ATOM 2640 C C . GLU B 1 30 ? -14.391 19.219 24.484 1 98.44 30 GLU B C 1
ATOM 2642 O O . GLU B 1 30 ? -14.711 19.156 25.672 1 98.44 30 GLU B O 1
ATOM 2647 N N . VAL B 1 31 ? -13.367 19.891 24.031 1 98.81 31 VAL B N 1
ATOM 2648 C CA . VAL B 1 31 ? -12.656 20.891 24.828 1 98.81 31 VAL B CA 1
ATOM 2649 C C . VAL B 1 31 ? -12.625 22.219 24.078 1 98.81 31 VAL B C 1
ATOM 2651 O O . VAL B 1 31 ? -12.711 22.25 22.859 1 98.81 31 VAL B O 1
ATOM 2654 N N . ARG B 1 32 ? -12.531 23.219 24.812 1 98.81 32 ARG B N 1
ATOM 2655 C CA . ARG B 1 32 ? -12.227 24.516 24.234 1 98.81 32 ARG B CA 1
ATOM 2656 C C . ARG B 1 32 ? -10.789 24.922 24.516 1 98.81 32 ARG B C 1
ATOM 2658 O O . ARG B 1 32 ? -10.305 24.75 25.641 1 98.81 32 ARG B O 1
ATOM 2665 N N . ILE B 1 33 ? -10.172 25.344 23.578 1 98.94 33 ILE B N 1
ATOM 2666 C CA . ILE B 1 33 ? -8.773 25.75 23.688 1 98.94 33 ILE B CA 1
ATOM 2667 C C . ILE B 1 33 ? -8.648 27.234 23.422 1 98.94 33 ILE B C 1
ATOM 2669 O O . ILE B 1 33 ? -9.156 27.734 22.406 1 98.94 33 ILE B O 1
ATOM 2673 N N . ARG B 1 34 ? -8.125 27.984 24.359 1 98.88 34 ARG B N 1
ATOM 2674 C CA . ARG B 1 34 ? -7.633 29.328 24.047 1 98.88 34 ARG B CA 1
ATOM 2675 C C . ARG B 1 34 ? -6.355 29.266 23.219 1 98.88 34 ARG B C 1
ATOM 2677 O O . ARG B 1 34 ? -5.289 28.922 23.734 1 98.88 34 ARG B O 1
ATOM 2684 N N . LEU B 1 35 ? -6.488 29.594 21.984 1 98.88 35 LEU B N 1
ATOM 2685 C CA . LEU B 1 35 ? -5.41 29.406 21.016 1 98.88 35 LEU B CA 1
ATOM 2686 C C . LEU B 1 35 ? -4.316 30.453 21.203 1 98.88 35 LEU B C 1
ATOM 2688 O O . LEU B 1 35 ? -4.613 31.625 21.406 1 98.88 35 LEU B O 1
ATOM 2692 N N . GLU B 1 36 ? -3.115 29.984 21.219 1 98.81 36 GLU B N 1
ATOM 2693 C CA . GLU B 1 36 ? -1.947 30.859 21.203 1 98.81 36 GLU B CA 1
ATOM 2694 C C . 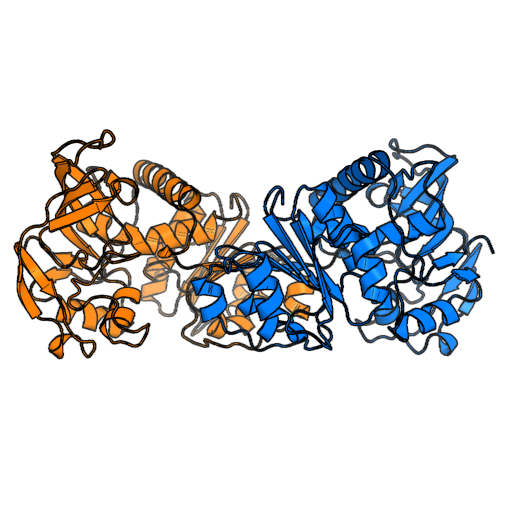GLU B 1 36 ? -1.356 30.953 19.797 1 98.81 36 GLU B C 1
ATOM 2696 O O . GLU B 1 36 ? -0.883 32.031 19.391 1 98.81 36 GLU B O 1
ATOM 2701 N N . ALA B 1 37 ? -1.366 29.875 19.094 1 98.88 37 ALA B N 1
ATOM 2702 C CA . ALA B 1 37 ? -0.767 29.797 17.766 1 98.88 37 ALA B CA 1
ATOM 2703 C C . ALA B 1 37 ? -1.602 28.922 16.828 1 98.88 37 ALA B C 1
ATOM 2705 O O . ALA B 1 37 ? -2.166 27.906 17.266 1 98.88 37 ALA B O 1
ATOM 2706 N N . SER B 1 38 ? -1.696 29.297 15.594 1 98.88 38 SER B N 1
ATOM 2707 C CA . SER B 1 38 ? -2.328 28.562 14.508 1 98.88 38 SER B CA 1
ATOM 2708 C C . SER B 1 38 ? -1.345 28.312 13.367 1 98.88 38 SER B C 1
ATOM 2710 O O . SER B 1 38 ? -0.602 29.219 12.969 1 98.88 38 SER B O 1
ATOM 2712 N N . GLY B 1 39 ? -1.273 27.047 12.938 1 98.56 39 GLY B N 1
ATOM 2713 C CA . GLY B 1 39 ? -0.456 26.734 11.773 1 98.56 39 GLY B CA 1
ATOM 2714 C C . GLY B 1 39 ? -1.23 26.766 10.469 1 98.56 39 GLY B C 1
ATOM 2715 O O . GLY B 1 39 ? -2.379 26.328 10.406 1 98.56 39 GLY B O 1
ATOM 2716 N N . VAL B 1 40 ? -0.618 27.375 9.414 1 98.25 40 VAL B N 1
ATOM 2717 C CA . VAL B 1 40 ? -1.248 27.469 8.102 1 98.25 40 VAL B CA 1
ATOM 2718 C C . VAL B 1 40 ? -0.625 26.453 7.152 1 98.25 40 VAL B C 1
ATOM 2720 O O . VAL B 1 40 ? 0.595 26.422 6.977 1 98.25 40 VAL B O 1
ATOM 2723 N N . ASN B 1 41 ? -1.459 25.625 6.574 1 95.94 41 ASN B N 1
ATOM 2724 C CA . ASN B 1 41 ? -1.007 24.562 5.672 1 95.94 41 ASN B CA 1
ATOM 2725 C C . ASN B 1 41 ? -1.517 24.781 4.254 1 95.94 41 ASN B C 1
ATOM 2727 O O . ASN B 1 41 ? -2.51 25.484 4.047 1 95.94 41 ASN B O 1
ATOM 2731 N N . PRO B 1 42 ? -0.854 24.141 3.271 1 93.19 42 PRO B N 1
ATOM 2732 C CA . PRO B 1 42 ? -1.331 24.219 1.89 1 93.19 42 PRO B CA 1
ATOM 2733 C C . PRO B 1 42 ? -2.787 23.781 1.74 1 93.19 42 PRO B C 1
ATOM 2735 O O . PRO B 1 42 ? -3.52 24.328 0.916 1 93.19 42 PRO B O 1
ATOM 2738 N N . ALA B 1 43 ? -3.207 22.844 2.508 1 92.12 43 ALA B N 1
ATOM 2739 C CA . ALA B 1 43 ? -4.59 22.375 2.453 1 92.12 43 ALA B CA 1
ATOM 2740 C C . ALA B 1 43 ? -5.559 23.5 2.836 1 92.12 43 ALA B C 1
ATOM 2742 O O . ALA B 1 43 ? -6.676 23.562 2.312 1 92.12 43 ALA B O 1
ATOM 2743 N N . ASP B 1 44 ? -5.199 24.375 3.725 1 95.44 44 ASP B N 1
ATOM 2744 C CA . ASP B 1 44 ? -6.023 25.516 4.109 1 95.44 44 ASP B CA 1
ATOM 2745 C C . ASP B 1 44 ? -6.215 26.469 2.938 1 95.44 44 ASP B C 1
ATOM 2747 O O . ASP B 1 44 ? -7.316 26.984 2.717 1 95.44 44 ASP B O 1
ATOM 2751 N N . ILE B 1 45 ? -5.125 26.641 2.23 1 94.5 45 ILE B N 1
ATOM 2752 C CA . ILE B 1 45 ? -5.141 27.5 1.057 1 94.5 45 ILE B CA 1
ATOM 2753 C C . ILE B 1 45 ? -6.07 26.922 -0.004 1 94.5 45 ILE B C 1
ATOM 2755 O O . ILE B 1 45 ? -6.891 27.641 -0.585 1 94.5 45 ILE B O 1
ATOM 2759 N N . GLY B 1 46 ? -5.867 25.641 -0.219 1 92.5 46 GLY B N 1
ATOM 2760 C CA . GLY B 1 46 ? -6.691 24.984 -1.215 1 92.5 46 GLY B CA 1
ATOM 2761 C C . GLY B 1 46 ? -8.18 25.094 -0.927 1 92.5 46 GLY B C 1
ATOM 2762 O O . GLY B 1 46 ? -8.969 25.359 -1.829 1 92.5 46 GLY B O 1
ATOM 2763 N N . ARG B 1 47 ? -8.586 24.922 0.251 1 93.62 47 ARG B N 1
ATOM 2764 C CA . ARG B 1 47 ? -9.992 24.984 0.631 1 93.62 47 ARG B CA 1
ATOM 2765 C C . ARG B 1 47 ? -10.523 26.422 0.488 1 93.62 47 ARG B C 1
ATOM 2767 O O . ARG B 1 47 ? -11.586 26.625 -0.1 1 93.62 47 ARG B O 1
ATOM 2774 N N . ARG B 1 48 ? -9.797 27.297 0.956 1 96 48 ARG B N 1
ATOM 2775 C CA . ARG B 1 48 ? -10.219 28.703 0.927 1 96 48 ARG B CA 1
ATOM 2776 C C . ARG B 1 48 ? -10.297 29.219 -0.505 1 96 48 ARG B C 1
ATOM 2778 O O . ARG B 1 48 ? -11.211 29.969 -0.843 1 96 48 ARG B O 1
ATOM 2785 N N . SER B 1 49 ? -9.422 28.812 -1.353 1 94.94 49 SER B N 1
ATOM 2786 C CA . SER B 1 49 ? -9.344 29.312 -2.719 1 94.94 49 SER B CA 1
ATOM 2787 C C . SER B 1 49 ? -10.453 28.734 -3.586 1 94.94 49 SER B C 1
ATOM 2789 O O . SER B 1 49 ? -10.766 29.266 -4.656 1 94.94 49 SER B O 1
ATOM 2791 N N . GLY B 1 50 ? -11.016 27.625 -3.18 1 90.19 50 GLY B N 1
ATOM 2792 C CA . GLY B 1 50 ? -12.047 26.938 -3.947 1 90.19 50 GLY B CA 1
ATOM 2793 C C . GLY B 1 50 ? -11.5 25.891 -4.891 1 90.19 50 GLY B C 1
ATOM 2794 O O . GLY B 1 50 ? -12.242 25.312 -5.688 1 90.19 50 GLY B O 1
ATOM 2795 N N . ASN B 1 51 ? -10.266 25.625 -4.891 1 79.25 51 ASN B N 1
ATOM 2796 C CA . ASN B 1 51 ? -9.609 24.656 -5.773 1 79.25 51 ASN B CA 1
ATOM 2797 C C . ASN B 1 51 ? -9.734 23.234 -5.23 1 79.25 51 ASN B C 1
ATOM 2799 O O . ASN B 1 51 ? -9.297 22.281 -5.879 1 79.25 51 ASN B O 1
ATOM 2803 N N . TYR B 1 52 ? -10.344 23.078 -4.16 1 76.69 52 TYR B N 1
ATOM 2804 C CA . TYR B 1 52 ? -10.484 21.766 -3.547 1 76.69 52 TYR B CA 1
ATOM 2805 C C . TYR B 1 52 ? -11.883 21.203 -3.766 1 76.69 52 TYR B C 1
ATOM 2807 O O . TYR B 1 52 ? -12.07 20.234 -4.504 1 76.69 52 TYR B O 1
ATOM 2815 N N . ARG B 1 53 ? -12.828 21.719 -3.145 1 78.69 53 ARG B N 1
ATOM 2816 C CA . ARG B 1 53 ? -14.242 21.391 -3.23 1 78.69 53 ARG B CA 1
ATOM 2817 C C . ARG B 1 53 ? -15.109 22.594 -2.869 1 78.69 53 ARG B C 1
ATOM 2819 O O . ARG B 1 53 ? -14.602 23.609 -2.414 1 78.69 53 ARG B O 1
ATOM 2826 N N . ALA B 1 54 ? -16.344 22.406 -3.174 1 84.75 54 ALA B N 1
ATOM 2827 C CA . ALA B 1 54 ? -17.312 23.438 -2.791 1 84.75 54 ALA B CA 1
ATOM 2828 C C . ALA B 1 54 ? -17.359 23.594 -1.276 1 84.75 54 ALA B C 1
ATOM 2830 O O . ALA B 1 54 ? -17.078 22.656 -0.531 1 84.75 54 ALA B O 1
ATOM 2831 N N . MET B 1 55 ? -17.594 24.875 -0.911 1 91.75 55 MET B N 1
ATOM 2832 C CA . MET B 1 55 ? -17.719 25.156 0.517 1 91.75 55 MET B CA 1
ATOM 2833 C C . MET B 1 55 ? -18.828 24.297 1.137 1 91.75 55 MET B C 1
ATOM 2835 O O . MET B 1 55 ? -19.938 24.234 0.612 1 91.75 55 MET B O 1
ATOM 2839 N N . GLU B 1 56 ? -18.531 23.75 2.225 1 89.88 56 GLU B N 1
ATOM 2840 C CA . GLU B 1 56 ? -19.484 22.922 2.945 1 89.88 56 GLU B CA 1
ATOM 2841 C C . GLU B 1 56 ? -20.344 23.75 3.896 1 89.88 56 GLU B C 1
ATOM 2843 O O . GLU B 1 56 ? -21.422 23.328 4.293 1 89.88 56 GLU B O 1
ATOM 2848 N N . PHE B 1 57 ? -19.828 24.875 4.316 1 96.12 57 PHE B N 1
ATOM 2849 C CA . PHE B 1 57 ? -20.469 25.766 5.285 1 96.12 57 PHE B CA 1
ATOM 2850 C C . PHE B 1 57 ? -20.531 27.188 4.758 1 96.12 57 PHE B C 1
ATOM 2852 O O . PHE B 1 57 ? -19.656 27.609 3.996 1 96.12 57 PHE B O 1
ATOM 2859 N N . PRO B 1 58 ? -21.562 27.875 5.16 1 96.5 58 PRO B N 1
ATOM 2860 C CA . PRO B 1 58 ? -21.719 29.25 4.652 1 96.5 58 PRO B CA 1
ATOM 2861 C C . PRO B 1 58 ? -20.625 30.188 5.18 1 96.5 58 PRO B C 1
ATOM 2863 O O . PRO B 1 58 ? -20.391 31.25 4.602 1 96.5 58 PRO B O 1
ATOM 2866 N N . ARG B 1 59 ? -20.031 29.844 6.297 1 97.81 59 ARG B N 1
ATOM 2867 C CA . ARG B 1 59 ? -18.938 30.594 6.922 1 97.81 59 ARG B CA 1
ATOM 2868 C C . ARG B 1 59 ? -17.891 29.656 7.504 1 97.81 59 ARG B C 1
ATOM 2870 O O . ARG B 1 59 ? -18.234 28.672 8.164 1 97.81 59 ARG B O 1
ATOM 2877 N N . VAL B 1 60 ? -16.641 29.969 7.16 1 98.06 60 VAL B N 1
ATOM 2878 C CA . VAL B 1 60 ? -15.562 29.078 7.582 1 98.06 60 VAL B CA 1
ATOM 2879 C C . VAL B 1 60 ? -14.445 29.891 8.25 1 98.06 60 VAL B C 1
ATOM 2881 O O . VAL B 1 60 ? -14.008 30.906 7.715 1 98.06 60 VAL B O 1
ATOM 2884 N N . ILE B 1 61 ? -14.102 29.547 9.5 1 98.69 61 ILE B N 1
ATOM 2885 C CA . ILE B 1 61 ? -12.805 29.953 10.039 1 98.69 61 ILE B CA 1
ATOM 2886 C C . ILE B 1 61 ? -11.727 28.984 9.562 1 98.69 61 ILE B C 1
ATOM 2888 O O . ILE B 1 61 ? -11.766 27.797 9.898 1 98.69 61 ILE B O 1
ATOM 2892 N N . PRO B 1 62 ? -10.742 29.469 8.773 1 98.12 62 PRO B N 1
ATOM 2893 C CA . PRO B 1 62 ? -9.773 28.547 8.172 1 98.12 62 PRO B CA 1
ATOM 2894 C C . PRO B 1 62 ? -8.727 28.062 9.164 1 98.12 62 PRO B C 1
ATOM 2896 O O . PRO B 1 62 ? -8.773 28.406 10.344 1 98.12 62 PRO B O 1
ATOM 2899 N N . ASN B 1 63 ? -7.754 27.266 8.664 1 98.62 63 ASN B N 1
ATOM 2900 C CA . ASN B 1 63 ? -6.625 26.641 9.344 1 98.62 63 ASN B CA 1
ATOM 2901 C C . ASN B 1 63 ? -7.074 25.484 10.219 1 98.62 63 ASN B C 1
ATOM 2903 O O . ASN B 1 63 ? -8.227 25.438 10.656 1 98.62 63 ASN B O 1
ATOM 2907 N N . SER B 1 64 ? -6.156 24.531 10.414 1 98.25 64 SER B N 1
ATOM 2908 C CA . SER B 1 64 ? -6.566 23.281 11.031 1 98.25 64 SER B CA 1
ATOM 2909 C C . SER B 1 64 ? -5.609 22.875 12.148 1 98.25 64 SER B C 1
ATOM 2911 O O . SER B 1 64 ? -5.918 21.984 12.945 1 98.25 64 SER B O 1
ATOM 2913 N N . ASP B 1 65 ? -4.473 23.5 12.203 1 98.69 65 ASP B N 1
ATOM 2914 C CA . ASP B 1 65 ? -3.48 23.219 13.234 1 98.69 65 ASP B CA 1
ATOM 2915 C C . ASP B 1 65 ? -3.453 24.312 14.289 1 98.69 65 ASP B C 1
ATOM 2917 O O . ASP B 1 65 ? -3.688 25.484 13.977 1 98.69 65 ASP B O 1
ATOM 2921 N N . GLY B 1 66 ? -3.121 23.906 15.492 1 98.75 66 GLY B N 1
ATOM 2922 C CA . GLY B 1 66 ? -3 24.938 16.5 1 98.75 66 GLY B CA 1
ATOM 2923 C C . GLY B 1 66 ? -2.41 24.422 17.812 1 98.75 66 GLY B C 1
ATOM 2924 O O . GLY B 1 66 ? -2.176 23.219 17.953 1 98.75 66 GLY B O 1
ATOM 2925 N N . ALA B 1 67 ? -2.121 25.344 18.703 1 98.94 67 ALA B N 1
ATOM 2926 C CA . ALA B 1 67 ? -1.663 25.078 20.062 1 98.94 67 ALA B CA 1
ATOM 2927 C C . ALA B 1 67 ? -2.131 26.172 21.016 1 98.94 67 ALA B C 1
ATOM 2929 O O . ALA B 1 67 ? -2.281 27.328 20.609 1 98.94 67 ALA B O 1
ATOM 2930 N N . GLY B 1 68 ? -2.361 25.766 22.188 1 98.88 68 GLY B N 1
ATOM 2931 C CA . GLY B 1 68 ? -2.844 26.703 23.188 1 98.88 68 GLY B CA 1
ATOM 2932 C C . GLY B 1 68 ? -3.104 26.062 24.531 1 98.88 68 GLY B C 1
ATOM 2933 O O . GLY B 1 68 ? -2.395 25.125 24.922 1 98.88 68 GLY B O 1
ATOM 2934 N N . ILE B 1 69 ? -4.094 26.672 25.188 1 98.88 69 ILE B N 1
ATOM 2935 C CA . ILE B 1 69 ? -4.391 26.25 26.562 1 98.88 69 ILE B CA 1
ATOM 2936 C C . ILE B 1 69 ? -5.863 25.875 26.672 1 98.88 69 ILE B C 1
ATOM 2938 O O . ILE B 1 69 ? -6.742 26.609 26.234 1 98.88 69 ILE B O 1
ATOM 2942 N N . ILE B 1 70 ? -6.102 24.703 27.266 1 98.94 70 ILE B N 1
ATOM 2943 C CA . ILE B 1 70 ? -7.488 24.312 27.516 1 98.94 70 ILE B CA 1
ATOM 2944 C C . ILE B 1 70 ? -8.109 25.234 28.562 1 98.94 70 ILE B C 1
ATOM 2946 O O . ILE B 1 70 ? -7.535 25.438 29.641 1 98.94 70 ILE B O 1
ATOM 2950 N N . ASP B 1 71 ? -9.289 25.797 28.234 1 98.62 71 ASP B N 1
ATOM 2951 C CA . ASP B 1 71 ? -9.906 26.672 29.234 1 98.62 71 ASP B CA 1
ATOM 2952 C C . ASP B 1 71 ? -11.336 26.234 29.531 1 98.62 71 ASP B C 1
ATOM 2954 O O . ASP B 1 71 ? -11.992 26.797 30.422 1 98.62 71 ASP B O 1
ATOM 2958 N N . GLN B 1 72 ? -11.836 25.266 28.797 1 98.75 72 GLN B N 1
ATOM 2959 C CA . GLN B 1 72 ? -13.148 24.688 29.062 1 98.75 72 GLN B CA 1
ATOM 2960 C C . GLN B 1 72 ? -13.18 23.203 28.688 1 98.75 72 GLN B C 1
ATOM 2962 O O . GLN B 1 72 ? -12.641 22.812 27.656 1 98.75 72 GLN B O 1
ATOM 2967 N N . LEU B 1 73 ? -13.859 22.391 29.562 1 98.62 73 LEU B N 1
ATOM 2968 C CA . LEU B 1 73 ? -14.078 20.984 29.312 1 98.62 73 LEU B CA 1
ATOM 2969 C C . LEU B 1 73 ? -15.57 20.688 29.156 1 98.62 73 LEU B C 1
ATOM 2971 O O . LEU B 1 73 ? -16.391 21.141 29.953 1 98.62 73 LEU B O 1
ATOM 2975 N N . GLY B 1 74 ? -15.859 20.031 28.047 1 98.38 74 GLY B N 1
ATOM 2976 C CA . GLY B 1 74 ? -17.219 19.531 27.922 1 98.38 74 GLY B CA 1
ATOM 2977 C C . GLY B 1 74 ? -17.484 18.312 28.781 1 98.38 74 GLY B C 1
ATOM 2978 O O . GLY B 1 74 ? -16.562 17.703 29.312 1 98.38 74 GLY B O 1
ATOM 2979 N N . ASP B 1 75 ? -18.781 17.984 28.797 1 97.75 75 ASP B N 1
ATOM 2980 C CA . ASP B 1 75 ? -19.203 16.828 29.578 1 97.75 75 ASP B CA 1
ATOM 2981 C C . ASP B 1 75 ? -18.516 15.547 29.094 1 97.75 75 ASP B C 1
ATOM 2983 O O . ASP B 1 75 ? -18.391 15.32 27.891 1 97.75 75 ASP B O 1
ATOM 2987 N N . GLY B 1 76 ? -17.938 14.805 30.094 1 97.56 76 GLY B N 1
ATOM 2988 C CA . GLY B 1 76 ? -17.406 13.492 29.781 1 97.56 76 GLY B CA 1
ATOM 2989 C C . GLY B 1 76 ? -15.922 13.5 29.453 1 97.56 76 GLY B C 1
ATOM 2990 O O . GLY B 1 76 ? -15.305 12.445 29.312 1 97.56 76 GLY B O 1
ATOM 2991 N N . VAL B 1 77 ? -15.375 14.688 29.297 1 98 77 VAL B N 1
ATOM 2992 C CA . VAL B 1 77 ? -13.938 14.766 29.031 1 98 77 VAL B CA 1
ATOM 2993 C C . VAL B 1 77 ? -13.164 14.5 30.312 1 98 77 VAL B C 1
ATOM 2995 O O . VAL B 1 77 ? -13.352 15.195 31.312 1 98 77 VAL B O 1
ATOM 2998 N N . THR B 1 78 ? -12.266 13.461 30.297 1 97.31 78 THR B N 1
ATOM 2999 C CA . THR B 1 78 ? -11.523 13.109 31.5 1 97.31 78 THR B CA 1
ATOM 3000 C C . THR B 1 78 ? -10.023 13.148 31.234 1 97.31 78 THR B C 1
ATOM 3002 O O . THR B 1 78 ? -9.219 13.141 32.156 1 97.31 78 THR B O 1
ATOM 3005 N N . ARG B 1 79 ? -9.602 13.281 30.031 1 96.38 79 ARG B N 1
ATOM 3006 C CA . ARG B 1 79 ? -8.203 13.164 29.625 1 96.38 79 ARG B CA 1
ATOM 3007 C C . ARG B 1 79 ? -7.438 14.445 29.922 1 96.38 79 ARG B C 1
ATOM 3009 O O . ARG B 1 79 ? -6.203 14.453 29.938 1 96.38 79 ARG B O 1
ATOM 3016 N N . PHE B 1 80 ? -8.18 15.547 30.141 1 98.38 80 PHE B N 1
ATOM 3017 C CA . PHE B 1 80 ? -7.551 16.859 30.234 1 98.38 80 PHE B CA 1
ATOM 3018 C C . PHE B 1 80 ? -8.07 17.625 31.453 1 98.38 80 PHE B C 1
ATOM 3020 O O . PHE B 1 80 ? -9.086 17.25 32.031 1 98.38 80 PHE B O 1
ATOM 3027 N N . ALA B 1 81 ? -7.309 18.672 31.797 1 98.5 81 ALA B N 1
ATOM 3028 C CA . ALA B 1 81 ? -7.715 19.672 32.781 1 98.5 81 ALA B CA 1
ATOM 3029 C C . ALA B 1 81 ? -7.602 21.078 32.219 1 98.5 81 ALA B C 1
ATOM 3031 O O . ALA B 1 81 ? -6.824 21.328 31.312 1 98.5 81 ALA B O 1
ATOM 3032 N N . VAL B 1 82 ? -8.406 21.922 32.781 1 98.56 82 VAL B N 1
ATOM 3033 C CA . VAL B 1 82 ? -8.266 23.344 32.469 1 98.56 82 VAL B CA 1
ATOM 3034 C C . VAL B 1 82 ? -6.855 23.812 32.812 1 98.56 82 VAL B C 1
ATOM 3036 O O . VAL B 1 82 ? -6.336 23.5 33.875 1 98.56 82 VAL B O 1
ATOM 3039 N N . GLY B 1 83 ? -6.215 24.469 31.859 1 98.69 83 GLY B N 1
ATOM 3040 C CA . GLY B 1 83 ? -4.852 24.938 32.062 1 98.69 83 GLY B CA 1
ATOM 3041 C C . GLY B 1 83 ? -3.82 24.109 31.328 1 98.69 83 GLY B C 1
ATOM 3042 O O . GLY B 1 83 ? -2.672 24.547 31.172 1 98.69 83 GLY B O 1
ATOM 3043 N N . ASP B 1 84 ? -4.219 22.969 30.844 1 98.75 84 ASP B N 1
ATOM 3044 C CA . ASP B 1 84 ? -3.291 22.109 30.125 1 98.75 84 ASP B CA 1
ATOM 3045 C C . ASP B 1 84 ? -2.834 22.766 28.828 1 98.75 84 ASP B C 1
ATOM 3047 O O . ASP B 1 84 ? -3.641 23.359 28.109 1 98.75 84 ASP B O 1
ATOM 3051 N N . ARG B 1 85 ? -1.491 22.719 28.484 1 98.81 85 ARG B N 1
ATOM 3052 C CA . ARG B 1 85 ? -0.938 23.078 27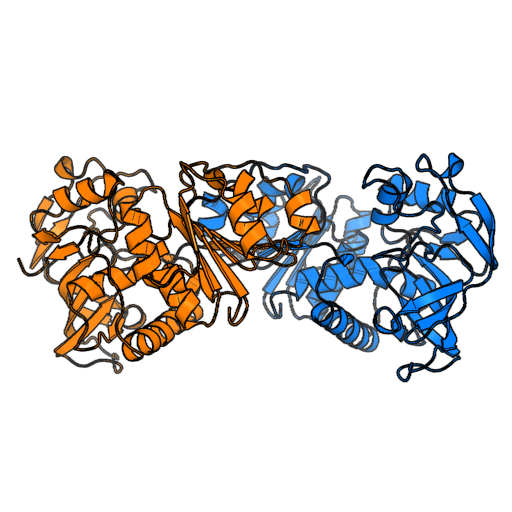.188 1 98.81 85 ARG B CA 1
ATOM 3053 C C . ARG B 1 85 ? -1.153 21.969 26.172 1 98.81 85 ARG B C 1
ATOM 3055 O O . ARG B 1 85 ? -0.842 20.797 26.453 1 98.81 85 ARG B O 1
ATOM 3062 N N . VAL B 1 86 ? -1.665 22.328 24.984 1 98.94 86 VAL B N 1
ATOM 3063 C CA . VAL B 1 86 ? -2.008 21.281 24.047 1 98.94 86 VAL B CA 1
ATOM 3064 C C . VAL B 1 86 ? -1.724 21.734 22.609 1 98.94 86 VAL B C 1
ATOM 3066 O O . VAL B 1 86 ? -1.553 22.938 22.375 1 98.94 86 VAL B O 1
ATOM 3069 N N . TRP B 1 87 ? -1.526 20.844 21.703 1 98.94 87 TRP B N 1
ATOM 3070 C CA . TRP B 1 87 ? -1.603 21.078 20.266 1 98.94 87 TRP B CA 1
ATOM 3071 C C . TRP B 1 87 ? -2.709 20.234 19.641 1 98.94 87 TRP B C 1
ATOM 3073 O O . TRP B 1 87 ? -3.195 19.281 20.25 1 98.94 87 TRP B O 1
ATOM 3083 N N . LEU B 1 88 ? -3.211 20.672 18.5 1 98.81 88 LEU B N 1
ATOM 3084 C CA . LEU B 1 88 ? -4.348 20.016 17.859 1 98.81 88 LEU B CA 1
ATOM 3085 C C . LEU B 1 88 ? -4.16 19.953 16.344 1 98.81 88 LEU B C 1
ATOM 3087 O O . LEU B 1 88 ? -3.316 20.672 15.789 1 98.81 88 LEU B O 1
ATOM 3091 N N . PHE B 1 89 ? -4.805 19.062 15.703 1 98.62 89 PHE B N 1
ATOM 3092 C CA . PHE B 1 89 ? -4.867 18.953 14.25 1 98.62 89 PHE B CA 1
ATOM 3093 C C . PHE B 1 89 ? -6.305 18.766 13.781 1 98.62 89 PHE B C 1
ATOM 3095 O O . PHE B 1 89 ? -7.199 18.5 14.594 1 98.62 89 PHE B O 1
ATOM 3102 N N . ASN B 1 90 ? -6.52 19 12.484 1 97.75 90 ASN B N 1
ATOM 3103 C CA . ASN B 1 90 ? -7.824 18.828 11.852 1 97.75 90 ASN B CA 1
ATOM 3104 C C . ASN B 1 90 ? -8.898 19.672 12.531 1 97.75 90 ASN B C 1
ATOM 3106 O O . ASN B 1 90 ? -10.016 19.203 12.75 1 97.75 90 ASN B O 1
ATOM 3110 N N . GLY B 1 91 ? -8.555 20.922 12.836 1 97.69 91 GLY B N 1
ATOM 3111 C CA . GLY B 1 91 ? -9.508 21.844 13.438 1 97.69 91 GLY B CA 1
ATOM 3112 C C . GLY B 1 91 ? -10.68 22.172 12.531 1 97.69 91 GLY B C 1
ATOM 3113 O O . GLY B 1 91 ? -11.828 22.203 12.977 1 97.69 91 GLY B O 1
ATOM 3114 N N . GLN B 1 92 ? -10.438 22.531 11.305 1 94.75 92 GLN B N 1
ATOM 3115 C CA . GLN B 1 92 ? -11.477 22.812 10.32 1 94.75 92 GLN B CA 1
ATOM 3116 C C . GLN B 1 92 ? -11.625 21.672 9.328 1 94.75 92 GLN B C 1
ATOM 3118 O O . GLN B 1 92 ? -11.227 21.781 8.172 1 94.75 92 GLN B O 1
ATOM 3123 N N . ARG B 1 93 ? -12.086 20.5 9.812 1 87.62 93 ARG B N 1
ATOM 3124 C CA . ARG B 1 93 ? -12.266 19.297 9.016 1 87.62 93 ARG B CA 1
ATOM 3125 C C . ARG B 1 93 ? -13.414 18.453 9.555 1 87.62 93 ARG B C 1
ATOM 3127 O O . ARG B 1 93 ? -13.836 18.625 10.703 1 87.62 93 ARG B O 1
ATOM 3134 N N . ASN B 1 94 ? -13.867 17.531 8.602 1 86.69 94 ASN B N 1
ATOM 3135 C CA . ASN B 1 94 ? -14.812 16.484 8.992 1 86.69 94 ASN B CA 1
ATOM 3136 C C . ASN B 1 94 ? -16.016 17.062 9.734 1 86.69 94 ASN B C 1
ATOM 3138 O O . ASN B 1 94 ? -16.328 16.609 10.844 1 86.69 94 ASN B O 1
ATOM 3142 N N . GLY B 1 95 ? -16.688 18.047 9.148 1 88.31 95 GLY B N 1
ATOM 3143 C CA . GLY B 1 95 ? -17.938 18.562 9.672 1 88.31 95 GLY B CA 1
ATOM 3144 C C . GLY B 1 95 ? -17.75 19.781 10.57 1 88.31 95 GLY B C 1
ATOM 3145 O O . GLY B 1 95 ? -18.703 20.25 11.188 1 88.31 95 GLY B O 1
ATOM 3146 N N . ARG B 1 96 ? -16.547 20.25 10.68 1 93.19 96 ARG B N 1
ATOM 3147 C CA . ARG B 1 96 ? -16.25 21.406 11.508 1 93.19 96 ARG B CA 1
ATOM 3148 C C . ARG B 1 96 ? -15.977 22.641 10.648 1 93.19 96 ARG B C 1
ATOM 3150 O O . ARG B 1 96 ? -15.023 22.656 9.867 1 93.19 96 ARG B O 1
ATOM 3157 N N . ALA B 1 97 ? -16.703 23.703 10.867 1 96 97 ALA B N 1
ATOM 3158 C CA . ALA B 1 97 ? -16.641 24.891 10.031 1 96 97 ALA B CA 1
ATOM 3159 C C . ALA B 1 97 ? -15.586 25.875 10.57 1 96 97 ALA B C 1
ATOM 3161 O O . ALA B 1 97 ? -15.016 26.656 9.812 1 96 97 ALA B O 1
ATOM 3162 N N . PHE B 1 98 ? -15.344 25.812 11.859 1 97.75 98 PHE B N 1
ATOM 3163 C CA . PHE B 1 98 ? -14.531 26.844 12.484 1 97.75 98 PHE B CA 1
ATOM 3164 C C . PHE B 1 98 ? -13.188 26.281 12.93 1 97.75 98 PHE B C 1
ATOM 3166 O O . PHE B 1 98 ? -13.133 25.438 13.828 1 97.75 98 PHE B O 1
ATOM 3173 N N . GLY B 1 99 ? -12.156 26.828 12.273 1 98.5 99 GLY B N 1
ATOM 3174 C CA . GLY B 1 99 ? -10.805 26.359 12.508 1 98.5 99 GLY B CA 1
ATOM 3175 C C . GLY B 1 99 ? -10.031 27.219 13.492 1 98.5 99 GLY B C 1
ATOM 3176 O O . GLY B 1 99 ? -10.594 27.703 14.477 1 98.5 99 GLY B O 1
ATOM 3177 N N . THR B 1 100 ? -8.727 27.359 13.242 1 98.81 100 THR B N 1
ATOM 3178 C CA . THR B 1 100 ? -7.855 27.859 14.312 1 98.81 100 THR B CA 1
ATOM 3179 C C . THR B 1 100 ? -7.43 29.297 14.039 1 98.81 100 THR B C 1
ATOM 3181 O O . THR B 1 100 ? -6.676 29.875 14.82 1 98.81 100 THR B O 1
ATOM 3184 N N . ALA B 1 101 ? -7.84 29.875 12.977 1 98.81 101 ALA B N 1
ATOM 3185 C CA . ALA B 1 101 ? -7.602 31.312 12.789 1 98.81 101 ALA B CA 1
ATOM 3186 C C . ALA B 1 101 ? -8.531 32.125 13.672 1 98.81 101 ALA B C 1
ATOM 3188 O O . ALA B 1 101 ? -9.305 32.969 13.172 1 98.81 101 ALA B O 1
ATOM 3189 N N . ALA B 1 102 ? -8.383 31.953 14.922 1 98.81 102 ALA B N 1
ATOM 3190 C CA . ALA B 1 102 ? -9.266 32.531 15.93 1 98.81 102 ALA B CA 1
ATOM 3191 C C . ALA B 1 102 ? -8.617 32.5 17.312 1 98.81 102 ALA B C 1
ATOM 3193 O O . ALA B 1 102 ? -7.555 31.906 17.484 1 98.81 102 ALA B O 1
ATOM 3194 N N . GLU B 1 103 ? -9.273 33.188 18.234 1 98.81 103 GLU B N 1
ATOM 3195 C CA . GLU B 1 103 ? -8.766 33.188 19.594 1 98.81 103 GLU B CA 1
ATOM 3196 C C . GLU B 1 103 ? -9.117 31.891 20.328 1 98.81 103 GLU B C 1
ATOM 3198 O O . GLU B 1 103 ? -8.414 31.484 21.25 1 98.81 103 GLU B O 1
ATOM 3203 N N . TYR B 1 104 ? -10.258 31.266 19.891 1 98.75 104 TYR B N 1
ATOM 3204 C CA . TYR B 1 104 ? -10.719 30.047 20.547 1 98.75 104 TYR B CA 1
ATOM 3205 C C . TYR B 1 104 ? -11.188 29.031 19.516 1 98.75 104 TYR B C 1
ATOM 3207 O O . TYR B 1 104 ? -11.656 29.391 18.438 1 98.75 104 TYR B O 1
ATOM 3215 N N . ILE B 1 105 ? -11.133 27.75 19.922 1 98.81 105 ILE B N 1
ATOM 3216 C CA . ILE B 1 105 ? -11.727 26.672 19.156 1 98.81 105 ILE B CA 1
ATOM 3217 C C . ILE B 1 105 ? -12.289 25.609 20.094 1 98.81 105 ILE B C 1
ATOM 3219 O O . ILE B 1 105 ? -11.727 25.359 21.172 1 98.81 105 ILE B O 1
ATOM 3223 N N . ALA B 1 106 ? -13.391 25.109 19.75 1 98.56 106 ALA B N 1
ATOM 3224 C CA . ALA B 1 106 ? -13.938 23.922 20.406 1 98.56 106 ALA B CA 1
ATOM 3225 C C . ALA B 1 106 ? -13.938 22.719 19.469 1 98.56 106 ALA B C 1
ATOM 3227 O O . ALA B 1 106 ? -14.352 22.828 18.312 1 98.56 106 ALA B O 1
ATOM 3228 N N . LEU B 1 107 ? -13.406 21.594 19.938 1 98 107 LEU B N 1
ATOM 3229 C CA . LEU B 1 107 ? -13.383 20.391 19.109 1 98 107 LEU B CA 1
ATOM 3230 C C . LEU B 1 107 ? -13.242 19.141 19.969 1 98 107 LEU B C 1
ATOM 3232 O O . LEU B 1 107 ? -13.016 19.234 21.188 1 98 107 LEU B O 1
ATOM 3236 N N . ALA B 1 108 ? -13.383 17.984 19.344 1 97.94 108 ALA B N 1
ATOM 3237 C CA . ALA B 1 108 ? -13.32 16.703 20.047 1 97.94 108 ALA B CA 1
ATOM 3238 C C . ALA B 1 108 ? -11.969 16.516 20.719 1 97.94 108 ALA B C 1
ATOM 3240 O O . ALA B 1 108 ? -10.93 16.859 20.156 1 97.94 108 ALA B O 1
ATOM 3241 N N . ASP B 1 109 ? -11.945 15.945 21.906 1 98.06 109 ASP B N 1
ATOM 3242 C CA . ASP B 1 109 ? -10.727 15.844 22.703 1 98.06 109 ASP B CA 1
ATOM 3243 C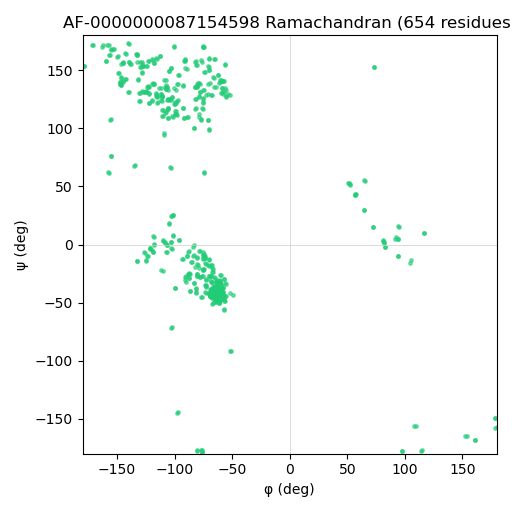 C . ASP B 1 109 ? -9.75 14.852 22.078 1 98.06 109 ASP B C 1
ATOM 3245 O O . ASP B 1 109 ? -8.555 14.875 22.391 1 98.06 109 ASP B O 1
ATOM 3249 N N . ASP B 1 110 ? -10.195 13.914 21.141 1 97.94 110 ASP B N 1
ATOM 3250 C CA . ASP B 1 110 ? -9.305 12.945 20.516 1 97.94 110 ASP B CA 1
ATOM 3251 C C . ASP B 1 110 ? -8.43 13.609 19.453 1 97.94 110 ASP B C 1
ATOM 3253 O O . ASP B 1 110 ? -7.465 13.008 18.984 1 97.94 110 ASP B O 1
ATOM 3257 N N . LEU B 1 111 ? -8.719 14.859 19.141 1 98.44 111 LEU B N 1
ATOM 3258 C CA . LEU B 1 111 ? -7.918 15.602 18.172 1 98.44 111 LEU B CA 1
ATOM 3259 C C . LEU B 1 111 ? -6.875 16.453 18.875 1 98.44 111 LEU B C 1
ATOM 3261 O O . LEU B 1 111 ? -6.164 17.234 18.219 1 98.44 111 LEU B O 1
ATOM 3265 N N . VAL B 1 112 ? -6.805 16.344 20.141 1 98.75 112 VAL B N 1
ATOM 3266 C CA . VAL B 1 112 ? -5.984 17.203 20.984 1 98.75 112 VAL B CA 1
ATOM 3267 C C . VAL B 1 112 ? -4.926 16.375 21.703 1 98.75 112 VAL B C 1
ATOM 3269 O O . VAL B 1 112 ? -5.211 15.258 22.156 1 98.75 112 VAL B O 1
ATOM 3272 N N . THR B 1 113 ? -3.709 16.859 21.781 1 98.88 113 THR B N 1
ATOM 3273 C CA . THR B 1 113 ? -2.592 16.172 22.438 1 98.88 113 THR B CA 1
ATOM 3274 C C . THR B 1 113 ? -1.858 17.125 23.375 1 98.88 113 THR B C 1
ATOM 3276 O O . THR B 1 113 ? -1.659 18.297 23.062 1 98.88 113 THR B O 1
ATOM 3279 N N . PRO B 1 114 ? -1.423 16.609 24.516 1 98.75 114 PRO B N 1
ATOM 3280 C CA . PRO B 1 114 ? -0.635 17.453 25.422 1 98.75 114 PRO B CA 1
ATOM 3281 C C . PRO B 1 114 ? 0.635 17.984 24.766 1 98.75 114 PRO B C 1
ATOM 3283 O O . PRO B 1 114 ? 1.285 17.281 23.984 1 98.75 114 PRO B O 1
ATOM 3286 N N . LEU B 1 115 ? 0.959 19.172 25.031 1 98.5 115 LEU B N 1
ATOM 3287 C CA . LEU B 1 115 ? 2.18 19.844 24.594 1 98.5 115 LEU B CA 1
ATOM 3288 C C . LEU B 1 115 ? 3.166 20 25.734 1 98.5 115 LEU B C 1
ATOM 3290 O O . LEU B 1 115 ? 2.875 20.672 26.719 1 98.5 115 LEU B O 1
ATOM 3294 N N . PRO B 1 116 ? 4.348 19.375 25.625 1 97.44 116 PRO B N 1
ATOM 3295 C CA . PRO B 1 116 ? 5.336 19.531 26.703 1 97.44 116 PRO B CA 1
ATOM 3296 C C . PRO B 1 116 ? 5.672 21 26.984 1 97.44 116 PRO B C 1
ATOM 3298 O O . PRO B 1 116 ? 5.676 21.812 26.062 1 97.44 116 PRO B O 1
ATOM 3301 N N . ASP B 1 117 ? 6.102 21.25 28.172 1 96.19 117 ASP B N 1
ATOM 3302 C CA . ASP B 1 117 ? 6.348 22.625 28.625 1 96.19 117 ASP B CA 1
ATOM 3303 C C . ASP B 1 117 ? 7.492 23.266 27.859 1 96.19 117 ASP B C 1
ATOM 3305 O O . ASP B 1 117 ? 7.496 24.484 27.641 1 96.19 117 ASP B O 1
ATOM 3309 N N . GLU B 1 118 ? 8.375 22.438 27.406 1 95.25 118 GLU B N 1
ATOM 3310 C CA . GLU B 1 118 ? 9.586 22.969 26.781 1 95.25 118 GLU B CA 1
ATOM 3311 C C . GLU B 1 118 ? 9.336 23.312 25.312 1 95.25 118 GLU B C 1
ATOM 3313 O O . GLU B 1 118 ? 10.188 23.938 24.672 1 95.25 118 GLU B O 1
ATOM 3318 N N . VAL B 1 119 ? 8.188 22.906 24.797 1 97.31 119 VAL B N 1
ATOM 3319 C CA . VAL B 1 119 ? 7.859 23.188 23.406 1 97.31 119 VAL B CA 1
ATOM 3320 C C . VAL B 1 119 ? 6.984 24.438 23.312 1 97.31 119 VAL B C 1
ATOM 3322 O O . VAL B 1 119 ? 5.938 24.516 23.969 1 97.31 119 VAL B O 1
ATOM 3325 N N . SER B 1 120 ? 7.406 25.438 22.531 1 97.81 120 SER B N 1
ATOM 3326 C CA . SER B 1 120 ? 6.637 26.672 22.391 1 97.81 120 SER B CA 1
ATOM 3327 C C . SER B 1 120 ? 5.301 26.406 21.703 1 97.81 120 SER B C 1
ATOM 3329 O O . SER B 1 120 ? 5.133 25.375 21.031 1 97.81 120 SER B O 1
ATOM 3331 N N . PHE B 1 121 ? 4.348 27.281 21.859 1 98.56 121 PHE B N 1
ATOM 3332 C CA . PHE B 1 121 ? 3.059 27.141 21.188 1 98.56 121 PHE B CA 1
ATOM 3333 C C . PHE B 1 121 ? 3.221 27.234 19.672 1 98.56 121 PHE B C 1
ATOM 3335 O O . PHE B 1 121 ? 2.537 26.531 18.938 1 98.56 121 PHE B O 1
ATOM 3342 N N . ALA B 1 122 ? 4.141 28.156 19.234 1 98.31 122 ALA B N 1
ATOM 3343 C CA . ALA B 1 122 ? 4.418 28.234 17.797 1 98.31 122 ALA B CA 1
ATOM 3344 C C . ALA B 1 122 ? 4.91 26.891 17.25 1 98.31 122 ALA B C 1
ATOM 3346 O O . ALA B 1 122 ? 4.434 26.422 16.219 1 98.31 122 ALA B O 1
ATOM 3347 N N . ALA B 1 123 ? 5.84 26.266 17.953 1 97.94 123 ALA B N 1
ATOM 3348 C CA . ALA B 1 123 ? 6.324 24.953 17.562 1 97.94 123 ALA B CA 1
ATOM 3349 C C . ALA B 1 123 ? 5.199 23.922 17.625 1 97.94 123 ALA B C 1
ATOM 3351 O O . ALA B 1 123 ? 5.078 23.078 16.719 1 97.94 123 ALA B O 1
ATOM 3352 N N . GLY B 1 124 ? 4.363 24 18.625 1 98.56 124 GLY B N 1
ATOM 3353 C CA . GLY B 1 124 ? 3.223 23.109 18.75 1 98.56 124 GLY B CA 1
ATOM 3354 C C . GLY B 1 124 ? 2.283 23.172 17.562 1 98.56 124 GLY B C 1
ATOM 3355 O O . GLY B 1 124 ? 1.745 22.156 17.125 1 98.56 124 GLY B O 1
ATOM 3356 N N . ALA B 1 125 ? 2.119 24.344 17.047 1 98.69 125 ALA B N 1
ATOM 3357 C CA . ALA B 1 125 ? 1.187 24.578 15.938 1 98.69 125 ALA B CA 1
ATOM 3358 C C . ALA B 1 125 ? 1.745 24.031 14.625 1 98.69 125 ALA B C 1
ATOM 3360 O O . ALA B 1 125 ? 1.036 23.969 13.617 1 98.69 125 ALA B O 1
ATOM 3361 N N . THR B 1 126 ? 3.021 23.625 14.625 1 98.25 126 THR B N 1
ATOM 3362 C CA . THR B 1 126 ? 3.607 23.016 13.438 1 98.25 126 THR B CA 1
ATOM 3363 C C . THR B 1 126 ? 3.402 21.5 13.445 1 98.25 126 THR B C 1
ATOM 3365 O O . THR B 1 126 ? 3.602 20.844 12.422 1 98.25 126 THR B O 1
ATOM 3368 N N . LEU B 1 127 ? 2.949 20.906 14.531 1 98.69 127 LEU B N 1
ATOM 3369 C CA . LEU B 1 127 ? 2.971 19.453 14.734 1 98.69 127 LEU B CA 1
ATOM 3370 C C . LEU B 1 127 ? 1.771 18.797 14.055 1 98.69 127 LEU B C 1
ATOM 3372 O O . LEU B 1 127 ? 1.865 17.656 13.586 1 98.69 127 LEU B O 1
ATOM 3376 N N . GLY B 1 128 ? 0.616 19.484 14.008 1 98.31 128 GLY B N 1
ATOM 3377 C CA . GLY B 1 128 ? -0.624 18.859 13.555 1 98.31 128 GLY B CA 1
ATOM 3378 C C . GLY B 1 128 ? -0.489 18.172 12.219 1 98.31 128 GLY B C 1
ATOM 3379 O O . GLY B 1 128 ? -0.099 17 12.156 1 98.31 128 GLY B O 1
ATOM 3380 N N . ILE B 1 129 ? -0.755 18.828 11.188 1 98 129 ILE B N 1
ATOM 3381 C CA . ILE B 1 129 ? -0.82 18.203 9.875 1 98 129 ILE B CA 1
ATOM 3382 C C . ILE B 1 129 ? 0.578 17.766 9.438 1 98 129 ILE B C 1
ATOM 3384 O O . ILE B 1 129 ? 0.789 16.609 9.078 1 98 129 ILE B O 1
ATOM 3388 N N . PRO B 1 130 ? 1.637 18.562 9.594 1 98.12 130 PRO B N 1
ATOM 3389 C CA . PRO B 1 130 ? 2.947 18.156 9.078 1 98.12 130 PRO B CA 1
ATOM 3390 C C . PRO B 1 130 ? 3.523 16.953 9.805 1 98.12 130 PRO B C 1
ATOM 3392 O O . PRO B 1 130 ? 3.863 15.945 9.18 1 98.12 130 PRO B O 1
ATOM 3395 N N . CYS B 1 131 ? 3.561 16.984 11.102 1 98.75 131 CYS B N 1
ATOM 3396 C CA . CYS B 1 131 ? 4.211 15.93 11.867 1 98.75 131 CYS B CA 1
ATOM 3397 C C . CYS B 1 131 ? 3.373 14.656 11.867 1 98.75 131 CYS B C 1
ATOM 3399 O O . CYS B 1 131 ? 3.908 13.555 11.727 1 98.75 131 CYS B O 1
ATOM 3401 N N . MET B 1 132 ? 2.078 14.828 12 1 98.81 132 MET B N 1
ATOM 3402 C CA . MET B 1 132 ? 1.181 13.68 11.938 1 98.81 132 MET B CA 1
ATOM 3403 C C . MET B 1 132 ? 1.281 12.984 10.586 1 98.81 132 MET B C 1
ATOM 3405 O O . MET B 1 132 ? 1.331 11.75 10.523 1 98.81 132 MET B O 1
ATOM 3409 N N . THR B 1 133 ? 1.314 13.734 9.531 1 98.69 133 THR B N 1
ATOM 3410 C CA . THR B 1 133 ? 1.44 13.18 8.188 1 98.69 133 THR B CA 1
ATOM 3411 C C . THR B 1 133 ? 2.764 12.438 8.031 1 98.69 133 THR B C 1
ATOM 3413 O O . THR B 1 133 ? 2.797 11.32 7.512 1 98.69 133 THR B O 1
ATOM 3416 N N . ALA B 1 134 ? 3.828 13.039 8.492 1 98.81 134 ALA B N 1
ATOM 3417 C CA . ALA B 1 134 ? 5.145 12.406 8.438 1 98.81 134 ALA B CA 1
ATOM 3418 C C . ALA B 1 134 ? 5.141 11.062 9.164 1 98.81 134 ALA B C 1
ATOM 3420 O O . ALA B 1 134 ? 5.609 10.055 8.625 1 98.81 134 ALA B O 1
ATOM 3421 N N . TRP B 1 135 ? 4.562 11.094 10.359 1 98.94 135 TRP B N 1
ATOM 3422 C CA . TRP B 1 135 ? 4.527 9.875 11.156 1 98.94 135 TRP B CA 1
ATOM 3423 C C . TRP B 1 135 ? 3.75 8.773 10.438 1 98.94 135 TRP B C 1
ATOM 3425 O O . TRP B 1 135 ? 4.223 7.641 10.336 1 98.94 135 TRP B O 1
ATOM 3435 N N . CYS B 1 136 ? 2.609 9.125 9.938 1 98.81 136 CYS B N 1
ATOM 3436 C CA . CYS B 1 136 ? 1.768 8.133 9.281 1 98.81 136 CYS B CA 1
ATOM 3437 C C . CYS B 1 136 ? 2.439 7.598 8.023 1 98.81 136 CYS B C 1
ATOM 3439 O O . CYS B 1 136 ? 2.346 6.406 7.723 1 98.81 136 CYS B O 1
ATOM 3441 N N . ALA B 1 137 ? 3.131 8.438 7.277 1 98.81 137 ALA B N 1
ATOM 3442 C CA . ALA B 1 137 ? 3.838 8.016 6.07 1 98.81 137 ALA B CA 1
ATOM 3443 C C . ALA B 1 137 ? 4.957 7.039 6.402 1 98.81 137 ALA B C 1
ATOM 3445 O O . ALA B 1 137 ? 5.258 6.141 5.613 1 98.81 137 ALA B O 1
ATOM 3446 N N . LEU B 1 138 ? 5.551 7.176 7.562 1 98.81 138 LEU B N 1
ATOM 3447 C CA . LEU B 1 138 ? 6.703 6.363 7.949 1 98.81 138 LEU B CA 1
ATOM 3448 C C . LEU B 1 138 ? 6.254 5.055 8.586 1 98.81 138 LEU B C 1
ATOM 3450 O O . LEU B 1 138 ? 6.809 3.994 8.297 1 98.81 138 LEU B O 1
ATOM 3454 N N . PHE B 1 139 ? 5.188 5.109 9.438 1 98.44 139 PHE B N 1
ATOM 3455 C CA . PHE B 1 139 ? 5.016 4.023 10.398 1 98.44 139 PHE B CA 1
ATOM 3456 C C . PHE B 1 139 ? 3.695 3.299 10.172 1 98.44 139 PHE B C 1
ATOM 3458 O O . PHE B 1 139 ? 3.428 2.271 10.797 1 98.44 139 PHE B O 1
ATOM 3465 N N . ALA B 1 140 ? 2.834 3.779 9.273 1 96.56 140 ALA B N 1
ATOM 3466 C CA . ALA B 1 140 ? 1.539 3.145 9.047 1 96.56 140 ALA B CA 1
ATOM 3467 C C . ALA B 1 140 ? 1.709 1.678 8.664 1 96.56 140 ALA B C 1
ATOM 3469 O O . ALA B 1 140 ? 0.84 0.849 8.945 1 96.56 140 ALA B O 1
ATOM 3470 N N . ASP B 1 141 ? 2.865 1.326 7.988 1 94.38 141 ASP B N 1
ATOM 3471 C CA . ASP B 1 141 ? 3.074 -0.033 7.504 1 94.38 141 ASP B CA 1
ATOM 3472 C C . ASP B 1 141 ? 4.078 -0.782 8.375 1 94.38 141 ASP B C 1
ATOM 3474 O O . ASP B 1 141 ? 4.695 -1.75 7.93 1 94.38 141 ASP B O 1
ATOM 3478 N N . GLY B 1 142 ? 4.301 -0.225 9.602 1 94.94 142 GLY B N 1
ATOM 3479 C CA . GLY B 1 142 ? 5.211 -0.907 10.508 1 94.94 142 GLY B CA 1
ATOM 3480 C C . GLY B 1 142 ? 6.465 -0.111 10.797 1 94.94 142 GLY B C 1
ATOM 3481 O O . GLY B 1 142 ? 6.629 1.006 10.305 1 94.94 142 GLY B O 1
ATOM 3482 N N . PRO B 1 143 ? 7.379 -0.73 11.594 1 97.44 143 PRO B N 1
ATOM 3483 C CA . PRO B 1 143 ? 8.594 -0.032 12.008 1 97.44 143 PRO B CA 1
ATOM 3484 C C . PRO B 1 143 ? 9.57 0.187 10.852 1 97.44 143 PRO B C 1
ATOM 3486 O O . PRO B 1 143 ? 9.531 -0.542 9.859 1 97.44 143 PRO B O 1
ATOM 3489 N N . VAL B 1 144 ? 10.492 1.133 10.992 1 98.44 144 VAL B N 1
ATOM 3490 C CA . VAL B 1 144 ? 11.422 1.471 9.922 1 98.44 144 VAL B CA 1
ATOM 3491 C C . VAL B 1 144 ? 12.859 1.21 10.383 1 98.44 144 VAL B C 1
ATOM 3493 O O . VAL B 1 144 ? 13.812 1.566 9.688 1 98.44 144 VAL B O 1
ATOM 3496 N N . ALA B 1 145 ? 12.961 0.597 11.586 1 98.56 145 ALA B N 1
ATOM 3497 C CA . ALA B 1 145 ? 14.297 0.329 12.117 1 98.56 145 ALA B CA 1
ATOM 3498 C C . ALA B 1 145 ? 15.133 -0.47 11.125 1 98.56 145 ALA B C 1
ATOM 3500 O O . ALA B 1 145 ? 14.68 -1.494 10.609 1 98.56 145 ALA B O 1
ATOM 3501 N N . GLY B 1 146 ? 16.328 0.034 10.836 1 98.31 146 GLY B N 1
ATOM 3502 C CA . GLY B 1 146 ? 17.25 -0.657 9.953 1 98.31 146 GLY B CA 1
ATOM 3503 C C . GLY B 1 146 ? 16.969 -0.408 8.484 1 98.31 146 GLY B C 1
ATOM 3504 O O . GLY B 1 146 ? 17.75 -0.83 7.617 1 98.31 146 GLY B O 1
ATOM 3505 N N . GLN B 1 147 ? 15.953 0.327 8.148 1 98.56 147 GLN B N 1
ATOM 3506 C CA . GLN B 1 147 ? 15.594 0.618 6.766 1 98.56 147 GLN B CA 1
ATOM 3507 C C . GLN B 1 147 ? 16.266 1.895 6.277 1 98.56 147 GLN B C 1
ATOM 3509 O O . GLN B 1 147 ? 16.797 2.67 7.078 1 98.56 147 GLN B O 1
ATOM 3514 N N . THR B 1 148 ? 16.375 2.035 4.996 1 98.88 148 THR B N 1
ATOM 3515 C CA . THR B 1 148 ? 16.734 3.299 4.371 1 98.88 148 THR B CA 1
ATOM 3516 C C . THR B 1 148 ? 15.5 4.02 3.84 1 98.88 148 THR B C 1
ATOM 3518 O O . THR B 1 148 ? 14.75 3.465 3.037 1 98.88 148 THR B O 1
ATOM 3521 N N . VAL B 1 149 ? 15.32 5.227 4.363 1 98.88 149 VAL B N 1
ATOM 3522 C CA . VAL B 1 149 ? 14.148 6.035 4.035 1 98.88 149 VAL B CA 1
ATOM 3523 C C . VAL B 1 149 ? 14.578 7.242 3.201 1 98.88 149 VAL B C 1
ATOM 3525 O O . VAL B 1 149 ? 15.531 7.938 3.547 1 98.88 149 VAL B O 1
ATOM 3528 N N . LEU B 1 150 ? 13.938 7.438 2.055 1 98.88 150 LEU B N 1
ATOM 3529 C CA . LEU B 1 150 ? 14.094 8.656 1.272 1 98.88 150 LEU B CA 1
ATOM 3530 C C . LEU B 1 150 ? 12.938 9.617 1.519 1 98.88 150 LEU B C 1
ATOM 3532 O O . LEU B 1 150 ? 11.773 9.242 1.361 1 98.88 150 LEU B O 1
ATOM 3536 N N . VAL B 1 151 ? 13.25 10.742 1.94 1 98.81 151 VAL B N 1
ATOM 3537 C CA . VAL B 1 151 ? 12.281 11.82 2.119 1 98.81 151 VAL B CA 1
ATOM 3538 C C . VAL B 1 151 ? 12.461 12.859 1.02 1 98.81 151 VAL B C 1
ATOM 3540 O O . VAL B 1 151 ? 13.445 13.602 1.01 1 98.81 151 VAL B O 1
ATOM 3543 N N . THR B 1 152 ? 11.5 12.906 0.101 1 98.12 152 THR B N 1
ATOM 3544 C CA . THR B 1 152 ? 11.57 13.961 -0.904 1 98.12 152 THR B CA 1
ATOM 3545 C C . THR B 1 152 ? 11.086 15.289 -0.328 1 98.12 152 THR B C 1
ATOM 3547 O O . THR B 1 152 ? 10.133 15.328 0.452 1 98.12 152 THR B O 1
ATOM 3550 N N . GLY B 1 153 ? 11.82 16.344 -0.691 1 95.31 153 GLY B N 1
ATOM 3551 C CA . GLY B 1 153 ? 11.516 17.625 -0.078 1 95.31 153 GLY B CA 1
ATOM 3552 C C . GLY B 1 153 ? 11.766 17.641 1.417 1 95.31 153 GLY B C 1
ATOM 3553 O O . GLY B 1 153 ? 10.891 18.047 2.193 1 95.31 153 GLY B O 1
ATOM 3554 N N . GLY B 1 154 ? 12.922 17.312 1.789 1 95.44 154 GLY B N 1
ATOM 3555 C CA . GLY B 1 154 ? 13.25 17.047 3.18 1 95.44 154 GLY B CA 1
ATOM 3556 C C . GLY B 1 154 ? 13.242 18.281 4.051 1 95.44 154 GLY B C 1
ATOM 3557 O O . GLY B 1 154 ? 13.227 18.188 5.281 1 95.44 154 GLY B O 1
ATOM 3558 N N . ALA B 1 155 ? 13.211 19.453 3.465 1 92.81 155 ALA B N 1
ATOM 3559 C CA . ALA B 1 155 ? 13.227 20.688 4.234 1 92.81 155 ALA B CA 1
ATOM 3560 C C . ALA B 1 155 ? 11.836 21.312 4.293 1 92.81 155 ALA B C 1
ATOM 3562 O O . ALA B 1 155 ? 11.664 22.391 4.867 1 92.81 155 ALA B O 1
ATOM 3563 N N . GLY B 1 156 ? 10.891 20.656 3.715 1 93.25 156 GLY B N 1
ATOM 3564 C CA . GLY B 1 156 ? 9.516 21.141 3.76 1 93.25 156 GLY B CA 1
ATOM 3565 C C . GLY B 1 156 ? 8.844 20.906 5.102 1 93.25 156 GLY B C 1
ATOM 3566 O O . GLY B 1 156 ? 9.477 20.422 6.039 1 93.25 156 GLY B O 1
ATOM 3567 N N . ALA B 1 157 ? 7.57 21.312 5.191 1 95 157 ALA B N 1
ATOM 3568 C CA . ALA B 1 157 ? 6.836 21.219 6.449 1 95 157 ALA B CA 1
ATOM 3569 C C . ALA B 1 157 ? 6.719 19.766 6.906 1 95 157 ALA B C 1
ATOM 3571 O O . ALA B 1 157 ? 7.02 19.438 8.055 1 95 157 ALA B O 1
ATOM 3572 N N . VAL B 1 158 ? 6.34 18.906 6.012 1 97.25 158 VAL B N 1
ATOM 3573 C CA . VAL B 1 158 ? 6.191 17.484 6.336 1 97.25 158 VAL B CA 1
ATOM 3574 C C . VAL B 1 158 ? 7.559 16.812 6.293 1 97.25 158 VAL B C 1
ATOM 3576 O O . VAL B 1 158 ? 7.895 16.016 7.184 1 97.25 158 VAL B O 1
ATOM 3579 N N . GLY B 1 159 ? 8.383 17.156 5.301 1 97.25 159 GLY B N 1
ATOM 3580 C CA . GLY B 1 159 ? 9.664 16.5 5.078 1 97.25 159 GLY B CA 1
ATOM 3581 C C . GLY B 1 159 ? 10.617 16.641 6.246 1 97.25 159 GLY B C 1
ATOM 3582 O O . GLY B 1 159 ? 11.312 15.688 6.602 1 97.25 159 GLY B O 1
ATOM 3583 N N . HIS B 1 160 ? 10.648 17.797 6.816 1 96.44 160 HIS B N 1
ATOM 3584 C CA . HIS B 1 160 ? 11.578 18.016 7.922 1 96.44 160 HIS B CA 1
ATOM 3585 C C . HIS B 1 160 ? 11.25 17.109 9.102 1 96.44 160 HIS B C 1
ATOM 3587 O O . HIS B 1 160 ? 12.164 16.578 9.75 1 96.44 160 HIS B O 1
ATOM 3593 N N . TYR B 1 161 ? 9.961 16.891 9.391 1 98.44 161 TYR B N 1
ATOM 3594 C CA . TYR B 1 161 ? 9.57 15.984 10.461 1 98.44 161 TYR B CA 1
ATOM 3595 C C . TYR B 1 161 ? 9.805 14.531 10.055 1 98.44 161 TYR B C 1
ATOM 3597 O O . TYR B 1 161 ? 10.164 13.703 10.891 1 98.44 161 TYR B O 1
ATOM 3605 N N . ALA B 1 162 ? 9.609 14.211 8.797 1 98.75 162 ALA B N 1
ATOM 3606 C CA . ALA B 1 162 ? 9.836 12.844 8.32 1 98.75 162 ALA B CA 1
ATOM 3607 C C . ALA B 1 162 ? 11.289 12.422 8.531 1 98.75 162 ALA B C 1
ATOM 3609 O O . ALA B 1 162 ? 11.555 11.289 8.938 1 98.75 162 ALA B O 1
ATOM 3610 N N . VAL B 1 163 ? 12.219 13.359 8.258 1 98.69 163 VAL B N 1
ATOM 3611 C CA . VAL B 1 163 ? 13.633 13.062 8.469 1 98.69 163 VAL B CA 1
ATOM 3612 C C . VAL B 1 163 ? 13.891 12.781 9.945 1 98.69 163 VAL B C 1
ATOM 3614 O O . VAL B 1 163 ? 14.484 11.758 10.297 1 98.69 163 VAL B O 1
ATOM 3617 N N . GLN B 1 164 ? 13.414 13.609 10.805 1 98.75 164 GLN B N 1
ATOM 3618 C CA . GLN B 1 164 ? 13.656 13.469 12.242 1 98.75 164 GLN B CA 1
ATOM 3619 C C . GLN B 1 164 ? 13.023 12.195 12.781 1 98.75 164 GLN B C 1
ATOM 3621 O O . GLN B 1 164 ? 13.641 11.477 13.57 1 98.75 164 GLN B O 1
ATOM 3626 N N . LEU B 1 165 ? 11.789 11.938 12.391 1 98.81 165 LEU B N 1
ATOM 3627 C CA . LEU B 1 165 ? 11.062 10.766 12.867 1 98.81 165 LEU B CA 1
ATOM 3628 C C . LEU B 1 165 ? 11.688 9.484 12.328 1 98.81 165 LEU B C 1
ATOM 3630 O O . LEU B 1 165 ? 11.703 8.453 13.008 1 98.81 165 LEU B O 1
ATOM 3634 N N . ALA B 1 166 ? 12.141 9.508 11.047 1 98.81 166 ALA B N 1
ATOM 3635 C CA . ALA B 1 166 ? 12.859 8.352 10.508 1 98.81 166 ALA B CA 1
ATOM 3636 C C . ALA B 1 166 ? 14.078 8.023 11.367 1 98.81 166 ALA B C 1
ATOM 3638 O O . ALA B 1 166 ? 14.312 6.859 11.703 1 98.81 166 ALA B O 1
ATOM 3639 N N . LYS B 1 167 ? 14.836 9.07 11.734 1 98.38 167 LYS B N 1
ATOM 3640 C CA . LYS B 1 167 ? 16.016 8.883 12.586 1 98.38 167 LYS B CA 1
ATOM 3641 C C . LYS B 1 167 ? 15.609 8.336 13.953 1 98.38 167 LYS B C 1
ATOM 3643 O O . LYS B 1 167 ? 16.234 7.41 14.469 1 98.38 167 LYS B O 1
ATOM 3648 N N . TRP B 1 168 ? 14.586 8.867 14.492 1 98.06 168 TRP B N 1
ATOM 3649 C CA . TRP B 1 168 ? 14.07 8.391 15.773 1 98.06 168 TRP B CA 1
ATOM 3650 C C . TRP B 1 168 ? 13.68 6.922 15.695 1 98.06 168 TRP B C 1
ATOM 3652 O O . TRP B 1 168 ? 13.891 6.164 16.641 1 98.06 168 TRP B O 1
ATOM 3662 N N . GLY B 1 169 ? 13.133 6.508 14.578 1 98 169 GLY B N 1
ATOM 3663 C CA . GLY B 1 169 ? 12.68 5.141 14.375 1 98 169 GLY B CA 1
ATOM 3664 C C . GLY B 1 169 ? 13.812 4.176 14.062 1 98 169 GLY B C 1
ATOM 3665 O O . GLY B 1 169 ? 13.578 2.977 13.906 1 98 169 GLY B O 1
ATOM 3666 N N . GLY B 1 170 ? 15.031 4.727 13.906 1 98.44 170 GLY B N 1
ATOM 3667 C CA . GLY B 1 170 ? 16.172 3.855 13.703 1 98.44 170 GLY B CA 1
ATOM 3668 C C . GLY B 1 170 ? 16.516 3.633 12.242 1 98.44 170 GLY B C 1
ATOM 3669 O O . GLY B 1 170 ? 17.219 2.676 11.898 1 98.44 170 GLY B O 1
ATOM 3670 N N . ALA B 1 171 ? 16 4.438 11.359 1 98.75 171 ALA B N 1
ATOM 3671 C CA . ALA B 1 171 ? 16.266 4.309 9.93 1 98.75 171 ALA B CA 1
ATOM 3672 C C . ALA B 1 171 ? 17.469 5.152 9.523 1 98.75 171 ALA B C 1
ATOM 3674 O O . ALA B 1 171 ? 17.891 6.059 10.25 1 98.75 171 ALA B O 1
ATOM 3675 N N . ARG B 1 172 ? 18.125 4.812 8.391 1 98.62 172 ARG B N 1
ATOM 3676 C CA . ARG B 1 172 ? 18.953 5.758 7.637 1 98.62 172 ARG B CA 1
ATOM 3677 C C . ARG B 1 172 ? 18.094 6.68 6.781 1 98.62 172 ARG B C 1
ATOM 3679 O O . ARG B 1 172 ? 17.234 6.215 6.027 1 98.62 172 ARG B O 1
ATOM 3686 N N . ALA B 1 173 ? 18.297 7.98 6.941 1 98.81 173 ALA B N 1
ATOM 3687 C CA . ALA B 1 173 ? 17.422 8.945 6.281 1 98.81 173 ALA B CA 1
ATOM 3688 C C . ALA B 1 173 ? 18.156 9.695 5.18 1 98.81 173 ALA B C 1
ATOM 3690 O O . ALA B 1 173 ? 19.219 10.273 5.422 1 98.81 173 ALA B O 1
ATOM 3691 N N . ILE B 1 174 ? 17.656 9.664 3.957 1 98.88 174 ILE B N 1
ATOM 3692 C CA . ILE B 1 174 ? 18.094 10.461 2.818 1 98.88 174 ILE B CA 1
ATOM 3693 C C . ILE B 1 174 ? 17.062 11.539 2.508 1 98.88 174 ILE B C 1
ATOM 3695 O O . ILE B 1 174 ? 15.852 11.273 2.514 1 98.88 174 ILE B O 1
ATOM 3699 N N . ALA B 1 175 ? 17.5 12.766 2.283 1 98.62 175 ALA B N 1
ATOM 3700 C CA . ALA B 1 175 ? 16.578 13.852 1.93 1 98.62 175 ALA B CA 1
ATOM 3701 C C . ALA B 1 175 ? 16.984 14.484 0.599 1 98.62 175 ALA B C 1
ATOM 3703 O O . ALA B 1 175 ? 18.172 14.672 0.32 1 98.62 175 ALA B O 1
ATOM 3704 N N . THR B 1 176 ? 15.992 14.734 -0.222 1 98.19 176 THR B N 1
ATOM 3705 C CA . THR B 1 176 ? 16.25 15.609 -1.363 1 98.19 176 THR B CA 1
ATOM 3706 C C . THR B 1 176 ? 15.82 17.031 -1.056 1 98.19 176 THR B C 1
ATOM 3708 O O . THR B 1 176 ? 14.875 17.266 -0.303 1 98.19 176 THR B O 1
ATOM 3711 N N . VAL B 1 177 ? 16.531 17.953 -1.588 1 96.62 177 VAL B N 1
ATOM 3712 C CA . VAL B 1 177 ? 16.266 19.375 -1.412 1 96.62 177 VAL B CA 1
ATOM 3713 C C . VAL B 1 177 ? 16.484 20.109 -2.729 1 96.62 177 VAL B C 1
ATOM 3715 O O . VAL B 1 177 ? 16.984 19.531 -3.697 1 96.62 177 VAL B O 1
ATOM 3718 N N . SER B 1 178 ? 16.125 21.375 -2.723 1 95.06 178 SER B N 1
ATOM 3719 C CA . SER B 1 178 ? 16.219 22.109 -3.975 1 95.06 178 SER B CA 1
ATOM 3720 C C . SER B 1 178 ? 17.203 23.266 -3.861 1 95.06 178 SER B C 1
ATOM 3722 O O . SER B 1 178 ? 17.328 24.078 -4.785 1 95.06 178 SER B O 1
ATOM 3724 N N . SER B 1 179 ? 17.859 23.484 -2.676 1 94.62 179 SER B N 1
ATOM 3725 C CA . SER B 1 179 ? 18.797 24.594 -2.484 1 94.62 179 SER B CA 1
ATOM 3726 C C . SER B 1 179 ? 19.797 24.281 -1.378 1 94.62 179 SER B C 1
ATOM 3728 O O . SER B 1 179 ? 19.625 23.328 -0.62 1 94.62 179 SER B O 1
ATOM 3730 N N . GLN B 1 180 ? 20.797 25.125 -1.345 1 94.12 180 GLN B N 1
ATOM 3731 C CA . GLN B 1 180 ? 21.828 24.953 -0.339 1 94.12 180 GLN B CA 1
ATOM 3732 C C . GLN B 1 180 ? 21.297 25.234 1.062 1 94.12 180 GLN B C 1
ATOM 3734 O O . GLN B 1 180 ? 21.656 24.547 2.021 1 94.12 180 GLN B O 1
ATOM 3739 N N . VAL B 1 181 ? 20.531 26.234 1.126 1 93.5 181 VAL B N 1
ATOM 3740 C CA . VAL B 1 181 ? 19.969 26.578 2.424 1 93.5 181 VAL B CA 1
ATOM 3741 C C . VAL B 1 181 ? 19.125 25.422 2.945 1 93.5 181 VAL B C 1
ATOM 3743 O O . VAL B 1 181 ? 19.188 25.078 4.129 1 93.5 181 VAL B O 1
ATOM 3746 N N . LYS B 1 182 ? 18.422 24.781 2.092 1 93.94 182 LYS B N 1
ATOM 3747 C CA . LYS B 1 182 ? 17.578 23.656 2.463 1 93.94 182 LYS B CA 1
ATOM 3748 C C . LYS B 1 182 ? 18.406 22.422 2.783 1 93.94 182 LYS B C 1
ATOM 3750 O O . LYS B 1 182 ? 17.984 21.578 3.58 1 93.94 182 LYS B O 1
ATOM 3755 N N . ASP B 1 183 ? 19.531 22.344 2.139 1 96.25 183 ASP B N 1
ATOM 3756 C CA . ASP B 1 183 ? 20.469 21.266 2.463 1 96.25 183 ASP B CA 1
ATOM 3757 C C . ASP B 1 183 ? 20.875 21.312 3.936 1 96.25 183 ASP B C 1
ATOM 3759 O O . ASP B 1 183 ? 20.797 20.312 4.637 1 96.25 183 ASP B O 1
ATOM 3763 N N . VAL B 1 184 ? 21.203 22.516 4.383 1 95.62 184 VAL B N 1
ATOM 3764 C CA . VAL B 1 184 ? 21.625 22.719 5.77 1 95.62 184 VAL B CA 1
ATOM 3765 C C . VAL B 1 184 ? 20.484 22.344 6.711 1 95.62 184 VAL B C 1
ATOM 3767 O O . VAL B 1 184 ? 20.703 21.656 7.715 1 95.62 184 VAL B O 1
ATOM 3770 N N . GLU B 1 185 ? 19.297 22.703 6.355 1 93.75 185 GLU B N 1
ATOM 3771 C CA . GLU B 1 185 ? 18.125 22.422 7.191 1 93.75 185 GLU B CA 1
ATOM 3772 C C . GLU B 1 185 ? 17.875 20.922 7.293 1 93.75 185 GLU B C 1
ATOM 3774 O O . GLU B 1 185 ? 17.547 20.422 8.367 1 93.75 185 GLU B O 1
ATOM 3779 N N . ALA B 1 186 ? 17.984 20.234 6.199 1 96 186 ALA B N 1
ATOM 3780 C CA . ALA B 1 186 ? 17.734 18.797 6.191 1 96 186 ALA B CA 1
ATOM 3781 C C . ALA B 1 186 ? 18.797 18.062 7.012 1 96 186 ALA B C 1
ATOM 3783 O O . ALA B 1 186 ? 18.484 17.078 7.691 1 96 186 ALA B O 1
ATOM 3784 N N . ARG B 1 187 ? 20 18.531 6.965 1 97.06 187 ARG B N 1
ATOM 3785 C CA . ARG B 1 187 ? 21.078 17.938 7.766 1 97.06 187 ARG B CA 1
ATOM 3786 C C . ARG B 1 187 ? 20.844 18.188 9.258 1 97.06 187 ARG B C 1
ATOM 3788 O O . ARG B 1 187 ? 21.078 17.312 10.078 1 97.06 187 ARG B O 1
ATOM 3795 N N . LEU B 1 188 ? 20.391 19.375 9.539 1 94.75 188 LEU B N 1
ATOM 3796 C CA . LEU B 1 188 ? 20.062 19.719 10.922 1 94.75 188 LEU B CA 1
ATOM 3797 C C . LEU B 1 188 ? 18.969 18.797 11.461 1 94.75 188 LEU B C 1
ATOM 3799 O O . LEU B 1 188 ? 18.953 18.469 12.648 1 94.75 188 LEU B O 1
ATOM 3803 N N . ALA B 1 189 ? 18.109 18.422 10.578 1 95.56 189 ALA B N 1
ATOM 3804 C CA . ALA B 1 189 ? 17.031 17.516 10.961 1 95.56 189 ALA B CA 1
ATOM 3805 C C . ALA B 1 189 ? 17.547 16.094 11.188 1 95.56 189 ALA B C 1
ATOM 3807 O O . ALA B 1 189 ? 16.844 15.25 11.75 1 95.56 189 ALA B O 1
ATOM 3808 N N . GLY B 1 190 ? 18.75 15.766 10.695 1 97 190 GLY B N 1
ATOM 3809 C CA . GLY B 1 190 ? 19.375 14.492 11 1 97 190 GLY B CA 1
ATOM 3810 C C . GLY B 1 190 ? 19.578 13.617 9.781 1 97 190 GLY B C 1
ATOM 3811 O O . GLY B 1 190 ? 19.953 12.445 9.898 1 97 190 GLY B O 1
ATOM 3812 N N . ALA B 1 191 ? 19.375 14.141 8.625 1 98.44 191 ALA B N 1
ATOM 3813 C CA . ALA B 1 191 ? 19.547 13.336 7.418 1 98.44 191 ALA B CA 1
ATOM 3814 C C . ALA B 1 191 ? 20.969 12.789 7.312 1 98.44 191 ALA B C 1
ATOM 3816 O O . ALA B 1 191 ? 21.938 13.523 7.547 1 98.44 191 ALA B O 1
ATOM 3817 N N . ASP B 1 192 ? 21.094 11.547 6.988 1 98.62 192 ASP B N 1
ATOM 3818 C CA . ASP B 1 192 ? 22.406 10.93 6.793 1 98.62 192 ASP B CA 1
ATOM 3819 C C . ASP B 1 192 ? 23.016 11.336 5.453 1 98.62 192 ASP B C 1
ATOM 3821 O O . ASP B 1 192 ? 24.234 11.367 5.305 1 98.62 192 ASP B O 1
ATOM 3825 N N . MET B 1 193 ? 22.141 11.641 4.547 1 98.38 193 MET B N 1
ATOM 3826 C CA . MET B 1 193 ? 22.516 12.117 3.221 1 98.38 193 MET B CA 1
ATOM 3827 C C . MET B 1 193 ? 21.5 13.117 2.688 1 98.38 193 MET B C 1
ATOM 3829 O O . MET B 1 193 ? 20.297 12.945 2.889 1 98.38 193 MET B O 1
ATOM 3833 N N . VAL B 1 194 ? 22.016 14.141 2.109 1 98.62 194 VAL B N 1
ATOM 3834 C CA . VAL B 1 194 ? 21.172 15.133 1.454 1 98.62 194 VAL B CA 1
ATOM 3835 C C . VAL B 1 194 ? 21.594 15.297 -0.002 1 98.62 194 VAL B C 1
ATOM 3837 O O . VAL B 1 194 ? 22.797 15.352 -0.303 1 98.62 194 VAL B O 1
ATOM 3840 N N . VAL B 1 195 ? 20.625 15.258 -0.905 1 98.56 195 VAL B N 1
ATOM 3841 C CA . VAL B 1 195 ? 20.906 15.414 -2.33 1 98.56 195 VAL B CA 1
ATOM 3842 C C . VAL B 1 195 ? 20.109 16.594 -2.889 1 98.56 195 VAL B C 1
ATOM 3844 O O . VAL B 1 195 ? 18.891 16.641 -2.742 1 98.56 195 VAL B O 1
ATOM 3847 N N . ASN B 1 196 ? 20.781 17.578 -3.459 1 98 196 ASN B N 1
ATOM 3848 C CA . ASN B 1 196 ? 20.125 18.641 -4.203 1 98 196 ASN B CA 1
ATOM 3849 C C . ASN B 1 196 ? 19.688 18.172 -5.59 1 98 196 ASN B C 1
ATOM 3851 O O . ASN B 1 196 ? 20.516 18.047 -6.492 1 98 196 ASN B O 1
ATOM 3855 N N . TYR B 1 197 ? 18.375 17.984 -5.797 1 96.12 197 TYR B N 1
ATOM 3856 C CA . TYR B 1 197 ? 17.875 17.328 -7.004 1 96.12 197 TYR B CA 1
ATOM 3857 C C . TYR B 1 197 ? 17.969 18.25 -8.203 1 96.12 197 TYR B C 1
ATOM 3859 O O . TYR B 1 197 ? 17.75 17.828 -9.344 1 96.12 197 TYR B O 1
ATOM 3867 N N . ARG B 1 198 ? 18.312 19.531 -8.008 1 95.69 198 ARG B N 1
ATOM 3868 C CA . ARG B 1 198 ? 18.453 20.5 -9.102 1 95.69 198 ARG B CA 1
ATOM 3869 C C . ARG B 1 198 ? 19.859 20.438 -9.688 1 95.69 198 ARG B C 1
ATOM 3871 O O . ARG B 1 198 ? 20.062 20.812 -10.852 1 95.69 198 ARG B O 1
ATOM 3878 N N . THR B 1 199 ? 20.828 20 -8.914 1 96.94 199 THR B N 1
ATOM 3879 C CA . THR B 1 199 ? 22.203 20.125 -9.352 1 96.94 199 THR B CA 1
ATOM 3880 C C . THR B 1 199 ? 22.906 18.781 -9.336 1 96.94 199 THR B C 1
ATOM 3882 O O . THR B 1 199 ? 24.016 18.641 -9.883 1 96.94 199 THR B O 1
ATOM 3885 N N . GLU B 1 200 ? 22.281 17.812 -8.688 1 97.12 200 GLU B N 1
ATOM 3886 C CA . GLU B 1 200 ? 22.922 16.516 -8.539 1 97.12 200 GLU B CA 1
ATOM 3887 C C . GLU B 1 200 ? 22.047 15.406 -9.117 1 97.12 200 GLU B C 1
ATOM 3889 O O . GLU B 1 200 ? 20.844 15.586 -9.305 1 97.12 200 GLU B O 1
ATOM 3894 N N . ASP B 1 201 ? 22.703 14.266 -9.461 1 97.56 201 ASP B N 1
ATOM 3895 C CA . ASP B 1 201 ? 22 13.07 -9.906 1 97.56 201 ASP B CA 1
ATOM 3896 C C . ASP B 1 201 ? 21.5 12.258 -8.711 1 97.56 201 ASP B C 1
ATOM 3898 O O . ASP B 1 201 ? 22.234 11.461 -8.141 1 97.56 201 ASP B O 1
ATOM 3902 N N . VAL B 1 202 ? 20.266 12.391 -8.398 1 98.19 202 VAL B N 1
ATOM 3903 C CA . VAL B 1 202 ? 19.656 11.789 -7.215 1 98.19 202 VAL B CA 1
ATOM 3904 C C . VAL B 1 202 ? 19.812 10.273 -7.27 1 98.19 202 VAL B C 1
ATOM 3906 O O . VAL B 1 202 ? 20.203 9.648 -6.281 1 98.19 202 VAL B O 1
ATOM 3909 N N . VAL B 1 203 ? 19.531 9.641 -8.414 1 98.31 203 VAL B N 1
ATOM 3910 C CA . VAL B 1 203 ? 19.562 8.195 -8.57 1 98.31 203 VAL B CA 1
ATOM 3911 C C . VAL B 1 203 ? 20.984 7.68 -8.305 1 98.31 203 VAL B C 1
ATOM 3913 O O . VAL B 1 203 ? 21.188 6.777 -7.492 1 98.31 203 VAL B O 1
ATOM 3916 N N . ALA B 1 204 ? 21.953 8.289 -8.953 1 98.31 204 ALA B N 1
ATOM 3917 C CA . ALA B 1 204 ? 23.344 7.848 -8.805 1 98.31 204 ALA B CA 1
ATOM 3918 C C . ALA B 1 204 ? 23.797 7.957 -7.355 1 98.31 204 ALA B C 1
ATOM 3920 O O . ALA B 1 204 ? 24.391 7.023 -6.816 1 98.31 204 ALA B O 1
ATOM 3921 N N . LYS B 1 205 ? 23.484 9.055 -6.691 1 98.25 205 LYS B N 1
ATOM 3922 C CA . LYS B 1 205 ? 23.938 9.305 -5.328 1 98.25 205 LYS B CA 1
ATOM 3923 C C . LYS B 1 205 ? 23.281 8.344 -4.34 1 98.25 205 LYS B C 1
ATOM 3925 O O . LYS B 1 205 ? 23.938 7.777 -3.477 1 98.25 205 LYS B O 1
ATOM 3930 N N . VAL B 1 206 ? 22.016 8.164 -4.48 1 98.44 206 VAL B N 1
ATOM 3931 C CA . VAL B 1 206 ? 21.281 7.32 -3.551 1 98.44 206 VAL B CA 1
ATOM 3932 C C . VAL B 1 206 ? 21.672 5.859 -3.752 1 98.44 206 VAL B C 1
ATOM 3934 O O . VAL B 1 206 ? 21.859 5.117 -2.783 1 98.44 206 VAL B O 1
ATOM 3937 N N . MET B 1 207 ? 21.797 5.395 -5.027 1 98.5 207 MET B N 1
ATOM 3938 C CA . MET B 1 207 ? 22.188 4.016 -5.305 1 98.5 207 MET B CA 1
ATOM 3939 C C . MET B 1 207 ? 23.594 3.73 -4.762 1 98.5 207 MET B C 1
ATOM 3941 O O . MET B 1 207 ? 23.844 2.658 -4.211 1 98.5 207 MET B O 1
ATOM 3945 N N . ASP B 1 208 ? 24.469 4.715 -4.887 1 98.25 208 ASP B N 1
ATOM 3946 C CA . ASP B 1 208 ? 25.797 4.574 -4.309 1 98.25 208 ASP B CA 1
ATOM 3947 C C . ASP B 1 208 ? 25.734 4.461 -2.789 1 98.25 208 ASP B C 1
ATOM 3949 O O . ASP B 1 208 ? 26.344 3.562 -2.201 1 98.25 208 ASP B O 1
ATOM 3953 N N . PHE B 1 209 ? 25 5.27 -2.148 1 98.12 209 PHE B N 1
ATOM 3954 C CA . PHE B 1 209 ? 24.859 5.324 -0.698 1 98.12 209 PHE B CA 1
ATOM 3955 C C . PHE B 1 209 ? 24.281 4.023 -0.161 1 98.12 209 PHE B C 1
ATOM 3957 O O . PHE B 1 209 ? 24.609 3.602 0.949 1 98.12 209 PHE B O 1
ATOM 3964 N N . THR B 1 210 ? 23.391 3.336 -0.993 1 98.31 210 THR B N 1
ATOM 3965 C CA . THR B 1 210 ? 22.688 2.154 -0.525 1 98.31 210 THR B CA 1
ATOM 3966 C C . THR B 1 210 ? 23.344 0.881 -1.049 1 98.31 210 THR B C 1
ATOM 3968 O O . THR B 1 210 ? 22.75 -0.2 -0.981 1 98.31 210 THR B O 1
ATOM 3971 N N . GLY B 1 211 ? 24.516 0.952 -1.693 1 97.81 211 GLY B N 1
ATOM 3972 C CA . GLY B 1 211 ? 25.172 -0.213 -2.27 1 97.81 211 GLY B CA 1
ATOM 3973 C C . GLY B 1 211 ? 24.375 -0.843 -3.4 1 97.81 211 GLY B C 1
ATOM 3974 O O . GLY B 1 211 ? 24.297 -2.068 -3.5 1 97.81 211 GLY B O 1
ATOM 3975 N N . ASN B 1 212 ? 23.625 0.012 -4.082 1 97.56 212 ASN B N 1
ATOM 3976 C CA . ASN B 1 212 ? 22.844 -0.358 -5.254 1 97.56 212 ASN B CA 1
ATOM 3977 C C . ASN B 1 212 ? 21.625 -1.195 -4.879 1 97.56 212 ASN B C 1
ATOM 3979 O O . ASN B 1 212 ? 21.016 -1.844 -5.734 1 97.56 212 ASN B O 1
ATOM 3983 N N . ARG B 1 213 ? 21.266 -1.215 -3.625 1 97.56 213 ARG B N 1
ATOM 3984 C CA . ARG B 1 213 ? 20.094 -1.955 -3.172 1 97.56 213 ARG B CA 1
ATOM 3985 C C . ARG B 1 213 ? 18.828 -1.152 -3.404 1 97.56 213 ARG B C 1
ATOM 3987 O O . ARG B 1 213 ? 17.766 -1.724 -3.662 1 97.56 213 ARG B O 1
ATOM 3994 N N . GLY B 1 214 ? 18.922 0.201 -3.178 1 98.44 214 GLY B N 1
ATOM 3995 C CA . GLY B 1 214 ? 17.75 1.073 -3.201 1 98.44 214 GLY B CA 1
ATOM 3996 C C . GLY B 1 214 ? 17.188 1.357 -1.821 1 98.44 214 GLY B C 1
ATOM 3997 O O . GLY B 1 214 ? 17.781 0.958 -0.812 1 98.44 214 GLY B O 1
ATOM 3998 N N . VAL B 1 215 ? 16.094 2.105 -1.803 1 98.81 215 VAL B N 1
ATOM 3999 C CA . VAL B 1 215 ? 15.523 2.531 -0.532 1 98.81 215 VAL B CA 1
ATOM 4000 C C . VAL B 1 215 ? 14.289 1.686 -0.21 1 98.81 215 VAL B C 1
ATOM 4002 O O . VAL B 1 215 ? 13.609 1.2 -1.116 1 98.81 215 VAL B O 1
ATOM 4005 N N . ASP B 1 216 ? 13.969 1.507 1.095 1 98.69 216 ASP B N 1
ATOM 4006 C CA . ASP B 1 216 ? 12.883 0.659 1.567 1 98.69 216 ASP B CA 1
ATOM 4007 C C . ASP B 1 216 ? 11.562 1.435 1.619 1 98.69 216 ASP B C 1
ATOM 4009 O O . ASP B 1 216 ? 10.484 0.845 1.52 1 98.69 216 ASP B O 1
ATOM 4013 N N . ARG B 1 217 ? 11.703 2.723 1.824 1 98.62 217 ARG B N 1
ATOM 4014 C CA . ARG B 1 217 ? 10.539 3.588 1.999 1 98.62 217 ARG B CA 1
ATOM 4015 C C . ARG B 1 217 ? 10.812 4.984 1.447 1 98.62 217 ARG B C 1
ATOM 4017 O O . ARG B 1 217 ? 11.906 5.527 1.619 1 98.62 217 ARG B O 1
ATOM 4024 N N . VAL B 1 218 ? 9.828 5.492 0.781 1 98.75 218 VAL B N 1
ATOM 4025 C CA . VAL B 1 218 ? 9.859 6.879 0.327 1 98.75 218 VAL B CA 1
ATOM 4026 C C . VAL B 1 218 ? 8.688 7.648 0.93 1 98.75 218 VAL B C 1
ATOM 4028 O O . VAL B 1 218 ? 7.555 7.172 0.919 1 98.75 218 VAL B O 1
ATOM 4031 N N 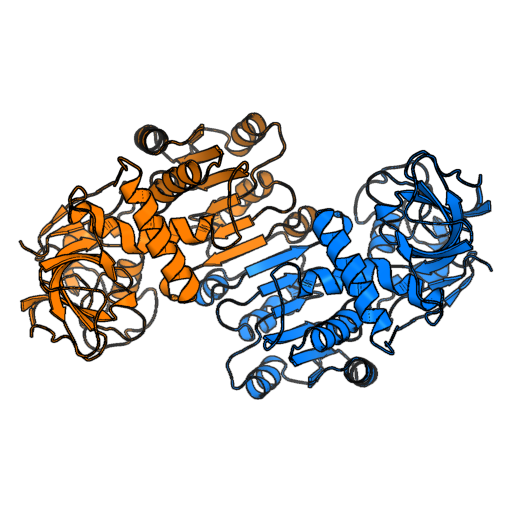. VAL B 1 219 ? 8.953 8.711 1.615 1 98.81 219 VAL B N 1
ATOM 4032 C CA . VAL B 1 219 ? 7.965 9.719 1.959 1 98.81 219 VAL B CA 1
ATOM 4033 C C . VAL B 1 219 ? 7.953 10.812 0.893 1 98.81 219 VAL B C 1
ATOM 4035 O O . VAL B 1 219 ? 8.867 11.633 0.826 1 98.81 219 VAL B O 1
ATOM 4038 N N . ASP B 1 220 ? 6.871 10.812 0.132 1 98.5 220 ASP B N 1
ATOM 4039 C CA . ASP B 1 220 ? 6.961 11.539 -1.134 1 98.5 220 ASP B CA 1
ATOM 4040 C C . ASP B 1 220 ? 5.992 12.719 -1.162 1 98.5 220 ASP B C 1
ATOM 4042 O O . ASP B 1 220 ? 4.781 12.539 -1.023 1 98.5 220 ASP B O 1
ATOM 4046 N N . VAL B 1 221 ? 6.496 13.93 -1.484 1 97 221 VAL B N 1
ATOM 4047 C CA . VAL B 1 221 ? 5.719 15.164 -1.479 1 97 221 VAL B CA 1
ATOM 4048 C C . VAL B 1 221 ? 5.164 15.438 -2.877 1 97 221 VAL B C 1
ATOM 4050 O O . VAL B 1 221 ? 4.266 16.266 -3.049 1 97 221 VAL B O 1
ATOM 4053 N N . ASP B 1 222 ? 5.629 14.727 -3.906 1 96.69 222 ASP B N 1
ATOM 4054 C CA . ASP B 1 222 ? 5.203 14.922 -5.289 1 96.69 222 ASP B CA 1
ATOM 4055 C C . ASP B 1 222 ? 5.398 13.648 -6.113 1 96.69 222 ASP B C 1
ATOM 4057 O O . ASP B 1 222 ? 6.273 13.594 -6.977 1 96.69 222 ASP B O 1
ATOM 4061 N N . PHE B 1 223 ? 4.539 12.695 -5.938 1 97.75 223 PHE B N 1
ATOM 4062 C CA . PHE B 1 223 ? 4.672 11.383 -6.562 1 97.75 223 PHE B CA 1
ATOM 4063 C C . PHE B 1 223 ? 4.754 11.516 -8.078 1 97.75 223 PHE B C 1
ATOM 4065 O O . PHE B 1 223 ? 5.691 11.008 -8.703 1 97.75 223 PHE B O 1
ATOM 4072 N N . GLY B 1 224 ? 3.732 12.172 -8.703 1 97.5 224 GLY B N 1
ATOM 4073 C CA . GLY B 1 224 ? 3.711 12.289 -10.148 1 97.5 224 GLY B CA 1
ATOM 4074 C C . GLY B 1 224 ? 4.926 13.008 -10.711 1 97.5 224 GLY B C 1
ATOM 4075 O O . GLY B 1 224 ? 5.48 12.594 -11.734 1 97.5 224 GLY B O 1
ATOM 4076 N N . GLY B 1 225 ? 5.363 14.047 -10.055 1 96.69 225 GLY B N 1
ATOM 4077 C CA . GLY B 1 225 ? 6.543 14.773 -10.492 1 96.69 225 GLY B CA 1
ATOM 4078 C C . GLY B 1 225 ? 7.832 14 -10.305 1 96.69 225 GLY B C 1
ATOM 4079 O O . GLY B 1 225 ? 8.797 14.195 -11.039 1 96.69 225 GLY B O 1
ATOM 4080 N N . ASN B 1 226 ? 7.848 13.062 -9.305 1 97.31 226 ASN B N 1
ATOM 4081 C CA . ASN B 1 226 ? 9.07 12.359 -8.922 1 97.31 226 ASN B CA 1
ATOM 4082 C C . ASN B 1 226 ? 9.094 10.945 -9.484 1 97.31 226 ASN B C 1
ATOM 4084 O O . ASN B 1 226 ? 10.086 10.227 -9.328 1 97.31 226 ASN B O 1
ATOM 4088 N N . ILE B 1 227 ? 8.078 10.477 -10.141 1 96.12 227 ILE B N 1
ATOM 4089 C CA . ILE B 1 227 ? 7.836 9.062 -10.367 1 96.12 227 ILE B CA 1
ATOM 4090 C C . ILE B 1 227 ? 8.984 8.461 -11.18 1 96.12 227 ILE B C 1
ATOM 4092 O O . ILE B 1 227 ? 9.422 7.344 -10.906 1 96.12 227 ILE B O 1
ATOM 4096 N N . ALA B 1 228 ? 9.523 9.133 -12.18 1 93.88 228 ALA B N 1
ATOM 4097 C CA . ALA B 1 228 ? 10.602 8.617 -13.016 1 93.88 228 ALA B CA 1
ATOM 4098 C C . ALA B 1 228 ? 11.859 8.344 -12.188 1 93.88 228 ALA B C 1
ATOM 4100 O O . ALA B 1 228 ? 12.531 7.328 -12.375 1 93.88 228 ALA B O 1
ATOM 4101 N N . THR B 1 229 ? 12.148 9.273 -11.281 1 95.25 229 THR B N 1
ATOM 4102 C CA . THR B 1 229 ? 13.312 9.141 -10.414 1 95.25 229 THR B CA 1
ATOM 4103 C C . THR B 1 229 ? 13.039 8.141 -9.297 1 95.25 229 THR B C 1
ATOM 4105 O O . THR B 1 229 ? 13.852 7.258 -9.023 1 95.25 229 THR B O 1
ATOM 4108 N N . THR B 1 230 ? 11.906 8.234 -8.688 1 95.19 230 THR B N 1
ATOM 4109 C CA . THR B 1 230 ? 11.57 7.449 -7.504 1 95.19 230 THR B CA 1
ATOM 4110 C C . THR B 1 230 ? 11.57 5.957 -7.824 1 95.19 230 THR B C 1
ATOM 4112 O O . THR B 1 230 ? 12.117 5.152 -7.07 1 95.19 230 THR B O 1
ATOM 4115 N N . LEU B 1 231 ? 11.07 5.547 -8.969 1 96 231 LEU B N 1
ATOM 4116 C CA . LEU B 1 231 ? 10.961 4.129 -9.289 1 96 231 LEU B CA 1
ATOM 4117 C C . LEU B 1 231 ? 12.336 3.506 -9.484 1 96 231 LEU B C 1
ATOM 4119 O O . LEU B 1 231 ? 12.523 2.312 -9.234 1 96 231 LEU B O 1
ATOM 4123 N N . LYS B 1 232 ? 13.312 4.285 -9.883 1 97 232 LYS B N 1
ATOM 4124 C CA . LYS B 1 232 ? 14.672 3.799 -10.094 1 97 232 LYS B CA 1
ATOM 4125 C C . LYS B 1 232 ? 15.383 3.57 -8.766 1 97 232 LYS B C 1
ATOM 4127 O O . LYS B 1 232 ? 16.422 2.914 -8.719 1 97 232 LYS B O 1
ATOM 4132 N N . LEU B 1 233 ? 14.773 4.07 -7.672 1 97.69 233 LEU B N 1
ATOM 4133 C CA . LEU B 1 233 ? 15.461 4.105 -6.383 1 97.69 233 LEU B CA 1
ATOM 4134 C C . LEU B 1 233 ? 14.883 3.059 -5.434 1 97.69 233 LEU B C 1
ATOM 4136 O O . LEU B 1 233 ? 15.43 2.828 -4.352 1 97.69 233 LEU B O 1
ATOM 4140 N N . MET B 1 234 ? 13.844 2.408 -5.816 1 98.38 234 MET B N 1
ATOM 4141 C CA . MET B 1 234 ? 13.125 1.562 -4.871 1 98.38 234 MET B CA 1
ATOM 4142 C C . MET B 1 234 ? 13.797 0.2 -4.734 1 98.38 234 MET B C 1
ATOM 4144 O O . MET B 1 234 ? 14.203 -0.4 -5.734 1 98.38 234 MET B O 1
ATOM 4148 N N . ALA B 1 235 ? 13.953 -0.288 -3.529 1 98.5 235 ALA B N 1
ATOM 4149 C CA . ALA B 1 235 ? 14.359 -1.664 -3.254 1 98.5 235 ALA B CA 1
ATOM 4150 C C . ALA B 1 235 ? 13.203 -2.633 -3.488 1 98.5 235 ALA B C 1
ATOM 4152 O O . ALA B 1 235 ? 12.07 -2.211 -3.748 1 98.5 235 ALA B O 1
ATOM 4153 N N . MET B 1 236 ? 13.547 -3.949 -3.455 1 97.69 236 MET B N 1
ATOM 4154 C CA . MET B 1 236 ? 12.508 -4.977 -3.477 1 97.69 236 MET B CA 1
ATOM 4155 C C . MET B 1 236 ? 11.594 -4.848 -2.266 1 97.69 236 MET B C 1
ATOM 4157 O O . MET B 1 236 ? 12.055 -4.578 -1.155 1 97.69 236 MET B O 1
ATOM 4161 N N . ASN B 1 237 ? 10.242 -5.047 -2.535 1 97.94 237 ASN B N 1
ATOM 4162 C CA . ASN B 1 237 ? 9.25 -5.051 -1.47 1 97.94 237 ASN B CA 1
ATOM 4163 C C . ASN B 1 237 ? 9.273 -3.752 -0.67 1 97.94 237 ASN B C 1
ATOM 4165 O O . ASN B 1 237 ? 9.258 -3.777 0.562 1 97.94 237 ASN B O 1
ATOM 4169 N N . SER B 1 238 ? 9.391 -2.639 -1.354 1 98.31 238 SER B N 1
ATOM 4170 C CA . SER B 1 238 ? 9.477 -1.305 -0.768 1 98.31 238 SER B CA 1
ATOM 4171 C C . SER B 1 238 ? 8.133 -0.582 -0.838 1 98.31 238 SER B C 1
ATOM 4173 O O . SER B 1 238 ? 7.18 -1.089 -1.433 1 98.31 238 SER B O 1
ATOM 4175 N N . THR B 1 239 ? 8.016 0.603 -0.136 1 98.5 239 THR B N 1
ATOM 4176 C CA . THR B 1 239 ? 6.773 1.359 -0.053 1 98.5 239 THR B CA 1
ATOM 4177 C C . THR B 1 239 ? 7.012 2.828 -0.389 1 98.5 239 THR B C 1
ATOM 4179 O O . THR B 1 239 ? 7.988 3.426 0.068 1 98.5 239 THR B O 1
ATOM 4182 N N . ILE B 1 240 ? 6.215 3.324 -1.251 1 98.69 240 ILE B N 1
ATOM 4183 C CA . ILE B 1 240 ? 6.125 4.762 -1.485 1 98.69 240 ILE B CA 1
ATOM 4184 C C . ILE B 1 240 ? 4.883 5.32 -0.794 1 98.69 240 ILE B C 1
ATOM 4186 O O . ILE B 1 240 ? 3.756 5 -1.177 1 98.69 240 ILE B O 1
ATOM 4190 N N . ALA B 1 241 ? 5.055 6.09 0.244 1 98.69 241 ALA B N 1
ATOM 4191 C CA . ALA B 1 241 ? 3.957 6.812 0.884 1 98.69 241 ALA B CA 1
ATOM 4192 C C . ALA B 1 241 ? 3.812 8.211 0.301 1 98.69 241 ALA B C 1
ATOM 4194 O O . ALA B 1 241 ? 4.715 9.047 0.434 1 98.69 241 ALA B O 1
ATOM 4195 N N . VAL B 1 242 ? 2.67 8.484 -0.311 1 98.56 242 VAL B N 1
ATOM 4196 C CA . VAL B 1 242 ? 2.441 9.742 -1.022 1 98.56 242 VAL B CA 1
ATOM 4197 C C . VAL B 1 242 ? 1.417 10.586 -0.267 1 98.56 242 VAL B C 1
ATOM 4199 O O . VAL B 1 242 ? 0.321 10.109 0.042 1 98.56 242 VAL B O 1
ATOM 4202 N N . TYR B 1 243 ? 1.824 11.82 -0.009 1 97.62 243 TYR B N 1
ATOM 4203 C CA . TYR B 1 243 ? 0.88 12.688 0.692 1 97.62 243 TYR B CA 1
ATOM 4204 C C . TYR B 1 243 ? 0.575 13.938 -0.124 1 97.62 243 TYR B C 1
ATOM 4206 O O . TYR B 1 243 ? -0.259 14.758 0.271 1 97.62 243 TYR B O 1
ATOM 4214 N N . ALA B 1 244 ? 1.226 14.094 -1.28 1 95.88 244 ALA B N 1
ATOM 4215 C CA . ALA B 1 244 ? 0.937 15.164 -2.232 1 95.88 244 ALA B CA 1
ATOM 4216 C C . ALA B 1 244 ? 1.456 14.812 -3.625 1 95.88 244 ALA B C 1
ATOM 4218 O O . ALA B 1 244 ? 2.301 13.93 -3.773 1 95.88 244 ALA B O 1
ATOM 4219 N N . THR B 1 245 ? 0.915 15.414 -4.695 1 95.75 245 THR B N 1
ATOM 4220 C CA . THR B 1 245 ? 1.325 15.195 -6.078 1 95.75 245 THR B CA 1
ATOM 4221 C C . THR B 1 245 ? 0.945 16.391 -6.953 1 95.75 245 THR B C 1
ATOM 4223 O O . THR B 1 245 ? 0.302 16.219 -7.992 1 95.75 245 THR B O 1
ATOM 4226 N N . ASN B 1 246 ? 1.448 17.469 -6.68 1 89.5 246 ASN B N 1
ATOM 4227 C CA . ASN B 1 246 ? 1.05 18.672 -7.391 1 89.5 246 ASN B CA 1
ATOM 4228 C C . ASN B 1 246 ? 1.746 18.781 -8.742 1 89.5 246 ASN B C 1
ATOM 4230 O O . ASN B 1 246 ? 1.209 19.391 -9.68 1 89.5 246 ASN B O 1
ATOM 4234 N N . GLY B 1 247 ? 2.893 18.219 -8.898 1 90.12 247 GLY B N 1
ATOM 4235 C CA . GLY B 1 247 ? 3.633 18.312 -10.148 1 90.12 247 GLY B CA 1
ATOM 4236 C C . GLY B 1 247 ? 2.973 17.547 -11.281 1 90.12 247 GLY B C 1
ATOM 4237 O O . GLY B 1 247 ? 3.182 17.875 -12.453 1 90.12 247 GLY B O 1
ATOM 4238 N N . ASN B 1 248 ? 2.324 16.531 -10.938 1 95.69 248 ASN B N 1
ATOM 4239 C CA . ASN B 1 248 ? 1.541 15.695 -11.844 1 95.69 248 ASN B CA 1
ATOM 4240 C C . ASN B 1 248 ? 0.446 14.93 -11.102 1 95.69 248 ASN B C 1
ATOM 4242 O O . ASN B 1 248 ? 0.727 13.961 -10.391 1 95.69 248 ASN B O 1
ATOM 4246 N N . ARG B 1 249 ? -0.727 15.336 -11.289 1 95.81 249 ARG B N 1
ATOM 4247 C CA . ARG B 1 249 ? -1.848 14.797 -10.523 1 95.81 249 ARG B CA 1
ATOM 4248 C C . ARG B 1 249 ? -2.383 13.523 -11.164 1 95.81 249 ARG B C 1
ATOM 4250 O O . ARG B 1 249 ? -3.158 12.789 -10.547 1 95.81 249 ARG B O 1
ATOM 4257 N N . ALA B 1 250 ? -2.018 13.289 -12.375 1 96.94 250 ALA B N 1
ATOM 4258 C CA . ALA B 1 250 ? -2.461 12.102 -13.109 1 96.94 250 ALA B CA 1
ATOM 4259 C C . ALA B 1 250 ? -1.294 11.438 -13.836 1 96.94 250 ALA B C 1
ATOM 4261 O O . ALA B 1 250 ? -1.286 11.367 -15.07 1 96.94 250 ALA B O 1
ATOM 4262 N N . PRO B 1 251 ? -0.406 10.891 -13.133 1 97.69 251 PRO B N 1
ATOM 4263 C CA . PRO B 1 251 ? 0.78 10.305 -13.766 1 97.69 251 PRO B CA 1
ATOM 4264 C C . PRO B 1 251 ? 0.485 8.977 -14.461 1 97.69 251 PRO B C 1
ATOM 4266 O O . PRO B 1 251 ? -0.443 8.266 -14.07 1 97.69 251 PRO B O 1
ATOM 4269 N N . VAL B 1 252 ? 1.249 8.773 -15.516 1 97.81 252 VAL B N 1
ATOM 4270 C CA . VAL B 1 252 ? 1.322 7.43 -16.078 1 97.81 252 VAL B CA 1
ATOM 4271 C C . VAL B 1 252 ? 2.184 6.535 -15.195 1 97.81 252 VAL B C 1
ATOM 4273 O O . VAL B 1 252 ? 3.32 6.887 -14.867 1 97.81 252 VAL B O 1
ATOM 4276 N N . VAL B 1 253 ? 1.67 5.395 -14.758 1 97.62 253 VAL B N 1
ATOM 4277 C CA . VAL B 1 253 ? 2.371 4.512 -13.828 1 97.62 253 VAL B CA 1
ATOM 4278 C C . VAL B 1 253 ? 2.791 3.232 -14.547 1 97.62 253 VAL B C 1
ATOM 4280 O O . VAL B 1 253 ? 1.943 2.438 -14.961 1 97.62 253 VAL B O 1
ATOM 4283 N N . PRO B 1 254 ? 4.105 3.018 -14.773 1 97.38 254 PRO B N 1
ATOM 4284 C CA . PRO B 1 254 ? 4.559 1.762 -15.375 1 97.38 254 PRO B CA 1
ATOM 4285 C C . PRO B 1 254 ? 4.406 0.568 -14.43 1 97.38 254 PRO B C 1
ATOM 4287 O O . PRO B 1 254 ? 5.332 0.241 -13.688 1 97.38 254 PRO B O 1
ATOM 4290 N N . MET B 1 255 ? 3.361 -0.176 -14.602 1 97 255 MET B N 1
ATOM 4291 C CA . MET B 1 255 ? 2.951 -1.185 -13.625 1 97 255 MET B CA 1
ATOM 4292 C C . MET B 1 255 ? 3.959 -2.326 -13.57 1 97 255 MET B C 1
ATOM 4294 O O . MET B 1 255 ? 4.172 -2.922 -12.508 1 97 255 MET B O 1
ATOM 4298 N N . ARG B 1 256 ? 4.578 -2.645 -14.609 1 93.75 256 ARG B N 1
ATOM 4299 C CA . ARG B 1 256 ? 5.566 -3.721 -14.617 1 93.75 256 ARG B CA 1
ATOM 4300 C C . ARG B 1 256 ? 6.715 -3.416 -13.656 1 93.75 256 ARG B C 1
ATOM 4302 O O . ARG B 1 256 ? 7.18 -4.301 -12.938 1 93.75 256 ARG B O 1
ATOM 4309 N N . GLU B 1 257 ? 7.168 -2.164 -13.641 1 94.94 257 GLU B N 1
ATOM 4310 C CA . GLU B 1 257 ? 8.258 -1.759 -12.758 1 94.94 257 GLU B CA 1
ATOM 4311 C C . GLU B 1 257 ? 7.848 -1.881 -11.289 1 94.94 257 GLU B C 1
ATOM 4313 O O . GLU B 1 257 ? 8.648 -2.281 -10.453 1 94.94 257 GLU B O 1
ATOM 4318 N N . LEU B 1 258 ? 6.617 -1.507 -11 1 97.81 258 LEU B N 1
ATOM 4319 C CA . LEU B 1 258 ? 6.117 -1.657 -9.641 1 97.81 258 LEU B CA 1
ATOM 4320 C C . LEU B 1 258 ? 6.035 -3.129 -9.25 1 97.81 258 LEU B C 1
ATOM 4322 O O . LEU B 1 258 ? 6.512 -3.52 -8.18 1 97.81 258 LEU B O 1
ATOM 4326 N N . MET B 1 259 ? 5.527 -3.949 -10.117 1 97.06 259 MET B N 1
ATOM 4327 C CA . MET B 1 259 ? 5.254 -5.352 -9.812 1 97.06 259 MET B CA 1
ATOM 4328 C C . MET B 1 259 ? 6.551 -6.137 -9.664 1 97.06 259 MET B C 1
ATOM 4330 O O . MET B 1 259 ? 6.684 -6.957 -8.75 1 97.06 259 MET B O 1
ATOM 4334 N N . GLU B 1 260 ? 7.508 -5.895 -10.523 1 94.44 260 GLU B N 1
ATOM 4335 C CA . GLU B 1 260 ? 8.75 -6.66 -10.523 1 94.44 260 GLU B CA 1
ATOM 4336 C C . GLU B 1 260 ? 9.477 -6.527 -9.188 1 94.44 260 GLU B C 1
ATOM 4338 O O . GLU B 1 260 ? 10.203 -7.434 -8.773 1 94.44 260 GLU B O 1
ATOM 4343 N N . LYS B 1 261 ? 9.234 -5.402 -8.492 1 97.38 261 LYS B N 1
ATOM 4344 C CA . LYS B 1 261 ? 9.891 -5.168 -7.207 1 97.38 261 LYS B CA 1
ATOM 4345 C C . LYS B 1 261 ? 8.898 -5.258 -6.055 1 97.38 261 LYS B C 1
ATOM 4347 O O . LYS B 1 261 ? 9.25 -5.008 -4.902 1 97.38 261 LYS B O 1
ATOM 4352 N N . CYS B 1 262 ? 7.676 -5.586 -6.395 1 98.44 262 CYS B N 1
ATOM 4353 C CA . CYS B 1 262 ? 6.609 -5.641 -5.398 1 98.44 262 CYS B CA 1
ATOM 4354 C C . CYS B 1 262 ? 6.539 -4.344 -4.605 1 98.44 262 CYS B C 1
ATOM 4356 O O . CYS B 1 262 ? 6.531 -4.363 -3.373 1 98.44 262 CYS B O 1
ATOM 4358 N N . ILE B 1 263 ? 6.469 -3.227 -5.312 1 98.38 263 ILE B N 1
ATOM 4359 C CA . ILE B 1 263 ? 6.383 -1.908 -4.695 1 98.38 263 ILE B CA 1
ATOM 4360 C C . ILE B 1 263 ? 4.941 -1.622 -4.285 1 98.38 263 ILE B C 1
ATOM 4362 O O . ILE B 1 263 ? 4.004 -1.915 -5.035 1 98.38 263 ILE B O 1
ATOM 4366 N N . THR B 1 264 ? 4.762 -1.107 -3.098 1 98.44 264 THR B N 1
ATOM 4367 C CA . THR B 1 264 ? 3.467 -0.638 -2.611 1 98.44 264 THR B CA 1
ATOM 4368 C C . THR B 1 264 ? 3.383 0.884 -2.68 1 98.44 264 THR B C 1
ATOM 4370 O O . THR B 1 264 ? 4.309 1.582 -2.262 1 98.44 264 THR B O 1
ATOM 4373 N N . LEU B 1 265 ? 2.361 1.337 -3.311 1 98.38 265 LEU B N 1
ATOM 4374 C CA . LEU B 1 265 ? 2.021 2.756 -3.297 1 98.38 265 LEU B CA 1
ATOM 4375 C C . LEU B 1 265 ? 0.921 3.041 -2.279 1 98.38 265 LEU B C 1
ATOM 4377 O O . LEU B 1 265 ? -0.216 2.598 -2.449 1 98.38 265 LEU B O 1
ATOM 4381 N N . ARG B 1 266 ? 1.25 3.754 -1.24 1 98.19 266 ARG B N 1
ATOM 4382 C CA . ARG B 1 266 ? 0.281 4.164 -0.23 1 98.19 266 ARG B CA 1
ATOM 4383 C C . ARG B 1 266 ? -0.038 5.652 -0.348 1 98.19 266 ARG B C 1
ATOM 4385 O O . ARG B 1 266 ? 0.847 6.496 -0.192 1 98.19 266 ARG B O 1
ATOM 4392 N N . SER B 1 267 ? -1.229 5.902 -0.652 1 98.19 267 SER B N 1
ATOM 4393 C CA . SER B 1 267 ? -1.672 7.293 -0.685 1 98.19 267 SER B CA 1
ATOM 4394 C C . SER B 1 267 ? -2.365 7.684 0.616 1 98.19 267 SER B C 1
ATOM 4396 O O . SER B 1 267 ? -3.119 6.891 1.186 1 98.19 267 SER B O 1
ATOM 4398 N N . LEU B 1 268 ? -2.057 8.883 1.103 1 97.12 268 LEU B N 1
ATOM 4399 C CA . LEU B 1 268 ? -2.717 9.211 2.361 1 97.12 268 LEU B CA 1
ATOM 4400 C C . LEU B 1 268 ? -3.01 10.703 2.447 1 97.12 268 LEU B C 1
ATOM 4402 O O . LEU B 1 268 ? -2.271 11.523 1.887 1 97.12 268 LEU B O 1
ATOM 4406 N N . VAL B 1 269 ? -4.09 11.047 3.014 1 96.56 269 VAL B N 1
ATOM 4407 C CA . VAL B 1 269 ? -4.441 12.344 3.572 1 96.56 269 VAL B CA 1
ATOM 4408 C C . VAL B 1 269 ? -4.836 12.195 5.039 1 96.56 269 VAL B C 1
ATOM 4410 O O . VAL B 1 269 ? -5.574 11.273 5.398 1 96.56 269 VAL B O 1
ATOM 4413 N N . LEU B 1 270 ? -4.352 13.039 5.789 1 97.25 270 LEU B N 1
ATOM 4414 C CA . LEU B 1 270 ? -4.422 12.883 7.238 1 97.25 270 LEU B CA 1
ATOM 4415 C C . LEU B 1 270 ? -5.871 12.773 7.699 1 97.25 270 LEU B C 1
ATOM 4417 O O . LEU B 1 270 ? -6.203 11.914 8.516 1 97.25 270 LEU B O 1
ATOM 4421 N N . PHE B 1 271 ? -6.789 13.539 7.16 1 94.44 271 PHE B N 1
ATOM 4422 C CA . PHE B 1 271 ? -8.156 13.648 7.664 1 94.44 271 PHE B CA 1
ATOM 4423 C C . PHE B 1 271 ? -8.953 12.391 7.332 1 94.44 271 PHE B C 1
ATOM 4425 O O . PHE B 1 271 ? -10.047 12.188 7.859 1 94.44 271 PHE B O 1
ATOM 4432 N N . ALA B 1 272 ? -8.43 11.523 6.48 1 96.62 272 ALA B N 1
ATOM 4433 C CA . ALA B 1 272 ? -9.164 10.344 6.039 1 96.62 272 ALA B CA 1
ATOM 4434 C C . ALA B 1 272 ? -8.57 9.07 6.645 1 96.62 272 ALA B C 1
ATOM 4436 O O . ALA B 1 272 ? -9.07 7.969 6.398 1 96.62 272 ALA B O 1
ATOM 4437 N N . LEU B 1 273 ? -7.551 9.188 7.484 1 97.75 273 LEU B N 1
ATOM 4438 C CA . LEU B 1 273 ? -6.918 8.023 8.102 1 97.75 273 LEU B CA 1
ATOM 4439 C C . LEU B 1 273 ? -7.719 7.539 9.305 1 97.75 273 LEU B C 1
ATOM 4441 O O . LEU B 1 273 ? -8.445 8.32 9.922 1 97.75 273 LEU B O 1
ATOM 4445 N N . PRO B 1 274 ? -7.602 6.297 9.625 1 96.81 274 PRO B N 1
ATOM 4446 C CA . PRO B 1 274 ? -8.422 5.746 10.703 1 96.81 274 PRO B CA 1
ATOM 4447 C C . PRO B 1 274 ? -8.016 6.27 12.078 1 96.81 274 PRO B C 1
ATOM 4449 O O . PRO B 1 274 ? -6.824 6.457 12.344 1 96.81 274 PRO B O 1
ATOM 4452 N N . PRO B 1 275 ? -8.977 6.367 13.008 1 97.06 275 PRO B N 1
ATOM 4453 C CA . PRO B 1 275 ? -8.734 6.945 14.328 1 97.06 275 PRO B CA 1
ATOM 4454 C C . PRO B 1 275 ? -7.668 6.188 15.117 1 97.06 275 PRO B C 1
ATOM 4456 O O . PRO B 1 275 ? -6.824 6.805 15.773 1 97.06 275 PRO B O 1
ATOM 4459 N N . PRO B 1 276 ? -7.59 4.875 15.031 1 97.56 276 PRO B N 1
ATOM 4460 C CA . PRO B 1 276 ? -6.543 4.199 15.797 1 97.56 276 PRO B CA 1
ATOM 4461 C C . PRO B 1 276 ? -5.137 4.57 15.336 1 97.56 276 PRO B C 1
ATOM 4463 O O . PRO B 1 276 ? -4.215 4.664 16.141 1 97.56 276 PRO B O 1
ATOM 4466 N N . LEU B 1 277 ? -5.012 4.742 14.039 1 98.19 277 LEU B N 1
ATOM 4467 C CA . LEU B 1 277 ? -3.715 5.137 13.5 1 98.19 277 LEU B CA 1
ATOM 4468 C C . LEU B 1 277 ? -3.342 6.543 13.961 1 98.19 277 LEU B C 1
ATOM 4470 O O . LEU B 1 277 ? -2.195 6.793 14.336 1 98.19 277 LEU B O 1
ATOM 4474 N N . LEU B 1 278 ? -4.293 7.434 13.945 1 98.5 278 LEU B N 1
ATOM 4475 C CA . LEU B 1 278 ? -4.066 8.805 14.391 1 98.5 278 LEU B CA 1
ATOM 4476 C C . LEU B 1 278 ? -3.713 8.836 15.875 1 98.5 278 LEU B C 1
ATOM 4478 O O . LEU B 1 278 ? -2.828 9.586 16.297 1 98.5 278 LEU B O 1
ATOM 4482 N N . ALA B 1 279 ? -4.355 8.031 16.656 1 98.62 279 ALA B N 1
ATOM 4483 C CA . ALA B 1 279 ? -4.062 7.941 18.078 1 98.62 279 ALA B CA 1
ATOM 4484 C C . ALA B 1 279 ? -2.646 7.426 18.328 1 98.62 279 ALA B C 1
ATOM 4486 O O . ALA B 1 279 ? -1.946 7.91 19.219 1 98.62 279 ALA B O 1
ATOM 4487 N N . ALA B 1 280 ? -2.25 6.449 17.531 1 98.75 280 ALA B N 1
ATOM 4488 C CA . ALA B 1 280 ? -0.888 5.93 17.625 1 98.75 280 ALA B CA 1
ATOM 4489 C C . ALA B 1 280 ? 0.137 7.008 17.281 1 98.75 280 ALA B C 1
ATOM 4491 O O . ALA B 1 280 ? 1.178 7.113 17.938 1 98.75 280 ALA B O 1
ATOM 4492 N N . ALA B 1 281 ? -0.172 7.75 16.297 1 98.81 281 ALA B N 1
ATOM 4493 C CA . ALA B 1 281 ? 0.708 8.852 15.906 1 98.81 281 ALA B CA 1
ATOM 4494 C C . ALA B 1 281 ? 0.848 9.859 17.047 1 98.81 281 ALA B C 1
ATOM 4496 O O . ALA B 1 281 ? 1.961 10.266 17.391 1 98.81 281 ALA B O 1
ATOM 4497 N N . GLN B 1 282 ? -0.272 10.266 17.609 1 98.81 282 GLN B N 1
ATOM 4498 C CA . GLN B 1 282 ? -0.259 11.203 18.734 1 98.81 282 GLN B CA 1
ATOM 4499 C C . GLN B 1 282 ? 0.596 10.68 19.875 1 98.81 282 GLN B C 1
ATOM 4501 O O . GLN B 1 282 ? 1.407 11.422 20.438 1 98.81 282 GLN B O 1
ATOM 4506 N N . ALA B 1 283 ? 0.444 9.438 20.188 1 98.75 283 ALA B N 1
ATOM 4507 C CA . ALA B 1 283 ? 1.187 8.828 21.297 1 98.75 283 ALA B CA 1
ATOM 4508 C C . ALA B 1 283 ? 2.686 8.82 21 1 98.75 283 ALA B C 1
ATOM 4510 O O . ALA B 1 283 ? 3.492 9.164 21.859 1 98.75 283 ALA B O 1
ATOM 4511 N N . ASP B 1 284 ? 3.031 8.461 19.812 1 98.75 284 ASP B N 1
ATOM 4512 C CA . ASP B 1 284 ? 4.441 8.352 19.469 1 98.75 284 ASP B CA 1
ATOM 4513 C C . ASP B 1 284 ? 5.082 9.734 19.344 1 98.75 284 ASP B C 1
ATOM 4515 O O . ASP B 1 284 ? 6.258 9.914 19.672 1 98.75 284 ASP B O 1
ATOM 4519 N N . ILE B 1 285 ? 4.367 10.688 18.844 1 98.75 285 ILE B N 1
ATOM 4520 C CA . ILE B 1 285 ? 4.895 12.039 18.75 1 98.75 285 ILE B CA 1
ATOM 4521 C C . ILE B 1 285 ? 5.16 12.586 20.156 1 98.75 285 ILE B C 1
ATOM 4523 O O . ILE B 1 285 ? 6.156 13.281 20.375 1 98.75 285 ILE B O 1
ATOM 4527 N N . SER B 1 286 ? 4.297 12.25 21.078 1 98.5 286 SER B N 1
ATOM 4528 C CA . SER B 1 286 ? 4.535 12.633 22.469 1 98.5 286 SER B CA 1
ATOM 4529 C C . SER B 1 286 ? 5.836 12.031 23 1 98.5 286 SER B C 1
ATOM 4531 O O . SER B 1 286 ? 6.641 12.734 23.609 1 98.5 286 SER B O 1
ATOM 4533 N N . LYS B 1 287 ? 6.035 10.742 22.75 1 98.38 287 LYS B N 1
ATOM 4534 C CA . LYS B 1 287 ? 7.273 10.078 23.156 1 98.38 287 LYS B CA 1
ATOM 4535 C C . LYS B 1 287 ? 8.484 10.711 22.469 1 98.38 287 LYS B C 1
ATOM 4537 O O . LYS B 1 287 ? 9.523 10.914 23.109 1 98.38 287 LYS B O 1
ATOM 4542 N N . TRP B 1 288 ? 8.273 10.969 21.25 1 98.38 288 TRP B N 1
ATOM 4543 C CA . TRP B 1 288 ? 9.336 11.555 20.438 1 98.38 288 TRP B CA 1
ATOM 4544 C C . TRP B 1 288 ? 9.742 12.922 20.969 1 98.38 288 TRP B C 1
ATOM 4546 O O . TRP B 1 288 ? 10.93 13.211 21.109 1 98.38 288 TRP B O 1
ATOM 4556 N N . LEU B 1 289 ? 8.812 13.766 21.281 1 98 289 LEU B N 1
ATOM 4557 C CA . LEU B 1 289 ? 9.078 15.086 21.828 1 98 289 LEU B CA 1
ATOM 4558 C C . LEU B 1 289 ? 9.766 14.984 23.188 1 98 289 LEU B C 1
ATOM 4560 O O . LEU B 1 289 ? 10.641 15.789 23.516 1 98 289 LEU B O 1
ATOM 4564 N N . ALA B 1 290 ? 9.414 14 23.922 1 95.88 290 ALA B N 1
ATOM 4565 C CA . ALA B 1 290 ? 9.953 13.828 25.281 1 95.88 290 ALA B CA 1
ATOM 4566 C C . ALA B 1 290 ? 11.391 13.32 25.234 1 95.88 290 ALA B C 1
ATOM 4568 O O . ALA B 1 290 ? 12.141 13.469 26.203 1 95.88 290 ALA B O 1
ATOM 4569 N N . ALA B 1 291 ? 11.789 12.719 24.172 1 92.69 291 ALA B N 1
ATOM 4570 C CA . ALA B 1 291 ? 13.078 12.031 24.062 1 92.69 291 ALA B CA 1
ATOM 4571 C C . ALA B 1 291 ? 14.203 13.023 23.781 1 92.69 291 ALA B C 1
ATOM 4573 O O . ALA B 1 291 ? 15.383 12.656 23.812 1 92.69 291 ALA B O 1
ATOM 4574 N N . GLY B 1 292 ? 13.945 14.219 23.469 1 87.44 292 GLY B N 1
ATOM 4575 C CA . GLY B 1 292 ? 15.016 15.18 23.266 1 87.44 292 GLY B CA 1
ATOM 4576 C C . GLY B 1 292 ? 14.586 16.391 22.469 1 87.44 292 GLY B C 1
ATOM 4577 O O . GLY B 1 292 ? 13.398 16.594 22.219 1 87.44 292 GLY B O 1
ATOM 4578 N N . THR B 1 293 ? 15.633 17.109 22.094 1 85.88 293 THR B N 1
ATOM 4579 C CA . THR B 1 293 ? 15.367 18.359 21.375 1 85.88 293 THR B CA 1
ATOM 4580 C C . THR B 1 293 ? 15.07 18.078 19.906 1 85.88 293 THR B C 1
ATOM 4582 O O . THR B 1 293 ? 15.727 17.234 19.281 1 85.88 293 THR B O 1
ATOM 4585 N N . ARG B 1 294 ? 14.078 18.797 19.422 1 95.75 294 ARG B N 1
ATOM 4586 C CA . ARG B 1 294 ? 13.648 18.672 18.031 1 95.75 294 ARG B CA 1
ATOM 4587 C C . ARG B 1 294 ? 13.797 19.984 17.281 1 95.75 294 ARG B C 1
ATOM 4589 O O . ARG B 1 294 ? 13.914 21.047 17.906 1 95.75 294 ARG B O 1
ATOM 4596 N N . VAL B 1 295 ? 13.859 19.828 16.047 1 94.38 295 VAL B N 1
ATOM 4597 C CA . VAL B 1 295 ? 13.875 21.016 15.18 1 94.38 295 VAL B CA 1
ATOM 4598 C C . VAL B 1 295 ? 12.477 21.266 14.633 1 94.38 295 VAL B C 1
ATOM 4600 O O . VAL B 1 295 ? 11.906 20.422 13.938 1 94.38 295 VAL B O 1
ATOM 4603 N N . HIS B 1 296 ? 11.898 22.359 15.016 1 96.62 296 HIS B N 1
ATOM 4604 C CA . HIS B 1 296 ? 10.617 22.828 14.484 1 96.62 296 HIS B CA 1
ATOM 4605 C C . HIS B 1 296 ? 10.812 24.047 13.586 1 96.62 296 HIS B C 1
ATOM 4607 O O . HIS B 1 296 ? 11.219 25.109 14.055 1 96.62 296 HIS B O 1
ATOM 4613 N N . ASN B 1 297 ? 10.562 23.922 12.32 1 93.88 297 ASN B N 1
ATOM 4614 C CA . ASN B 1 297 ? 10.812 25 11.375 1 93.88 297 ASN B CA 1
ATOM 4615 C C . ASN B 1 297 ? 9.602 25.922 11.25 1 93.88 297 ASN B C 1
ATOM 4617 O O . ASN B 1 297 ? 8.562 25.531 10.719 1 93.88 297 ASN B O 1
ATOM 4621 N N . ILE B 1 298 ? 9.766 27.094 11.758 1 95.12 298 ILE B N 1
ATOM 4622 C CA . ILE B 1 298 ? 8.758 28.141 11.625 1 95.12 298 ILE B CA 1
ATOM 4623 C C . ILE B 1 298 ? 9.148 29.094 10.492 1 95.12 298 ILE B C 1
ATOM 4625 O O . ILE B 1 298 ? 10.141 29.812 10.594 1 95.12 298 ILE B O 1
ATOM 4629 N N . ALA B 1 299 ? 8.406 29.094 9.445 1 93.25 299 ALA B N 1
ATOM 4630 C CA . ALA B 1 299 ? 8.75 29.812 8.219 1 93.25 299 ALA B CA 1
ATOM 4631 C C . ALA B 1 299 ? 8.406 31.297 8.344 1 93.25 299 ALA B C 1
ATOM 4633 O O . ALA B 1 299 ? 8.953 32.125 7.613 1 93.25 299 ALA B O 1
ATOM 4634 N N . GLY B 1 300 ? 7.449 31.641 9.195 1 94.25 300 GLY B N 1
ATOM 4635 C CA . GLY B 1 300 ? 6.969 33 9.406 1 94.25 300 GLY B CA 1
ATOM 4636 C C . GLY B 1 300 ? 5.879 33.094 10.461 1 94.25 300 GLY B C 1
ATOM 4637 O O . GLY B 1 300 ? 5.207 32.094 10.75 1 94.25 300 GLY B O 1
ATOM 4638 N N . GLN B 1 301 ? 5.816 34.281 11.062 1 96.69 301 GLN B N 1
ATOM 4639 C CA . GLN B 1 301 ? 4.797 34.531 12.078 1 96.69 301 GLN B CA 1
ATOM 4640 C C . GLN B 1 301 ? 4.004 35.781 11.781 1 96.69 301 GLN B C 1
ATOM 4642 O O . GLN B 1 301 ? 4.582 36.812 11.406 1 96.69 301 GLN B O 1
ATOM 4647 N N . PHE B 1 302 ? 2.77 35.656 11.852 1 98.31 302 PHE B N 1
ATOM 4648 C CA . PHE B 1 302 ? 1.842 36.75 11.57 1 98.31 302 PHE B CA 1
ATOM 4649 C C . PHE B 1 302 ? 0.838 36.938 12.703 1 98.31 302 PHE B C 1
ATOM 4651 O O . PHE B 1 302 ? 0.546 35.969 13.43 1 98.31 302 PHE B O 1
ATOM 4658 N N . ALA B 1 303 ? 0.303 38.156 12.805 1 98.5 303 ALA B N 1
ATOM 4659 C CA . ALA B 1 303 ? -0.79 38.375 13.75 1 98.5 303 ALA B CA 1
ATOM 4660 C C . ALA B 1 303 ? -2.096 37.812 13.219 1 98.5 303 ALA B C 1
ATOM 4662 O O . ALA B 1 303 ? -2.244 37.594 12.016 1 98.5 303 ALA B O 1
ATOM 4663 N N . LEU B 1 304 ? -3.004 37.531 14.102 1 98.69 304 LEU B N 1
ATOM 4664 C CA . LEU B 1 304 ? -4.301 37 13.734 1 98.69 304 LEU B CA 1
ATOM 4665 C C . LEU B 1 304 ? -4.949 37.812 12.633 1 98.69 304 LEU B C 1
ATOM 4667 O O . LEU B 1 304 ? -5.457 37.281 11.648 1 98.69 304 LEU B O 1
ATOM 4671 N N . ALA B 1 305 ? -4.863 39.125 12.758 1 98.25 305 ALA B N 1
ATOM 4672 C CA . ALA B 1 305 ? -5.48 40.031 11.797 1 98.25 305 ALA B CA 1
ATOM 4673 C C . ALA B 1 305 ? -4.785 39.938 10.445 1 98.25 305 ALA B C 1
ATOM 4675 O O . ALA B 1 305 ? -5.324 40.406 9.438 1 98.25 305 ALA B O 1
ATOM 4676 N N . GLU B 1 306 ? -3.576 39.375 10.453 1 98.44 306 GLU B N 1
ATOM 4677 C CA . GLU B 1 306 ? -2.781 39.281 9.234 1 98.44 306 GLU B CA 1
ATOM 4678 C C . GLU B 1 306 ? -2.861 37.875 8.641 1 98.44 306 GLU B C 1
ATOM 4680 O O . GLU B 1 306 ? -1.938 37.438 7.957 1 98.44 306 GLU B O 1
ATOM 4685 N N . THR B 1 307 ? -3.928 37.156 8.93 1 98.69 307 THR B N 1
ATOM 4686 C CA . THR B 1 307 ? -4.082 35.781 8.438 1 98.69 307 THR B CA 1
ATOM 4687 C C . THR B 1 307 ? -4.059 35.75 6.914 1 98.69 307 THR B C 1
ATOM 4689 O O . THR B 1 307 ? -3.541 34.812 6.32 1 98.69 307 THR B O 1
ATOM 4692 N N . ALA B 1 308 ? -4.578 36.75 6.262 1 98.56 308 ALA B N 1
ATOM 4693 C CA . ALA B 1 308 ? -4.516 36.812 4.805 1 98.56 308 ALA B CA 1
ATOM 4694 C C . ALA B 1 308 ? -3.07 36.781 4.312 1 98.56 308 ALA B C 1
ATOM 4696 O O . ALA B 1 308 ? -2.738 36.094 3.361 1 98.56 308 ALA B O 1
ATOM 4697 N N . GLU B 1 309 ? -2.246 37.562 4.949 1 97.81 309 GLU B N 1
ATOM 4698 C CA . GLU B 1 309 ? -0.827 37.594 4.609 1 97.81 309 GLU B CA 1
ATOM 4699 C C . GLU B 1 309 ? -0.165 36.25 4.867 1 97.81 309 GLU B C 1
ATOM 4701 O O . GLU B 1 309 ? 0.712 35.844 4.109 1 97.81 309 GLU B O 1
ATOM 4706 N N . ALA B 1 310 ? -0.547 35.625 5.938 1 98 310 ALA B N 1
ATOM 4707 C CA . ALA B 1 310 ? -0.033 34.281 6.234 1 98 310 ALA B CA 1
ATOM 4708 C C . ALA B 1 310 ? -0.383 33.312 5.121 1 98 310 ALA B C 1
ATOM 4710 O O . ALA B 1 310 ? 0.463 32.531 4.691 1 98 310 ALA B O 1
ATOM 4711 N N . HIS B 1 311 ? -1.636 33.312 4.652 1 98.06 311 HIS B N 1
ATOM 4712 C CA . HIS B 1 311 ? -2.062 32.438 3.555 1 98.06 311 HIS B CA 1
ATOM 4713 C C . HIS B 1 311 ? -1.268 32.719 2.285 1 98.06 311 HIS B C 1
ATOM 4715 O O . HIS B 1 311 ? -0.872 31.797 1.573 1 98.06 311 HIS B O 1
ATOM 4721 N N . LEU B 1 312 ? -1.005 34.031 1.985 1 97.19 312 LEU B N 1
ATOM 4722 C CA . LEU B 1 312 ? -0.223 34.406 0.815 1 97.19 312 LEU B CA 1
ATOM 4723 C C . LEU B 1 312 ? 1.203 33.875 0.917 1 97.19 312 LEU B C 1
ATOM 4725 O O . LEU B 1 312 ? 1.792 33.469 -0.087 1 97.19 312 LEU B O 1
ATOM 4729 N N . ALA B 1 313 ? 1.699 33.938 2.137 1 95.88 313 ALA B N 1
ATOM 4730 C CA . ALA B 1 313 ? 3.051 33.406 2.35 1 95.88 313 ALA B CA 1
ATOM 4731 C C . ALA B 1 313 ? 3.133 31.922 2.016 1 95.88 313 ALA B C 1
ATOM 4733 O O . ALA B 1 313 ? 4.113 31.469 1.421 1 95.88 313 ALA B O 1
ATOM 4734 N N . VAL B 1 314 ? 2.154 31.125 2.375 1 95.31 314 VAL B N 1
ATOM 4735 C CA . VAL B 1 314 ? 2.113 29.703 2.084 1 95.31 314 VAL B CA 1
ATOM 4736 C C . VAL B 1 314 ? 1.924 29.484 0.585 1 95.31 314 VAL B C 1
ATOM 4738 O O . VAL B 1 314 ? 2.557 28.609 -0.006 1 95.31 314 VAL B O 1
ATOM 4741 N N . GLU B 1 315 ? 1.148 30.266 -0.041 1 92.25 315 GLU B N 1
ATOM 4742 C CA . GLU B 1 315 ? 0.853 30.156 -1.467 1 92.25 315 GLU B CA 1
ATOM 4743 C C . GLU B 1 315 ? 2.105 30.375 -2.309 1 92.25 315 GLU B C 1
ATOM 4745 O O . GLU B 1 315 ? 2.26 29.766 -3.373 1 92.25 315 GLU B O 1
ATOM 4750 N N . LYS B 1 316 ? 2.904 31.219 -1.871 1 87.94 316 LYS B N 1
ATOM 4751 C CA . LYS B 1 316 ? 4.121 31.547 -2.609 1 87.94 316 LYS B CA 1
ATOM 4752 C C . LYS B 1 316 ? 5.012 30.312 -2.764 1 87.94 316 LYS B C 1
ATOM 4754 O O . LYS B 1 316 ? 5.727 30.188 -3.762 1 87.94 316 LYS B O 1
ATOM 4759 N N . GLY B 1 317 ? 4.992 29.375 -1.808 1 80.56 317 GLY B N 1
ATOM 4760 C CA . GLY B 1 317 ? 5.598 28.062 -1.955 1 80.56 317 GLY B CA 1
ATOM 4761 C C . GLY B 1 317 ? 7.094 28.062 -1.702 1 80.56 317 GLY B C 1
ATOM 4762 O O . GLY B 1 317 ? 7.766 27.047 -1.9 1 80.56 317 GLY B O 1
ATOM 4763 N N . ASP B 1 318 ? 7.703 29.094 -1.356 1 75.69 318 ASP B N 1
ATOM 4764 C CA . ASP B 1 318 ? 9.148 29.141 -1.153 1 75.69 318 ASP B CA 1
ATOM 4765 C C . ASP B 1 318 ? 9.492 29.125 0.334 1 75.69 318 ASP B C 1
ATOM 4767 O O . ASP B 1 318 ? 10.617 29.469 0.719 1 75.69 318 ASP B O 1
ATOM 4771 N N . LYS B 1 319 ? 8.641 28.609 1.1 1 76.5 319 LYS B N 1
ATOM 4772 C CA . LYS B 1 319 ? 8.852 28.641 2.545 1 76.5 319 LYS B CA 1
ATOM 4773 C C . LYS B 1 319 ? 9.609 27.391 3.01 1 76.5 319 LYS B C 1
ATOM 4775 O O . LYS B 1 319 ? 9.578 26.359 2.344 1 76.5 319 LYS B O 1
ATOM 4780 N N . MET B 1 320 ? 10.344 27.578 4.113 1 85.56 320 MET B N 1
ATOM 4781 C CA . MET B 1 320 ? 10.984 26.5 4.848 1 85.56 320 MET B CA 1
ATOM 4782 C C . MET B 1 320 ? 10.289 26.266 6.184 1 85.56 320 MET B C 1
ATOM 4784 O O . MET B 1 320 ? 10.602 26.922 7.176 1 85.56 320 MET B O 1
ATOM 4788 N N . GLY B 1 321 ? 9.391 25.328 6.199 1 91.44 321 GLY B N 1
ATOM 4789 C CA . GLY B 1 321 ? 8.656 25.047 7.422 1 91.44 321 GLY B CA 1
ATOM 4790 C C . GLY B 1 321 ? 7.215 25.5 7.371 1 91.44 321 GLY B C 1
ATOM 4791 O O . GLY B 1 321 ? 6.605 25.531 6.297 1 91.44 321 GLY B O 1
ATOM 4792 N N . THR B 1 322 ? 6.668 25.719 8.57 1 95.69 322 THR B N 1
ATOM 4793 C CA . THR B 1 322 ? 5.25 26.047 8.703 1 95.69 322 THR B CA 1
ATOM 4794 C C . THR B 1 322 ? 5.059 27.516 9.039 1 95.69 322 THR B C 1
ATOM 4796 O O . THR B 1 322 ? 5.789 28.078 9.859 1 95.69 322 THR B O 1
ATOM 4799 N N . VAL B 1 323 ? 4.102 28.172 8.359 1 97.69 323 VAL B N 1
ATOM 4800 C CA . VAL B 1 323 ? 3.713 29.547 8.68 1 97.69 323 VAL B CA 1
ATOM 4801 C C . VAL B 1 323 ? 2.758 29.547 9.867 1 97.69 323 VAL B C 1
ATOM 4803 O O . VAL B 1 323 ? 1.844 28.734 9.945 1 97.69 323 VAL B O 1
ATOM 4806 N N . ILE B 1 324 ? 3.029 30.531 10.828 1 98.44 324 ILE B N 1
ATOM 4807 C CA . ILE B 1 324 ? 2.277 30.547 12.078 1 98.44 324 ILE B CA 1
ATOM 4808 C C . ILE B 1 324 ? 1.509 31.859 12.195 1 98.44 324 ILE B C 1
ATOM 4810 O O . ILE B 1 324 ? 2.02 32.938 11.828 1 98.44 324 ILE B O 1
ATOM 4814 N N . VAL B 1 325 ? 0.31 31.766 12.648 1 98.75 325 VAL B N 1
ATOM 4815 C CA . VAL B 1 325 ? -0.504 32.906 13.039 1 98.75 325 VAL B CA 1
ATOM 4816 C C . VAL B 1 325 ? -0.582 33 14.562 1 98.75 325 VAL B C 1
ATOM 4818 O O . VAL B 1 325 ? -0.926 32 15.227 1 98.75 325 VAL B O 1
ATOM 4821 N N . ASP B 1 326 ? -0.202 34.125 15.094 1 98.44 326 ASP B N 1
ATOM 4822 C CA . ASP B 1 326 ? -0.332 34.375 16.516 1 98.44 326 ASP B CA 1
ATOM 4823 C C . ASP B 1 326 ? -1.77 34.75 16.891 1 98.44 326 ASP B C 1
ATOM 4825 O O . ASP B 1 326 ? -2.225 35.844 16.594 1 98.44 326 ASP B O 1
ATOM 4829 N N . CYS B 1 327 ? -2.398 33.875 17.562 1 97.94 327 CYS B N 1
ATOM 4830 C CA . CYS B 1 327 ? -3.818 34.031 17.859 1 97.94 327 CYS B CA 1
ATOM 4831 C C . CYS B 1 327 ? -4.035 35 19.016 1 97.94 327 CYS B C 1
ATOM 4833 O O . CYS B 1 327 ? -5.145 35.5 19.234 1 97.94 327 CYS B O 1
ATOM 4835 N N . ALA B 1 328 ? -3.016 35.219 19.812 1 92 328 ALA B N 1
ATOM 4836 C CA . ALA B 1 328 ? -3.102 36.125 20.969 1 92 328 ALA B CA 1
ATOM 4837 C C . ALA B 1 328 ? -2.789 37.562 20.578 1 92 328 ALA B C 1
ATOM 4839 O O . ALA B 1 328 ? -2.887 38.469 21.422 1 92 328 ALA B O 1
ATOM 4840 N N . ARG B 1 329 ? -2.414 37.781 19.438 1 86.69 329 ARG B N 1
ATOM 4841 C CA . ARG B 1 329 ? -2.072 39.125 18.969 1 86.69 329 ARG B CA 1
ATOM 4842 C C . ARG B 1 329 ? -2.951 39.531 17.797 1 86.69 329 ARG B C 1
ATOM 4844 O O . ARG B 1 329 ? -3.385 38.688 17.016 1 86.69 329 ARG B O 1
#

Radius of gyration: 28.35 Å; Cα contacts (8 Å, |Δi|>4): 1710; chains: 2; bounding box: 52×82×65 Å

Solvent-accessible surface area (backbone atoms only — not comparable to full-atom values): 32078 Å² total; per-residue (Å²): 65,54,34,31,31,29,67,55,62,37,58,45,80,78,30,51,43,72,46,79,42,84,70,73,70,39,45,75,44,12,27,19,29,45,29,43,12,15,18,54,50,71,68,39,50,35,49,44,44,45,78,65,49,78,79,89,52,73,53,30,22,48,28,28,12,18,7,26,29,28,72,40,75,10,58,86,54,75,92,69,55,73,67,41,43,29,21,28,32,64,37,44,39,96,92,35,45,52,11,30,44,19,30,52,37,47,46,56,49,89,44,48,42,80,42,58,88,88,54,51,41,65,52,33,9,46,39,22,63,26,36,45,42,23,44,47,50,58,44,71,90,39,86,40,59,79,32,37,34,36,25,40,46,12,36,31,47,34,20,32,39,31,32,35,50,35,44,72,47,46,23,48,23,34,24,30,26,80,45,70,72,35,41,54,49,25,46,71,36,54,31,76,39,74,39,41,61,80,83,43,62,54,61,63,54,50,26,60,76,45,74,66,50,36,27,43,31,31,39,29,56,29,42,39,61,38,44,81,59,50,65,76,34,50,17,71,62,14,36,39,22,30,66,38,30,80,74,27,49,56,31,71,42,58,46,63,68,34,22,69,27,23,29,28,41,35,27,39,39,72,92,53,54,57,66,70,60,54,51,50,41,55,54,49,51,50,52,54,57,70,73,47,91,76,86,70,54,68,51,42,78,32,40,38,83,36,46,38,58,47,50,51,53,58,68,69,63,80,58,52,27,29,37,33,29,29,27,78,78,65,53,33,32,32,30,66,54,62,38,60,45,80,76,32,52,43,71,46,79,43,85,68,72,70,38,46,74,46,13,27,19,29,44,30,41,14,15,17,54,48,70,68,40,48,34,48,44,46,46,77,65,50,79,80,89,54,74,53,31,22,50,27,27,11,16,7,28,29,28,72,40,74,10,57,87,54,74,92,68,54,75,66,40,43,30,22,26,33,65,39,42,39,97,92,36,46,54,11,30,44,19,29,51,38,49,45,55,48,89,44,48,42,81,42,58,86,89,53,51,42,65,52,33,8,45,39,23,62,26,37,47,43,23,44,47,50,58,43,71,89,39,87,41,58,78,33,36,34,36,25,42,44,11,36,31,47,34,19,32,39,32,34,35,50,36,45,72,46,45,23,49,23,33,24,29,26,82,42,70,73,36,41,55,49,25,45,72,34,54,30,76,40,74,39,42,60,79,83,43,63,54,59,63,54,48,28,58,76,44,76,67,51,37,27,44,32,30,38,30,56,29,42,40,60,38,42,80,57,52,64,75,34,51,16,71,61,13,37,40,21,29,68,38,31,79,72,27,49,56,32,70,44,58,45,63,66,34,20,69,28,24,29,28,41,36,26,39,40,73,92,55,53,57,68,69,59,52,51,51,41,54,53,49,51,50,53,52,56,72,72,47,92,77,87,69,55,70,49,43,77,30,40,39,83,35,46,37,58,47,52,52,52,58,69,69,63,78,58,51,27,30,34,33,29,30,27,76,79

Nearest PDB structures (foldseek):
  3jyl-assembly1_A  TM=8.600E-01  e=2.766E-28  Pseudomonas syringae pv. tomato
  5k1s-assembly2_C  TM=8.834E-01  e=1.390E-27  Myxococcus xanthus DK 1622
  3qwb-assembly2_C  TM=8.367E-01  e=1.711E-26  Saccharomyces cerevisiae S288C
  5k1s-assembly1_B  TM=8.470E-01  e=3.303E-26  Myxococcus xanthus DK 1622
  3uog-assembly1_A  TM=8.482E-01  e=3.017E-25  Sinorhizobium meliloti 1021

Organism: NCBI:txid2511166